Protein AF-A0AA97B4P8-F1 (afdb_monomer_lite)

Structure (mmCIF, N/CA/C/O backbone):
data_AF-A0AA97B4P8-F1
#
_entry.id   AF-A0AA97B4P8-F1
#
loop_
_atom_site.group_PDB
_atom_site.id
_atom_site.type_symbol
_atom_site.label_atom_id
_atom_site.label_alt_id
_atom_site.label_comp_id
_atom_site.label_asym_id
_atom_site.label_entity_id
_atom_site.label_seq_id
_atom_site.pdbx_PDB_ins_code
_atom_site.Cartn_x
_atom_site.Cartn_y
_atom_site.Cartn_z
_atom_site.occupancy
_atom_site.B_iso_or_equiv
_atom_site.auth_seq_id
_atom_site.auth_comp_id
_atom_site.auth_asym_id
_atom_site.auth_atom_id
_atom_site.pdbx_PDB_model_num
ATOM 1 N N . MET A 1 1 ? 46.042 -18.298 -6.376 1.00 39.16 1 MET A N 1
ATOM 2 C CA . MET A 1 1 ? 45.294 -17.047 -6.140 1.00 39.16 1 MET A CA 1
ATOM 3 C C . MET A 1 1 ? 44.177 -17.360 -5.166 1.00 39.16 1 MET A C 1
ATOM 5 O O . MET A 1 1 ? 43.245 -18.058 -5.536 1.00 39.16 1 MET A O 1
ATOM 9 N N . ALA A 1 2 ? 44.339 -16.968 -3.904 1.00 33.34 2 ALA A N 1
ATOM 10 C CA . ALA A 1 2 ? 43.323 -17.183 -2.885 1.00 33.34 2 ALA A CA 1
ATOM 11 C C . ALA A 1 2 ? 42.171 -16.202 -3.136 1.00 33.34 2 ALA A C 1
ATOM 13 O O . ALA A 1 2 ? 42.350 -14.994 -3.005 1.00 33.34 2 ALA A O 1
ATOM 14 N N . THR A 1 3 ? 41.011 -16.716 -3.537 1.00 36.72 3 THR A N 1
ATOM 15 C CA . THR A 1 3 ? 39.744 -15.984 -3.486 1.00 36.72 3 THR A CA 1
ATOM 16 C C . THR A 1 3 ? 39.510 -15.566 -2.040 1.00 36.72 3 THR A C 1
ATOM 18 O O . THR A 1 3 ? 39.205 -16.408 -1.192 1.00 36.72 3 THR A O 1
ATOM 21 N N . LEU A 1 4 ? 39.702 -14.279 -1.750 1.00 36.81 4 LEU A N 1
ATOM 22 C CA . LEU A 1 4 ? 39.233 -13.652 -0.522 1.00 36.81 4 LEU A CA 1
ATOM 23 C C . LEU A 1 4 ? 37.715 -13.848 -0.480 1.00 36.81 4 LEU A C 1
ATOM 25 O O . LEU A 1 4 ? 36.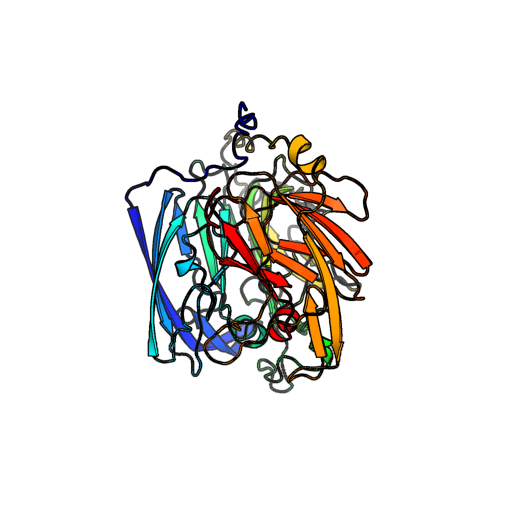976 -13.136 -1.155 1.00 36.81 4 LEU A O 1
ATOM 29 N N . ARG A 1 5 ? 37.251 -14.859 0.264 1.00 41.81 5 ARG A N 1
ATOM 30 C CA . ARG A 1 5 ? 35.840 -14.961 0.638 1.00 41.81 5 ARG A CA 1
ATOM 31 C C . ARG A 1 5 ? 35.513 -13.678 1.389 1.00 41.81 5 ARG A C 1
ATOM 33 O O . ARG A 1 5 ? 36.128 -13.421 2.425 1.00 41.81 5 ARG A O 1
ATOM 40 N N . GLN A 1 6 ? 34.598 -12.873 0.854 1.00 46.84 6 GLN A N 1
ATOM 41 C CA . GLN A 1 6 ? 34.061 -11.750 1.609 1.00 46.84 6 GLN A CA 1
ATOM 42 C C . GLN A 1 6 ? 33.528 -12.277 2.953 1.00 46.84 6 GLN A C 1
ATOM 44 O O . GLN A 1 6 ? 33.005 -13.399 3.002 1.00 46.84 6 GLN A O 1
ATOM 49 N N . PRO A 1 7 ? 33.711 -11.540 4.063 1.00 48.16 7 PRO A N 1
ATOM 50 C CA . PRO A 1 7 ? 33.160 -11.951 5.345 1.00 48.16 7 PRO A CA 1
ATOM 51 C C . PRO A 1 7 ? 31.655 -12.172 5.187 1.00 48.16 7 PRO A C 1
ATOM 53 O O . PRO A 1 7 ? 30.959 -11.348 4.601 1.00 48.16 7 PRO A O 1
ATOM 56 N N . ARG A 1 8 ? 31.164 -13.313 5.679 1.00 55.31 8 ARG A N 1
ATOM 57 C CA . ARG A 1 8 ? 29.745 -13.675 5.634 1.00 55.31 8 ARG A CA 1
ATOM 58 C C . ARG A 1 8 ? 28.976 -12.648 6.472 1.00 55.31 8 ARG A C 1
ATOM 60 O O . ARG A 1 8 ? 29.005 -12.718 7.699 1.00 55.31 8 ARG A O 1
ATOM 67 N N . VAL A 1 9 ? 28.360 -11.664 5.824 1.00 63.22 9 VAL A N 1
ATOM 68 C CA . VAL A 1 9 ? 27.501 -10.683 6.493 1.00 63.22 9 VAL A CA 1
ATOM 69 C C . VAL A 1 9 ? 26.217 -11.408 6.891 1.00 63.22 9 VAL A C 1
ATOM 71 O O . VAL A 1 9 ? 25.599 -12.066 6.057 1.00 63.22 9 VAL A O 1
ATOM 74 N N . ALA A 1 10 ? 25.846 -11.357 8.172 1.00 66.19 10 ALA A N 1
ATOM 75 C CA . ALA A 1 10 ? 24.574 -11.920 8.613 1.00 66.19 10 ALA A CA 1
ATOM 76 C C . ALA A 1 10 ? 23.423 -11.142 7.949 1.00 66.19 10 ALA A C 1
ATOM 78 O O . ALA A 1 10 ? 23.479 -9.908 7.928 1.00 66.19 10 ALA A O 1
ATOM 79 N N . PRO A 1 11 ? 22.402 -11.823 7.397 1.00 74.00 11 PRO A N 1
ATOM 80 C CA . PRO A 1 11 ? 21.297 -11.138 6.748 1.00 74.00 11 PRO A CA 1
ATOM 81 C C . PRO A 1 11 ? 20.514 -10.306 7.776 1.00 74.00 11 PRO A C 1
ATOM 83 O O . PRO A 1 11 ? 20.391 -10.715 8.935 1.00 74.00 11 PRO A O 1
ATOM 86 N N . PRO A 1 12 ? 19.970 -9.148 7.372 1.00 76.31 12 PRO A N 1
ATOM 87 C CA . PRO A 1 12 ? 19.247 -8.267 8.282 1.00 76.31 12 PRO A CA 1
ATOM 88 C C . PRO A 1 12 ? 17.859 -8.787 8.685 1.00 76.31 12 PRO A C 1
ATOM 90 O O . PRO A 1 12 ? 17.295 -8.309 9.667 1.00 76.31 12 PRO A O 1
ATOM 93 N N . TYR A 1 13 ? 17.306 -9.740 7.935 1.00 81.56 13 TYR A N 1
ATOM 94 C CA . TYR A 1 13 ? 16.052 -10.436 8.220 1.00 81.56 13 TYR A CA 1
ATOM 95 C C . TYR A 1 13 ? 16.170 -11.916 7.806 1.00 81.56 13 TYR A C 1
ATOM 97 O O . TYR A 1 13 ? 17.048 -12.265 7.008 1.00 81.56 13 TYR A O 1
ATOM 105 N N . PRO A 1 14 ? 15.370 -12.825 8.399 1.00 83.56 14 PRO A N 1
ATOM 106 C CA . PRO A 1 14 ? 15.475 -14.251 8.112 1.00 83.56 14 PRO A CA 1
ATOM 107 C C . PRO A 1 14 ? 15.122 -14.551 6.651 1.00 83.56 14 PRO A C 1
ATOM 109 O O . PRO A 1 14 ? 14.079 -14.137 6.147 1.00 83.56 14 PRO A O 1
ATOM 112 N N . GLU A 1 15 ? 15.972 -15.330 5.980 1.00 85.44 15 GLU A N 1
ATOM 113 C CA . GLU A 1 15 ? 15.714 -15.805 4.611 1.00 85.44 15 GLU A CA 1
ATOM 114 C C . GLU A 1 15 ? 14.453 -16.677 4.544 1.00 85.44 15 GLU A C 1
ATOM 116 O O . GLU A 1 15 ? 13.658 -16.599 3.601 1.00 85.44 15 GLU A O 1
ATOM 121 N N . ASP A 1 16 ? 14.270 -17.489 5.585 1.00 89.06 16 ASP A N 1
ATOM 122 C CA . ASP A 1 16 ? 13.134 -18.370 5.762 1.00 89.06 16 ASP A CA 1
ATOM 123 C C . ASP A 1 16 ? 12.801 -18.557 7.248 1.00 89.06 16 ASP A C 1
ATOM 125 O O . ASP A 1 16 ? 13.608 -18.255 8.132 1.00 89.06 16 ASP A O 1
ATOM 129 N N . VAL A 1 17 ? 11.611 -19.089 7.522 1.00 91.19 17 VAL A N 1
ATOM 130 C CA . VAL A 1 17 ? 11.106 -19.332 8.877 1.00 91.19 17 VAL A CA 1
ATOM 131 C C . VAL A 1 17 ? 10.593 -20.765 9.040 1.00 91.19 17 VAL A C 1
ATOM 133 O O . VAL A 1 17 ? 10.141 -21.376 8.059 1.00 91.19 17 VAL A O 1
ATOM 136 N N . PRO A 1 18 ? 10.627 -21.332 10.263 1.00 93.75 18 PRO A N 1
ATOM 137 C CA . PRO A 1 18 ? 10.023 -22.630 10.531 1.00 93.75 18 PRO A CA 1
ATOM 138 C C . PRO A 1 18 ? 8.550 -22.650 10.117 1.00 93.75 18 PRO A C 1
ATOM 140 O O . PRO A 1 18 ? 7.785 -21.750 10.460 1.00 93.75 18 PRO A O 1
ATOM 143 N N . SER A 1 19 ? 8.159 -23.689 9.380 1.00 94.19 19 SER A N 1
ATOM 144 C CA . SER A 1 19 ? 6.755 -23.898 9.035 1.00 94.19 19 SER A CA 1
ATOM 145 C C . SER A 1 19 ? 5.963 -24.285 10.281 1.00 94.19 19 SER A C 1
ATOM 147 O O . SER A 1 19 ? 6.415 -25.109 11.078 1.00 94.19 19 SER A O 1
ATOM 149 N N . THR A 1 20 ? 4.753 -23.749 10.416 1.00 95.94 20 THR A N 1
ATOM 150 C CA . THR A 1 20 ? 3.786 -24.225 11.418 1.00 95.94 20 THR A CA 1
ATOM 151 C C . THR A 1 20 ? 3.126 -25.545 11.003 1.00 95.94 20 THR A C 1
ATOM 153 O O . THR A 1 20 ? 2.414 -26.155 11.798 1.00 95.94 20 THR A O 1
ATOM 156 N N . GLY A 1 21 ? 3.308 -25.969 9.745 1.00 96.31 21 GLY A N 1
ATOM 157 C CA . GLY A 1 21 ? 2.604 -27.093 9.125 1.00 96.31 21 GLY A CA 1
ATOM 158 C C . GLY A 1 21 ? 1.138 -26.804 8.780 1.00 96.31 21 GLY A C 1
ATOM 159 O O . GLY A 1 21 ? 0.471 -27.666 8.213 1.00 96.31 21 GLY A O 1
ATOM 160 N N . ARG A 1 22 ? 0.618 -25.612 9.103 1.00 97.69 22 ARG A N 1
ATOM 161 C CA . ARG A 1 22 ? -0.775 -25.236 8.834 1.00 97.69 22 ARG A CA 1
ATOM 162 C C . ARG A 1 22 ? -0.901 -24.560 7.474 1.00 97.69 22 ARG A C 1
ATOM 164 O O . ARG A 1 22 ? -0.133 -23.654 7.151 1.00 97.69 22 ARG A O 1
ATOM 171 N N . VAL A 1 23 ? -1.923 -24.961 6.721 1.00 98.50 23 VAL A N 1
ATOM 172 C CA . VAL A 1 23 ? -2.348 -24.284 5.492 1.00 98.50 23 VAL A CA 1
ATOM 173 C C . VAL A 1 23 ? -3.608 -23.474 5.788 1.00 98.50 23 VAL A C 1
ATOM 175 O O . VAL A 1 23 ? -4.588 -24.003 6.310 1.00 98.50 23 VAL A O 1
ATOM 178 N N . ARG A 1 24 ? -3.572 -22.179 5.481 1.00 98.31 24 ARG A N 1
ATOM 179 C CA . ARG A 1 24 ? -4.696 -21.246 5.569 1.00 98.31 24 ARG A CA 1
ATOM 180 C C . ARG A 1 24 ? -5.290 -21.101 4.176 1.00 98.31 24 ARG A C 1
ATOM 182 O O . ARG A 1 24 ? -4.704 -20.437 3.324 1.00 98.31 24 ARG A O 1
ATOM 189 N N . GLU A 1 25 ? -6.416 -21.765 3.952 1.00 98.50 25 GLU A N 1
ATOM 190 C CA . GLU A 1 25 ? -7.104 -21.752 2.664 1.00 98.50 25 GLU A CA 1
ATOM 191 C C . GLU A 1 25 ? -8.133 -20.623 2.597 1.00 98.50 25 GLU A C 1
ATOM 193 O O . GLU A 1 25 ? -8.917 -20.420 3.526 1.00 98.50 25 GLU A O 1
ATOM 198 N N . PHE A 1 26 ? -8.136 -19.904 1.478 1.00 98.56 26 PHE A N 1
ATOM 199 C CA . PHE A 1 26 ? -9.080 -18.835 1.183 1.00 98.56 26 PHE A CA 1
ATOM 200 C C . PHE A 1 26 ? -9.624 -18.979 -0.236 1.00 98.56 26 PHE A C 1
ATOM 202 O O . PHE A 1 26 ? -8.928 -19.430 -1.150 1.00 98.56 26 PHE A O 1
ATOM 209 N N . GLU A 1 27 ? -10.859 -18.530 -0.430 1.00 98.62 27 GLU A N 1
ATOM 210 C CA . GLU A 1 27 ? -11.461 -18.357 -1.747 1.00 98.62 27 GLU A CA 1
ATOM 211 C C . GLU A 1 27 ? -11.715 -16.867 -1.981 1.00 98.62 27 GLU A C 1
ATOM 213 O O . GLU A 1 27 ? -12.353 -16.199 -1.162 1.00 98.62 27 GLU A O 1
ATOM 218 N N . LEU A 1 28 ? -11.194 -16.349 -3.092 1.00 98.62 28 LEU A N 1
ATOM 219 C CA . LEU A 1 28 ? -11.418 -14.977 -3.532 1.00 98.62 28 LEU A CA 1
ATOM 220 C C . LEU A 1 28 ? -12.049 -14.982 -4.920 1.00 98.62 28 LEU A C 1
ATOM 222 O O . LEU A 1 28 ? -11.541 -15.602 -5.852 1.00 98.62 28 LEU A O 1
ATOM 226 N N . VAL A 1 29 ? -13.137 -14.242 -5.078 1.00 98.88 29 VAL A N 1
ATOM 227 C CA . VAL A 1 29 ? -13.818 -14.053 -6.356 1.00 98.88 29 VAL A CA 1
ATOM 228 C C . VAL A 1 29 ? -13.881 -12.563 -6.649 1.00 98.88 29 VAL A C 1
ATOM 230 O O . VAL A 1 29 ? -14.525 -11.832 -5.901 1.00 98.88 29 VAL A O 1
ATOM 233 N N . ALA A 1 30 ? -13.241 -12.114 -7.728 1.00 98.88 30 ALA A N 1
ATOM 234 C CA . ALA A 1 30 ? -13.418 -10.750 -8.227 1.00 98.88 30 ALA A CA 1
ATOM 235 C C . ALA A 1 30 ? -14.633 -10.703 -9.157 1.00 98.88 30 ALA A C 1
ATOM 237 O O . ALA A 1 30 ? -14.683 -11.454 -10.131 1.00 98.88 30 ALA A O 1
ATOM 238 N N . ALA A 1 31 ? -15.605 -9.837 -8.878 1.00 98.81 31 ALA A N 1
ATOM 239 C CA . ALA A 1 31 ? -16.794 -9.674 -9.714 1.00 98.81 31 ALA A CA 1
ATOM 240 C C . ALA A 1 31 ? -17.305 -8.222 -9.696 1.00 98.81 31 ALA A C 1
ATOM 242 O O . ALA A 1 31 ? -17.167 -7.548 -8.670 1.00 98.81 31 ALA A O 1
ATOM 243 N N . PRO A 1 32 ? -17.938 -7.742 -10.785 1.00 98.69 32 PRO A N 1
ATOM 244 C CA . PRO A 1 32 ? -18.734 -6.522 -10.740 1.00 98.69 32 PRO A CA 1
ATOM 245 C C . PRO A 1 32 ? -19.925 -6.686 -9.791 1.00 98.69 32 PRO A C 1
ATOM 247 O O . PRO A 1 32 ? -20.557 -7.745 -9.764 1.00 98.69 32 PRO A O 1
ATOM 250 N N . THR A 1 33 ? -20.233 -5.647 -9.020 1.00 98.00 33 THR A N 1
ATOM 251 C CA . THR A 1 33 ? -21.379 -5.602 -8.105 1.00 98.00 33 THR A CA 1
ATOM 252 C C . THR A 1 33 ? -21.774 -4.151 -7.818 1.00 98.00 33 THR A C 1
ATOM 254 O O . THR A 1 33 ? -20.983 -3.238 -8.033 1.00 98.00 33 THR A O 1
ATOM 257 N N . ALA A 1 34 ? -22.967 -3.944 -7.265 1.00 97.69 34 ALA A N 1
ATOM 258 C CA . ALA A 1 34 ? -23.398 -2.658 -6.727 1.00 97.69 34 ALA A CA 1
ATOM 259 C C . ALA A 1 34 ? -23.397 -2.719 -5.193 1.00 97.69 34 ALA A C 1
ATOM 261 O O . ALA A 1 34 ? -24.014 -3.623 -4.624 1.00 97.69 34 ALA A O 1
ATOM 262 N N . LEU A 1 35 ? -22.721 -1.786 -4.515 1.00 96.31 35 LEU A N 1
ATOM 263 C CA . LEU A 1 35 ? -22.638 -1.750 -3.044 1.00 96.31 35 LEU A CA 1
ATOM 264 C C . LEU A 1 35 ? -23.093 -0.403 -2.470 1.00 96.31 35 LEU A C 1
ATOM 266 O O . LEU A 1 35 ? -22.870 0.625 -3.107 1.00 96.31 35 LEU A O 1
ATOM 270 N N . PRO A 1 36 ? -23.707 -0.382 -1.269 1.00 94.19 36 PRO A N 1
ATOM 271 C CA . PRO A 1 36 ? -24.011 0.851 -0.550 1.00 94.19 36 PRO A CA 1
ATOM 272 C C . PRO A 1 36 ? -22.736 1.400 0.116 1.00 94.19 36 PRO A C 1
ATOM 274 O O . PRO A 1 36 ? -22.457 1.109 1.277 1.00 94.19 36 PRO A O 1
ATOM 277 N N . LEU A 1 37 ? -21.954 2.182 -0.623 1.00 91.00 37 LEU A N 1
ATOM 278 C CA . LEU A 1 37 ? -20.729 2.844 -0.157 1.00 91.00 37 LEU A CA 1
ATOM 279 C C . LEU A 1 37 ? -20.958 4.353 -0.027 1.00 91.00 37 LEU A C 1
ATOM 281 O O . LEU A 1 37 ? -22.010 4.853 -0.417 1.00 91.00 37 LEU A O 1
ATOM 285 N N . LEU A 1 38 ? -19.982 5.094 0.504 1.00 88.19 38 LEU A N 1
ATOM 286 C CA . LEU A 1 38 ? -20.017 6.565 0.515 1.00 88.19 38 LEU A CA 1
ATOM 287 C C . LEU A 1 38 ? -21.319 7.117 1.136 1.00 88.19 38 LEU A C 1
ATOM 289 O O . LEU A 1 38 ? -22.063 7.861 0.495 1.00 88.19 38 LEU A O 1
ATOM 293 N N . ASP A 1 39 ? -21.616 6.675 2.360 1.00 80.38 39 ASP A N 1
ATOM 294 C CA . ASP A 1 39 ? -22.828 7.006 3.129 1.00 80.38 39 ASP A CA 1
ATOM 295 C C . ASP A 1 39 ? -24.136 6.463 2.525 1.00 80.38 39 ASP A C 1
ATOM 297 O O . ASP A 1 39 ? -25.183 7.112 2.522 1.00 80.38 39 ASP A O 1
ATOM 301 N N . GLY A 1 40 ? -24.083 5.222 2.028 1.00 83.81 40 GLY A N 1
ATOM 302 C CA . GLY A 1 40 ? -25.256 4.464 1.578 1.00 83.81 40 GLY A CA 1
ATOM 303 C C . GLY A 1 40 ? -25.617 4.652 0.102 1.00 83.81 40 GLY A C 1
ATOM 304 O O . GLY A 1 40 ? -26.647 4.147 -0.350 1.00 83.81 40 GLY A O 1
ATOM 305 N N . ARG A 1 41 ? -24.775 5.339 -0.674 1.00 86.25 41 ARG A N 1
ATOM 306 C CA . ARG A 1 41 ? -24.912 5.449 -2.127 1.00 86.25 41 ARG A CA 1
ATOM 307 C C . ARG A 1 41 ? -24.648 4.098 -2.789 1.00 86.25 41 ARG A C 1
ATOM 309 O O . ARG A 1 41 ? -23.611 3.486 -2.573 1.00 86.25 41 ARG A O 1
ATOM 316 N N . SER A 1 42 ? -25.557 3.671 -3.663 1.00 93.88 42 SER A N 1
ATOM 317 C CA . SER A 1 42 ? -25.311 2.514 -4.527 1.00 93.88 42 SER A CA 1
ATOM 318 C C . SER A 1 42 ? -24.257 2.871 -5.583 1.00 93.88 42 SER A C 1
ATOM 320 O O . SER A 1 42 ? -24.506 3.704 -6.460 1.00 93.88 42 SER A O 1
ATOM 322 N N . LEU A 1 43 ? -23.071 2.281 -5.452 1.00 96.31 43 LEU A N 1
ATOM 323 C CA . LEU A 1 43 ? -21.921 2.487 -6.326 1.00 96.31 43 LEU A CA 1
ATOM 324 C C . LEU A 1 43 ? -21.617 1.195 -7.089 1.00 96.31 43 LEU A C 1
ATOM 326 O O . LEU A 1 43 ? -21.503 0.131 -6.476 1.00 96.31 43 LEU A O 1
ATOM 330 N N . GLU A 1 44 ? -21.476 1.297 -8.409 1.00 97.81 44 GLU A N 1
ATOM 331 C CA . GLU A 1 44 ? -21.008 0.199 -9.253 1.00 97.81 44 GLU A CA 1
ATOM 332 C C . GLU A 1 44 ? -19.497 0.023 -9.067 1.00 97.81 44 GLU A C 1
ATOM 334 O O . GLU A 1 44 ? -18.697 0.889 -9.430 1.00 97.81 44 GLU A O 1
ATOM 339 N N . VAL A 1 45 ? -19.111 -1.115 -8.498 1.00 98.19 45 VAL A N 1
ATOM 340 C CA . VAL A 1 45 ? -17.744 -1.442 -8.084 1.00 98.19 45 VAL A CA 1
ATOM 341 C C . VAL A 1 45 ? -17.344 -2.818 -8.593 1.00 98.19 45 VAL A C 1
ATOM 343 O O . VAL A 1 45 ? -18.174 -3.631 -9.007 1.00 98.19 45 VAL A O 1
ATOM 346 N N . TRP A 1 46 ? -16.051 -3.106 -8.540 1.00 98.56 46 TRP A N 1
ATOM 347 C CA . TRP A 1 46 ? -15.518 -4.455 -8.643 1.00 98.56 46 TRP A CA 1
ATOM 348 C C . TRP A 1 46 ? -15.010 -4.865 -7.271 1.00 98.56 46 TRP A C 1
ATOM 350 O O . TRP A 1 46 ? -14.215 -4.158 -6.662 1.00 98.56 46 TRP A O 1
ATOM 360 N N . ALA A 1 47 ? -15.489 -6.001 -6.781 1.00 98.38 47 ALA A N 1
ATOM 361 C CA . ALA A 1 47 ? -15.290 -6.397 -5.398 1.00 98.38 47 ALA A CA 1
ATOM 362 C C . ALA A 1 47 ? -14.720 -7.808 -5.299 1.00 98.38 47 ALA A C 1
ATOM 364 O O . ALA A 1 47 ? -15.125 -8.707 -6.044 1.00 98.38 47 ALA A O 1
ATOM 365 N N . TYR A 1 48 ? -13.844 -8.019 -4.317 1.00 98.75 48 TYR A N 1
ATOM 366 C CA . TYR A 1 48 ? -13.501 -9.359 -3.860 1.00 98.75 48 TYR A CA 1
ATOM 367 C C . TYR A 1 48 ? -14.597 -9.859 -2.916 1.00 98.75 48 TYR A C 1
ATOM 369 O O . TYR A 1 48 ? -14.871 -9.242 -1.890 1.00 98.75 48 TYR A O 1
ATOM 377 N N . ASN A 1 49 ? -15.235 -10.979 -3.260 1.00 98.56 49 ASN A N 1
ATOM 378 C CA . ASN A 1 49 ? -16.312 -11.604 -2.481 1.00 98.56 49 ASN A CA 1
ATOM 379 C C . ASN A 1 49 ? -17.497 -10.664 -2.179 1.00 98.56 49 ASN A C 1
ATOM 381 O O . ASN A 1 49 ? -18.148 -10.794 -1.147 1.00 98.56 49 ASN A O 1
ATOM 385 N N . GLY A 1 50 ? -17.794 -9.727 -3.087 1.00 98.00 50 GLY A N 1
ATOM 386 C CA . GLY A 1 50 ? -18.946 -8.830 -2.954 1.00 98.00 50 GLY A CA 1
ATOM 387 C C . GLY A 1 50 ? -18.804 -7.765 -1.863 1.00 98.00 50 GLY A C 1
ATOM 388 O O . GLY A 1 50 ? -19.815 -7.240 -1.410 1.00 98.00 50 GLY A O 1
ATOM 389 N N . GLN A 1 51 ? -17.579 -7.440 -1.438 1.00 96.75 51 GLN A N 1
ATOM 390 C CA . GLN A 1 51 ? -17.305 -6.365 -0.483 1.00 96.75 51 GLN A CA 1
ATOM 391 C C . GLN A 1 51 ? -16.126 -5.480 -0.911 1.00 96.75 51 GLN A C 1
ATOM 393 O O . GLN A 1 51 ? -15.193 -5.941 -1.571 1.00 96.75 51 GLN A O 1
ATOM 398 N N . VAL A 1 52 ? -16.179 -4.210 -0.503 1.00 97.31 52 VAL A N 1
ATOM 399 C CA . VAL A 1 52 ? -15.100 -3.224 -0.644 1.00 97.31 52 VAL A CA 1
ATOM 400 C C . VAL A 1 52 ? -14.915 -2.527 0.715 1.00 97.31 52 VAL A C 1
ATOM 402 O O . VAL A 1 52 ? -15.889 -1.966 1.219 1.00 97.31 52 VAL A O 1
ATOM 405 N N . PRO A 1 53 ? -13.714 -2.548 1.324 1.00 98.06 53 PRO A N 1
ATOM 406 C CA . PRO A 1 53 ? -12.548 -3.337 0.923 1.00 98.06 53 PRO A CA 1
ATOM 407 C C . PRO A 1 53 ? -12.852 -4.843 0.843 1.00 98.06 53 PRO A C 1
ATOM 409 O O . PRO A 1 53 ? -13.770 -5.349 1.498 1.00 98.06 53 PRO A O 1
ATOM 412 N N . GLY A 1 54 ? -12.058 -5.568 0.057 1.00 98.31 54 GLY A N 1
ATOM 413 C CA . GLY A 1 54 ? -12.049 -7.028 0.041 1.00 98.31 54 GLY A CA 1
ATOM 414 C C . GLY A 1 54 ? -11.799 -7.621 1.437 1.00 98.31 54 GLY A C 1
ATOM 415 O O . GLY A 1 54 ? -11.340 -6.916 2.342 1.00 98.31 54 GLY A O 1
ATOM 416 N N . PRO A 1 55 ? -12.103 -8.912 1.651 1.00 97.88 55 PRO A N 1
ATOM 417 C CA . PRO A 1 55 ? -11.997 -9.525 2.971 1.00 97.88 55 PRO A CA 1
ATOM 418 C C . PRO A 1 55 ? -10.569 -9.450 3.515 1.00 97.88 55 PRO A C 1
ATOM 420 O O . PRO A 1 55 ? -9.607 -9.745 2.806 1.00 97.88 55 PRO A O 1
ATOM 423 N N . THR A 1 56 ? -10.439 -9.106 4.799 1.00 98.50 56 THR A N 1
ATOM 424 C CA . THR A 1 56 ? -9.155 -9.182 5.500 1.00 98.50 56 THR A CA 1
ATOM 425 C C . THR A 1 56 ? -8.779 -10.643 5.708 1.00 98.50 56 THR A C 1
ATOM 427 O O . THR A 1 56 ? -9.418 -11.363 6.479 1.00 98.50 56 THR A O 1
ATOM 430 N N . LEU A 1 57 ? -7.718 -11.078 5.041 1.00 98.69 57 LEU A N 1
ATOM 431 C CA . LEU A 1 57 ? -7.147 -12.406 5.206 1.00 98.69 57 LEU A CA 1
ATOM 432 C C . LEU A 1 57 ? -6.204 -12.398 6.411 1.00 98.69 57 LEU A C 1
ATOM 434 O O . LEU A 1 57 ? -5.434 -11.458 6.599 1.00 98.69 57 LEU A O 1
ATOM 438 N N . ARG A 1 58 ? -6.261 -13.446 7.237 1.00 98.25 58 ARG A N 1
ATOM 439 C CA . ARG A 1 58 ? -5.394 -13.594 8.417 1.00 98.25 58 ARG A CA 1
ATOM 440 C C . ARG A 1 58 ? -4.689 -14.942 8.428 1.00 98.25 58 ARG A C 1
ATOM 442 O O . ARG A 1 58 ? -5.349 -15.987 8.377 1.00 98.25 58 ARG A O 1
ATOM 449 N N . ALA A 1 59 ? -3.370 -14.910 8.561 1.00 97.94 59 ALA A N 1
ATOM 450 C CA . ALA A 1 59 ? -2.506 -16.077 8.721 1.00 97.94 59 ALA A CA 1
ATOM 451 C C . ALA A 1 59 ? -1.520 -15.842 9.868 1.00 97.94 59 ALA A C 1
ATOM 453 O O . ALA A 1 59 ? -1.243 -14.702 10.217 1.00 97.94 59 ALA A O 1
ATOM 454 N N . THR A 1 60 ? -0.983 -16.893 10.476 1.00 96.25 60 THR A N 1
ATOM 455 C CA . THR A 1 60 ? 0.100 -16.742 11.458 1.00 96.25 60 THR A CA 1
ATOM 456 C C . THR A 1 60 ? 1.451 -16.820 10.760 1.00 96.25 60 THR A C 1
ATOM 458 O O . THR A 1 60 ? 1.612 -17.601 9.827 1.00 96.25 60 THR A O 1
ATOM 461 N N . HIS A 1 61 ? 2.437 -16.059 11.236 1.00 95.06 61 HIS A N 1
ATOM 462 C CA . HIS A 1 61 ? 3.833 -16.191 10.818 1.00 95.06 61 HIS A CA 1
ATOM 463 C C . HIS A 1 61 ? 4.291 -17.668 10.762 1.00 95.06 61 HIS A C 1
ATOM 465 O O . HIS A 1 61 ? 4.199 -18.394 11.756 1.00 95.06 61 HIS A O 1
ATOM 471 N N . GLY A 1 62 ? 4.778 -18.109 9.597 1.00 96.50 62 GLY A N 1
ATOM 472 C CA . GLY A 1 62 ? 5.166 -19.495 9.304 1.00 96.50 62 GLY A CA 1
ATOM 473 C C . GLY A 1 62 ? 4.053 -20.404 8.757 1.00 96.50 62 GLY A C 1
ATOM 474 O O . GLY A 1 62 ? 4.352 -21.533 8.360 1.00 96.50 62 GLY A O 1
ATOM 475 N N . ASP A 1 63 ? 2.793 -19.957 8.707 1.00 98.06 63 ASP A N 1
ATOM 476 C CA . ASP A 1 63 ? 1.722 -20.666 7.994 1.00 98.06 63 ASP A CA 1
ATOM 477 C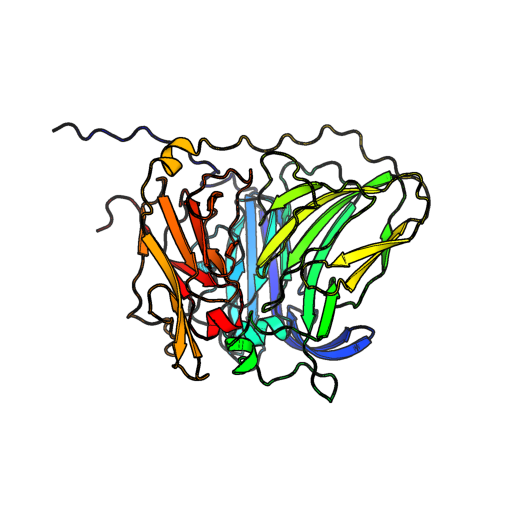 C . ASP A 1 63 ? 1.969 -20.635 6.470 1.00 98.06 63 ASP A C 1
ATOM 479 O O . ASP A 1 63 ? 2.646 -19.756 5.932 1.00 98.06 63 ASP A O 1
ATOM 483 N N . THR A 1 64 ? 1.379 -21.586 5.746 1.00 98.62 64 THR A N 1
ATOM 484 C CA . THR A 1 64 ? 1.228 -21.497 4.284 1.00 98.62 64 THR A CA 1
ATOM 485 C C . THR A 1 64 ? -0.123 -20.876 3.961 1.00 98.62 64 THR A C 1
ATOM 487 O O . THR A 1 64 ? -1.152 -21.387 4.395 1.00 98.62 64 THR A O 1
ATOM 490 N N . VAL A 1 65 ? -0.143 -19.786 3.203 1.00 98.69 65 VAL A N 1
ATOM 491 C CA . VAL A 1 65 ? -1.364 -19.187 2.658 1.00 98.69 65 VAL A CA 1
ATOM 492 C C . VAL A 1 65 ? -1.637 -19.814 1.299 1.00 98.69 65 VAL A C 1
ATOM 494 O O . VAL A 1 65 ? -0.749 -19.845 0.451 1.00 98.69 65 VAL A O 1
ATOM 497 N N . ARG A 1 66 ? -2.863 -20.301 1.092 1.00 98.81 66 ARG A N 1
ATOM 498 C CA . ARG A 1 66 ? -3.352 -20.814 -0.190 1.00 98.81 66 ARG A CA 1
ATOM 499 C C . ARG A 1 66 ? -4.630 -20.081 -0.565 1.00 98.81 66 ARG A C 1
ATOM 501 O O . ARG A 1 66 ? -5.632 -20.192 0.137 1.00 98.81 66 ARG A O 1
ATOM 508 N N . VAL A 1 67 ? -4.620 -19.363 -1.680 1.00 98.88 67 VAL A N 1
ATOM 509 C CA . VAL A 1 67 ? -5.781 -18.609 -2.161 1.00 98.88 67 VAL A CA 1
ATOM 510 C C . VAL A 1 67 ? -6.193 -19.112 -3.529 1.00 98.88 67 VAL A C 1
ATOM 512 O O . VAL A 1 67 ? -5.472 -18.936 -4.511 1.00 98.88 67 VAL A O 1
ATOM 515 N N . ARG A 1 68 ? -7.387 -19.702 -3.606 1.00 98.81 68 ARG A N 1
ATOM 516 C CA . ARG A 1 68 ? -8.043 -19.984 -4.881 1.00 98.81 68 ARG A CA 1
ATOM 517 C C . ARG A 1 68 ? -8.746 -18.715 -5.347 1.00 98.81 68 ARG A C 1
ATOM 519 O O . ARG A 1 68 ? -9.783 -18.340 -4.804 1.00 98.81 68 ARG A O 1
ATOM 526 N N . PHE A 1 69 ? -8.180 -18.066 -6.354 1.00 98.88 69 PHE A N 1
ATOM 527 C CA . PHE A 1 69 ? -8.737 -16.859 -6.941 1.00 98.88 69 PHE A CA 1
ATOM 528 C C . PHE A 1 69 ? -9.512 -17.173 -8.223 1.00 98.88 69 PHE A C 1
ATOM 530 O O . PHE A 1 69 ? -8.993 -17.862 -9.098 1.00 98.88 69 PHE A O 1
ATOM 537 N N . THR A 1 70 ? -10.729 -16.645 -8.354 1.00 98.88 70 THR A N 1
ATOM 538 C CA . THR A 1 70 ? -11.562 -16.754 -9.560 1.00 98.88 70 THR A CA 1
ATOM 539 C C . THR A 1 70 ? -11.895 -15.370 -10.108 1.00 98.88 70 THR A C 1
ATOM 541 O O . THR A 1 70 ? -12.454 -14.528 -9.403 1.00 98.88 70 THR A O 1
ATOM 544 N N . ASN A 1 71 ? -11.610 -15.152 -11.390 1.00 98.88 71 ASN A N 1
ATOM 545 C CA . ASN A 1 71 ? -11.924 -13.911 -12.083 1.00 98.88 71 ASN A CA 1
ATOM 546 C C . ASN A 1 71 ? -13.317 -13.993 -12.733 1.00 98.88 71 ASN A C 1
ATOM 548 O O . ASN A 1 71 ? -13.515 -14.753 -13.676 1.00 98.88 71 ASN A O 1
ATOM 552 N N . LYS A 1 72 ? -14.285 -13.197 -12.268 1.00 98.81 72 LYS A N 1
ATOM 553 C CA . LYS A 1 72 ? -15.600 -12.996 -12.912 1.00 98.81 72 LYS A CA 1
ATOM 554 C C . LYS A 1 72 ? -15.773 -11.575 -13.468 1.00 98.81 72 LYS A C 1
ATOM 556 O O . LYS A 1 72 ? -16.894 -11.150 -13.740 1.00 98.81 72 LYS A O 1
ATOM 561 N N . LEU A 1 73 ? -14.682 -10.828 -13.617 1.00 98.69 73 LEU A N 1
ATOM 562 C CA . LEU A 1 73 ? -14.657 -9.517 -14.260 1.00 98.69 73 LEU A CA 1
ATOM 563 C C . LEU A 1 73 ? -14.796 -9.664 -15.784 1.00 98.69 73 LEU A C 1
ATOM 565 O O . LEU A 1 73 ? -14.494 -10.726 -16.332 1.00 98.69 73 LEU A O 1
ATOM 569 N N . PRO A 1 74 ? -15.184 -8.594 -16.501 1.00 97.88 74 PRO A N 1
ATOM 570 C CA . PRO A 1 74 ? -15.212 -8.602 -17.964 1.00 97.88 74 PRO A CA 1
ATOM 571 C C . PRO A 1 74 ? -13.815 -8.554 -18.609 1.00 97.88 74 PRO A C 1
ATOM 573 O O . PRO A 1 74 ? -13.717 -8.596 -19.833 1.00 97.88 74 PRO A O 1
ATOM 576 N N . GLN A 1 75 ? -12.739 -8.453 -17.820 1.00 96.81 75 GLN A N 1
ATOM 577 C CA . GLN A 1 75 ? -11.366 -8.339 -18.313 1.00 96.81 75 GLN A CA 1
ATOM 578 C C . GLN A 1 75 ? -10.375 -9.192 -17.508 1.00 96.81 75 GLN A C 1
ATOM 580 O O . GLN A 1 75 ? -10.691 -9.600 -16.385 1.00 96.81 75 GLN A O 1
ATOM 585 N N . PRO A 1 76 ? -9.178 -9.479 -18.057 1.00 97.44 76 PRO A N 1
ATOM 586 C CA . PRO A 1 76 ? -8.141 -10.182 -17.319 1.00 97.44 76 PRO A CA 1
ATOM 587 C C . PRO A 1 76 ? -7.682 -9.408 -16.080 1.00 97.44 76 PRO A C 1
ATOM 589 O O . PRO A 1 76 ? -7.761 -8.179 -16.019 1.00 97.44 76 PRO A O 1
ATOM 592 N N . THR A 1 77 ? -7.179 -10.136 -15.090 1.00 97.94 77 THR A N 1
ATOM 593 C CA . THR A 1 77 ? -6.651 -9.566 -13.846 1.00 97.94 77 THR A CA 1
ATOM 594 C C . THR A 1 77 ? -5.617 -10.504 -13.220 1.00 97.94 77 THR A C 1
ATOM 596 O O . THR A 1 77 ? -5.403 -11.616 -13.706 1.00 97.94 77 THR A O 1
ATOM 599 N N . THR A 1 78 ? -4.978 -10.070 -12.145 1.00 97.44 78 THR A N 1
ATOM 600 C CA . THR A 1 78 ? -4.082 -10.863 -11.294 1.00 97.44 78 THR A CA 1
ATOM 601 C C . THR A 1 78 ? -4.274 -10.447 -9.838 1.00 97.44 78 THR A C 1
ATOM 603 O O . THR A 1 78 ? -5.074 -9.563 -9.543 1.00 97.44 78 THR A O 1
ATOM 606 N N . ILE A 1 79 ? -3.561 -11.092 -8.916 1.00 98.44 79 ILE A N 1
ATOM 607 C CA . ILE A 1 79 ? -3.394 -10.605 -7.550 1.00 98.44 79 ILE A CA 1
ATOM 608 C C . ILE A 1 79 ? -1.900 -10.475 -7.301 1.00 98.44 79 ILE A C 1
ATOM 610 O O . ILE A 1 79 ? -1.198 -11.482 -7.273 1.00 98.44 79 ILE A O 1
ATOM 614 N N . HIS A 1 80 ? -1.444 -9.247 -7.093 1.00 98.69 80 HIS A N 1
ATOM 615 C CA . HIS A 1 80 ? -0.162 -8.963 -6.478 1.00 98.69 80 HIS A CA 1
ATOM 616 C C . HIS A 1 80 ? -0.321 -8.865 -4.960 1.00 98.69 80 HIS A C 1
ATOM 618 O O . HIS A 1 80 ? -1.281 -8.275 -4.459 1.00 98.69 80 HIS A O 1
ATOM 624 N N . TRP A 1 81 ? 0.621 -9.464 -4.234 1.00 98.44 81 TRP A N 1
ATOM 625 C CA . TRP A 1 81 ? 0.660 -9.510 -2.773 1.00 98.44 81 TRP A CA 1
ATOM 626 C C . TRP A 1 81 ? 1.666 -8.480 -2.265 1.00 98.44 81 TRP A C 1
ATOM 628 O O . TRP A 1 81 ? 2.815 -8.797 -1.956 1.00 98.44 81 TRP A O 1
ATOM 638 N N . HIS A 1 82 ? 1.224 -7.229 -2.214 1.00 98.62 82 HIS A N 1
ATOM 639 C CA . HIS A 1 82 ? 2.078 -6.079 -1.955 1.00 98.62 82 HIS A CA 1
ATOM 640 C C . HIS A 1 82 ? 2.797 -6.186 -0.611 1.00 98.62 82 HIS A C 1
ATOM 642 O O . HIS A 1 82 ? 2.184 -6.246 0.462 1.00 98.62 82 HIS A O 1
ATOM 648 N N . GLY A 1 83 ? 4.128 -6.141 -0.694 1.00 96.00 83 GLY A N 1
ATOM 649 C CA . GLY A 1 83 ? 5.039 -6.165 0.447 1.00 96.00 83 GLY A CA 1
ATOM 650 C C . GLY A 1 83 ? 5.308 -7.553 1.021 1.00 96.00 83 GLY A C 1
ATOM 651 O O . GLY A 1 83 ? 5.990 -7.663 2.033 1.00 96.00 83 GLY A O 1
ATOM 652 N N . ILE A 1 84 ? 4.799 -8.623 0.406 1.00 95.19 84 ILE A N 1
ATOM 653 C CA . ILE A 1 84 ? 5.086 -9.993 0.838 1.00 95.19 84 ILE A CA 1
ATOM 654 C C . ILE A 1 84 ? 6.335 -10.519 0.125 1.00 95.19 84 ILE A C 1
ATOM 656 O O . ILE A 1 84 ? 6.451 -10.444 -1.097 1.00 95.19 84 ILE A O 1
ATOM 660 N N . ARG A 1 85 ? 7.238 -11.154 0.881 1.00 95.31 85 ARG A N 1
ATOM 661 C CA . ARG A 1 85 ? 8.291 -12.006 0.313 1.00 95.31 85 ARG A CA 1
ATOM 662 C C . ARG A 1 85 ? 7.741 -13.404 0.050 1.00 95.31 85 ARG A C 1
ATOM 664 O O . ARG A 1 85 ? 7.420 -14.146 0.979 1.00 95.31 85 ARG A O 1
ATOM 671 N N . LEU A 1 86 ? 7.615 -13.754 -1.225 1.00 95.44 86 LEU A N 1
ATOM 672 C CA . LEU A 1 86 ? 6.980 -14.983 -1.707 1.00 95.44 86 LEU A CA 1
ATOM 673 C C . LEU A 1 86 ? 7.799 -15.623 -2.840 1.00 95.44 86 LEU A C 1
ATOM 675 O O . LEU A 1 86 ? 8.726 -15.002 -3.353 1.00 95.44 86 LEU A O 1
ATOM 679 N N . PRO A 1 87 ? 7.501 -16.867 -3.256 1.00 96.06 87 PRO A N 1
ATOM 680 C CA . PRO A 1 87 ? 8.076 -17.424 -4.475 1.00 96.06 87 PRO A CA 1
ATOM 681 C C . PRO A 1 87 ? 7.711 -16.560 -5.685 1.00 96.06 87 PRO A C 1
ATOM 683 O O . PRO A 1 87 ? 6.535 -16.274 -5.886 1.00 96.06 87 PRO A O 1
ATOM 686 N N . ASN A 1 88 ? 8.694 -16.199 -6.513 1.00 95.50 88 ASN A N 1
ATOM 687 C CA . ASN A 1 88 ? 8.527 -15.237 -7.608 1.00 95.50 88 ASN A CA 1
ATOM 688 C C . ASN A 1 88 ? 7.289 -15.495 -8.493 1.00 95.50 88 ASN A C 1
ATOM 690 O O . ASN A 1 88 ? 6.528 -14.572 -8.747 1.00 95.50 88 ASN A O 1
ATOM 694 N N . GLY A 1 89 ? 7.001 -16.752 -8.857 1.00 96.50 89 GLY A N 1
ATOM 695 C CA . GLY A 1 89 ? 5.823 -17.126 -9.661 1.00 96.50 89 GLY A CA 1
ATOM 696 C C . GLY A 1 89 ? 4.444 -16.904 -9.012 1.00 96.50 89 GLY A C 1
ATOM 697 O O . GLY A 1 89 ? 3.431 -17.199 -9.638 1.00 96.50 89 GLY A O 1
ATOM 698 N N . MET A 1 90 ? 4.389 -16.419 -7.768 1.00 97.94 90 MET A N 1
ATOM 699 C CA . MET A 1 90 ? 3.158 -16.078 -7.039 1.00 97.94 90 MET A CA 1
ATOM 700 C C . MET A 1 90 ? 2.964 -14.562 -6.888 1.00 97.94 90 MET A C 1
ATOM 702 O O . MET A 1 90 ? 2.043 -14.135 -6.198 1.00 97.94 90 MET A O 1
ATOM 706 N N . ASP A 1 91 ? 3.828 -13.751 -7.506 1.00 97.69 91 ASP A N 1
ATOM 707 C CA . ASP A 1 91 ? 3.872 -12.298 -7.317 1.00 97.69 91 ASP A CA 1
ATOM 708 C C . ASP A 1 91 ? 2.775 -11.527 -8.063 1.00 97.69 91 ASP A C 1
ATOM 710 O O . ASP A 1 91 ? 2.559 -10.352 -7.781 1.00 97.69 91 ASP A O 1
ATOM 714 N N . GLY A 1 92 ? 2.060 -12.153 -9.002 1.00 96.25 92 GLY A N 1
ATOM 715 C CA . GLY A 1 92 ? 0.912 -11.497 -9.627 1.00 96.25 92 GLY A CA 1
ATOM 716 C C . GLY A 1 92 ? 1.222 -10.573 -10.795 1.00 96.25 92 GLY A C 1
ATOM 717 O O . GLY A 1 92 ? 0.356 -9.768 -11.126 1.00 96.25 92 GLY A O 1
ATOM 718 N N . VAL A 1 93 ? 2.399 -10.661 -11.424 1.00 94.12 93 VAL A N 1
ATOM 719 C CA . VAL A 1 93 ? 2.835 -9.725 -12.476 1.00 94.12 93 VAL A CA 1
ATOM 720 C C . VAL A 1 93 ? 2.689 -10.369 -13.864 1.00 94.12 93 VAL A C 1
ATOM 722 O O . VAL A 1 93 ? 3.485 -11.252 -14.217 1.00 94.12 93 VAL A O 1
ATOM 725 N N . PRO A 1 94 ? 1.702 -9.938 -14.678 1.00 90.38 94 PRO A N 1
ATOM 726 C CA . PRO A 1 94 ? 1.477 -10.458 -16.023 1.00 90.38 94 PRO A CA 1
ATOM 727 C C . PRO A 1 94 ? 2.716 -10.387 -16.918 1.00 90.38 94 PRO A C 1
ATOM 729 O O . PRO A 1 94 ? 3.325 -9.332 -17.076 1.00 90.38 94 PRO A O 1
ATOM 732 N N . GLY A 1 95 ? 3.065 -11.514 -17.536 1.00 86.62 95 GLY A N 1
ATOM 733 C CA . GLY A 1 95 ? 4.164 -11.620 -18.496 1.00 86.62 95 GLY A CA 1
ATOM 734 C C . GLY A 1 95 ? 5.568 -11.612 -17.881 1.00 86.62 95 GLY A C 1
ATOM 735 O O . GLY A 1 95 ? 6.534 -11.771 -18.621 1.00 86.62 95 GLY A O 1
ATOM 736 N N . VAL A 1 96 ? 5.683 -11.468 -16.556 1.00 89.50 96 VAL A N 1
ATOM 737 C CA . VAL A 1 96 ? 6.952 -11.557 -15.816 1.00 89.50 96 VAL A CA 1
ATOM 738 C C . VAL A 1 96 ? 6.943 -12.798 -14.934 1.00 89.50 96 VAL A C 1
ATOM 740 O O . VAL A 1 96 ? 7.751 -13.701 -15.127 1.00 89.50 96 VAL A O 1
ATOM 743 N N . THR A 1 97 ? 5.999 -12.868 -13.993 1.00 93.25 97 THR A N 1
ATOM 744 C CA . THR A 1 97 ? 5.942 -13.945 -12.997 1.00 93.25 97 THR A CA 1
ATOM 745 C C . THR A 1 97 ? 4.810 -14.930 -13.249 1.00 93.25 97 THR A C 1
ATOM 747 O O . THR A 1 97 ? 4.914 -16.098 -12.878 1.00 93.25 97 THR A O 1
ATOM 750 N N . GLN A 1 98 ? 3.752 -14.495 -13.937 1.00 93.56 98 GLN A N 1
ATOM 751 C CA . GLN A 1 98 ? 2.645 -15.355 -14.348 1.00 93.56 98 GLN A CA 1
ATOM 752 C C . GLN A 1 98 ? 1.906 -14.803 -15.578 1.00 93.56 98 GLN A C 1
ATOM 754 O O . GLN A 1 98 ? 2.004 -13.614 -15.876 1.00 93.56 98 GLN A O 1
ATOM 759 N N . PRO A 1 99 ? 1.107 -15.621 -16.283 1.00 93.56 99 PRO A N 1
ATOM 760 C CA . PRO A 1 99 ? 0.112 -15.122 -17.228 1.00 93.56 99 PRO A CA 1
ATOM 761 C C . PRO A 1 99 ? -1.033 -14.366 -16.521 1.00 93.56 99 PRO A C 1
ATOM 763 O O . PRO A 1 99 ? -1.356 -14.676 -15.365 1.00 93.56 99 PRO A O 1
ATOM 766 N N . PRO A 1 100 ? -1.693 -13.410 -17.203 1.00 95.25 100 PRO A N 1
ATOM 767 C CA . PRO A 1 100 ? -2.915 -12.800 -16.692 1.00 95.25 100 PRO A CA 1
ATOM 768 C C . PRO A 1 100 ? -4.041 -13.840 -16.581 1.00 95.25 100 PRO A C 1
ATOM 770 O O . PRO A 1 100 ? -4.137 -14.769 -17.382 1.00 95.25 100 PRO A O 1
ATOM 773 N N . ILE A 1 101 ? -4.924 -13.681 -15.596 1.00 97.88 101 ILE A N 1
ATOM 774 C CA . ILE A 1 101 ? -6.036 -14.606 -15.351 1.00 97.88 101 ILE A CA 1
ATOM 775 C C . ILE A 1 101 ? -7.243 -14.119 -16.161 1.00 97.88 101 ILE A C 1
ATOM 777 O O . ILE A 1 101 ? -7.788 -13.057 -15.838 1.00 97.88 101 ILE A O 1
ATOM 781 N N . PRO A 1 102 ? -7.682 -14.846 -17.205 1.00 97.88 102 PRO A N 1
ATOM 782 C CA . PRO A 1 102 ? -8.755 -14.388 -18.086 1.00 97.88 102 PRO A CA 1
ATOM 783 C C . PRO A 1 102 ? -10.120 -14.383 -17.373 1.00 97.88 102 PRO A C 1
ATOM 785 O O . PRO A 1 102 ? -10.271 -15.044 -16.341 1.00 97.88 102 PRO A O 1
ATOM 788 N N . PRO A 1 103 ? -11.138 -13.688 -17.917 1.00 98.62 103 PRO A N 1
ATOM 789 C CA . PRO A 1 103 ? -12.523 -13.822 -17.463 1.00 98.62 103 PRO A CA 1
ATOM 790 C C . PRO A 1 103 ? -12.968 -15.290 -17.381 1.00 98.62 103 PRO A C 1
ATOM 792 O O . PRO A 1 103 ? -12.758 -16.068 -18.309 1.00 98.62 103 PRO A O 1
ATOM 795 N N . GLY A 1 104 ? -13.571 -15.677 -16.258 1.00 98.62 104 GLY A N 1
ATOM 796 C CA . GLY A 1 104 ? -13.948 -17.058 -15.936 1.00 98.62 104 GLY A CA 1
ATOM 797 C C . GLY A 1 104 ? -12.791 -17.951 -15.467 1.00 98.62 104 GLY A C 1
ATOM 798 O O . GLY A 1 104 ? -13.034 -19.085 -15.056 1.00 98.62 104 GLY A O 1
ATOM 799 N N . GLY A 1 105 ? -11.549 -17.464 -15.517 1.00 98.69 105 GLY A N 1
ATOM 800 C CA . GLY A 1 105 ? -10.353 -18.200 -15.124 1.00 98.69 105 GLY A CA 1
ATOM 801 C C . GLY A 1 105 ? -10.165 -18.307 -13.611 1.00 98.69 105 GLY A C 1
ATOM 802 O O . GLY A 1 105 ? -10.695 -17.517 -12.826 1.00 98.69 105 GLY A O 1
ATOM 803 N N . THR A 1 106 ? -9.348 -19.280 -13.207 1.00 98.69 106 THR A N 1
ATOM 804 C CA . THR A 1 106 ? -8.945 -19.507 -11.815 1.00 98.69 106 THR A CA 1
ATOM 805 C C . THR A 1 106 ? -7.429 -19.652 -11.730 1.00 98.69 106 THR A C 1
ATOM 807 O O . THR A 1 106 ? -6.816 -20.253 -12.610 1.00 98.69 106 THR A O 1
ATOM 810 N N . PHE A 1 107 ? -6.837 -19.161 -10.644 1.00 98.69 107 PHE A N 1
ATOM 811 C CA . PHE A 1 107 ? -5.439 -19.398 -10.279 1.00 98.69 107 PHE A CA 1
ATOM 812 C C . PHE A 1 107 ? -5.341 -19.706 -8.783 1.00 98.69 107 PHE A C 1
ATOM 814 O O . PHE A 1 107 ? -6.163 -19.230 -7.995 1.00 98.69 107 PHE A O 1
ATOM 821 N N . VAL A 1 108 ? -4.353 -20.506 -8.384 1.00 98.69 108 VAL A N 1
ATOM 822 C CA . VAL A 1 108 ? -4.076 -20.790 -6.972 1.00 98.69 108 VAL A CA 1
ATOM 823 C C . VAL A 1 108 ? -2.755 -20.137 -6.600 1.00 98.69 108 VAL A C 1
ATOM 825 O O . VAL A 1 108 ? -1.705 -20.564 -7.069 1.00 98.69 108 VAL A O 1
ATOM 828 N N . TYR A 1 109 ? -2.824 -19.119 -5.745 1.00 98.75 109 TYR A N 1
ATOM 829 C CA . TYR A 1 109 ? -1.648 -18.539 -5.107 1.00 98.75 109 TYR A CA 1
ATOM 830 C C . TYR A 1 109 ? -1.303 -19.367 -3.875 1.00 98.75 109 TYR A C 1
ATOM 832 O O . TYR A 1 109 ? -2.184 -19.631 -3.056 1.00 98.75 109 TYR A O 1
ATOM 840 N N . GLU A 1 110 ? -0.044 -19.767 -3.728 1.00 98.56 110 GLU A N 1
ATOM 841 C CA . GLU A 1 110 ? 0.411 -20.520 -2.561 1.00 98.56 110 GLU A CA 1
ATOM 842 C C . GLU A 1 110 ? 1.814 -20.092 -2.136 1.00 98.56 110 GLU A C 1
ATOM 844 O O . GLU A 1 110 ? 2.770 -20.202 -2.902 1.00 98.56 110 GLU A O 1
ATOM 849 N N . PHE A 1 111 ? 1.948 -19.611 -0.902 1.00 98.00 111 PHE A N 1
ATOM 850 C CA . PHE A 1 111 ? 3.232 -19.183 -0.354 1.00 98.00 111 PHE A CA 1
ATOM 851 C C . PHE A 1 111 ? 3.253 -19.275 1.171 1.00 98.00 111 PHE A C 1
ATOM 853 O O . PHE A 1 111 ? 2.233 -19.137 1.847 1.00 98.00 111 PHE A O 1
ATOM 860 N N . LYS A 1 112 ? 4.442 -19.501 1.733 1.00 97.50 112 LYS A N 1
ATOM 861 C CA . LYS A 1 112 ? 4.667 -19.436 3.180 1.00 97.50 112 LYS A CA 1
ATOM 862 C C . LYS A 1 112 ? 4.875 -17.986 3.597 1.00 97.50 112 LYS A C 1
ATOM 864 O O . LYS A 1 112 ? 5.698 -17.299 2.999 1.00 97.50 112 LYS A O 1
ATOM 869 N N . VAL A 1 113 ? 4.171 -17.540 4.634 1.00 96.81 113 VAL A N 1
ATOM 870 C CA . VAL A 1 113 ? 4.335 -16.182 5.166 1.00 96.81 113 VAL A CA 1
ATOM 871 C C . VAL A 1 113 ? 5.536 -16.129 6.109 1.00 96.81 113 VAL A C 1
ATOM 873 O O . VAL A 1 113 ? 5.514 -16.695 7.204 1.00 96.81 113 VAL A O 1
ATOM 876 N N . LYS A 1 114 ? 6.613 -15.489 5.642 1.00 94.00 114 LYS A N 1
ATOM 877 C CA . LYS A 1 114 ? 7.909 -15.419 6.337 1.00 94.00 114 LYS A CA 1
ATOM 878 C C . LYS A 1 114 ? 8.038 -14.229 7.283 1.00 94.00 114 LYS A C 1
ATOM 880 O O . LYS A 1 114 ? 8.887 -14.253 8.162 1.00 94.00 114 LYS A O 1
ATOM 885 N N . ASP A 1 115 ? 7.209 -13.211 7.097 1.00 92.88 115 ASP A N 1
ATOM 886 C CA . ASP A 1 115 ? 7.295 -11.945 7.812 1.00 92.88 115 ASP A CA 1
ATOM 887 C C . ASP A 1 115 ? 5.925 -11.634 8.426 1.00 92.88 115 ASP A C 1
ATOM 889 O O . ASP A 1 115 ? 4.897 -11.733 7.753 1.00 92.88 115 ASP A O 1
ATOM 893 N N . ALA A 1 116 ? 5.901 -11.327 9.725 1.00 93.88 116 ALA A N 1
ATOM 894 C CA . ALA A 1 116 ? 4.699 -10.845 10.397 1.00 93.88 116 ALA A CA 1
ATOM 895 C C . ALA A 1 116 ? 4.494 -9.369 10.052 1.00 93.88 116 ALA A C 1
ATOM 897 O O . ALA A 1 116 ? 5.472 -8.629 9.975 1.00 93.88 116 ALA A O 1
ATOM 898 N N . GLY A 1 117 ? 3.247 -8.939 9.861 1.00 95.69 117 GLY A N 1
ATOM 899 C CA . GLY A 1 117 ? 2.985 -7.575 9.423 1.00 95.69 117 GLY A CA 1
ATOM 900 C C . GLY A 1 117 ? 1.620 -7.328 8.795 1.00 95.69 117 GLY A C 1
ATOM 901 O O . GLY A 1 117 ? 0.774 -8.219 8.679 1.00 95.69 117 GLY A O 1
ATOM 902 N N . THR A 1 118 ? 1.433 -6.072 8.393 1.00 98.25 118 THR A N 1
ATOM 903 C CA . THR A 1 118 ? 0.288 -5.584 7.620 1.00 98.25 118 THR A CA 1
ATOM 904 C C . THR A 1 118 ? 0.661 -5.494 6.140 1.00 98.25 118 THR A C 1
ATOM 906 O O . THR A 1 118 ? 1.466 -4.653 5.728 1.00 98.25 118 THR A O 1
ATOM 909 N N . TYR A 1 119 ? 0.027 -6.336 5.337 1.00 98.69 119 TYR A N 1
ATOM 910 C CA . TYR A 1 119 ? 0.178 -6.404 3.888 1.00 98.69 119 TYR A CA 1
ATOM 911 C C . TYR A 1 119 ? -1.175 -6.230 3.221 1.00 98.69 119 TYR A C 1
ATOM 913 O O . TYR A 1 119 ? -2.219 -6.180 3.876 1.00 98.69 119 TYR A O 1
ATOM 921 N N . TRP A 1 120 ? -1.176 -6.136 1.905 1.00 98.81 120 TRP A N 1
ATOM 922 C CA . TRP A 1 120 ? -2.403 -5.984 1.146 1.00 98.81 120 TRP A CA 1
ATOM 923 C C . TRP A 1 120 ? -2.247 -6.619 -0.225 1.00 98.81 120 TRP A C 1
ATOM 925 O O . TRP A 1 120 ? -1.155 -7.029 -0.614 1.00 98.81 120 TRP A O 1
ATOM 935 N N . PHE A 1 121 ? -3.359 -6.789 -0.919 1.00 98.88 121 PHE A N 1
ATOM 936 C CA . PHE A 1 121 ? -3.380 -7.441 -2.212 1.00 98.88 121 PHE A CA 1
ATOM 937 C C . PHE A 1 121 ? -4.292 -6.689 -3.172 1.00 98.88 121 PHE A C 1
ATOM 939 O O . PHE A 1 121 ? -5.365 -6.221 -2.784 1.00 98.88 121 PHE A O 1
ATOM 946 N N . HIS A 1 122 ? -3.851 -6.566 -4.420 1.00 98.81 122 HIS A N 1
ATOM 947 C CA . HIS A 1 122 ? -4.536 -5.814 -5.469 1.00 98.81 122 HIS A CA 1
ATOM 948 C C . HIS A 1 122 ? -4.104 -6.307 -6.863 1.00 98.81 122 HIS A C 1
ATOM 950 O O . HIS A 1 122 ? -3.083 -6.987 -6.980 1.00 98.81 122 HIS A O 1
ATOM 956 N N . PRO A 1 123 ? -4.844 -5.999 -7.941 1.00 98.06 123 PRO A N 1
ATOM 957 C CA . PRO A 1 123 ? -4.416 -6.321 -9.297 1.00 98.06 123 PRO A CA 1
ATOM 958 C C . PRO A 1 123 ? -3.142 -5.592 -9.715 1.00 98.06 123 PRO A C 1
ATOM 960 O O . PRO A 1 123 ? -2.970 -4.414 -9.410 1.00 98.06 123 PRO A O 1
ATOM 963 N N . HIS A 1 124 ? -2.300 -6.272 -10.496 1.00 95.44 124 HIS A N 1
ATOM 964 C CA . HIS A 1 124 ? -1.127 -5.685 -11.167 1.00 95.44 124 HIS A CA 1
ATOM 965 C C . HIS A 1 124 ? -1.345 -5.585 -12.681 1.00 95.44 124 HIS A C 1
ATOM 967 O O . HIS A 1 124 ? -0.471 -5.850 -13.501 1.00 95.44 124 HIS A O 1
ATOM 973 N N . LEU A 1 125 ? -2.587 -5.284 -13.062 1.00 92.25 125 LEU A N 1
ATOM 974 C CA . LEU A 1 125 ? -2.997 -5.105 -14.447 1.00 92.25 125 LEU A CA 1
ATOM 975 C C . LEU A 1 125 ? -4.105 -4.063 -14.500 1.00 92.25 125 LEU A C 1
ATOM 977 O O . LEU A 1 125 ? -5.138 -4.251 -13.853 1.00 92.25 125 LEU A O 1
ATOM 981 N N . ARG A 1 126 ? -3.925 -3.003 -15.299 1.00 92.75 126 ARG A N 1
ATOM 982 C CA . ARG A 1 126 ? -4.873 -1.879 -15.376 1.00 92.75 126 ARG A CA 1
ATOM 983 C C . ARG A 1 126 ? -5.144 -1.287 -13.995 1.00 92.75 126 ARG A C 1
ATOM 985 O O . ARG A 1 126 ? -6.301 -1.058 -13.638 1.00 92.75 126 ARG A O 1
ATOM 992 N N . GLY A 1 127 ? -4.084 -1.107 -13.205 1.00 93.56 127 GLY A N 1
ATOM 993 C CA . GLY A 1 127 ? -4.175 -0.757 -11.785 1.00 93.56 127 GLY A CA 1
ATOM 994 C C . GLY A 1 127 ? -5.043 0.477 -11.557 1.00 93.56 127 GLY A C 1
ATOM 995 O O . GLY A 1 127 ? -5.924 0.454 -10.703 1.00 93.56 127 GLY A O 1
ATOM 996 N N . SER A 1 128 ? -4.907 1.485 -12.425 1.00 95.75 128 SER A N 1
ATOM 997 C CA . SER A 1 128 ? -5.664 2.732 -12.309 1.00 95.75 128 SER A CA 1
ATOM 998 C C . SER A 1 128 ? -7.182 2.572 -12.438 1.00 95.75 128 SER A C 1
ATOM 1000 O O . SER A 1 128 ? -7.929 3.371 -11.883 1.00 95.75 128 SER A O 1
ATOM 1002 N N . GLU A 1 129 ? -7.663 1.536 -13.128 1.00 97.62 129 GLU A N 1
ATOM 1003 C CA . GLU A 1 129 ? -9.089 1.203 -13.175 1.00 97.62 129 GLU A CA 1
ATOM 1004 C C . GLU A 1 129 ? -9.463 0.158 -12.122 1.00 97.62 129 GLU A C 1
ATOM 1006 O O . GLU A 1 129 ? -10.449 0.325 -11.408 1.00 97.62 129 GLU A O 1
ATOM 1011 N N . GLN A 1 130 ? -8.729 -0.954 -12.059 1.00 98.19 130 GLN A N 1
ATOM 1012 C CA . GLN A 1 130 ? -9.149 -2.106 -11.262 1.00 98.19 130 GLN A CA 1
ATOM 1013 C C . GLN A 1 130 ? -9.116 -1.807 -9.761 1.00 98.19 130 GLN A C 1
ATOM 1015 O O . GLN A 1 130 ? -10.034 -2.212 -9.046 1.00 98.19 130 GLN A O 1
ATOM 1020 N N . VAL A 1 131 ? -8.085 -1.088 -9.304 1.00 98.31 131 VAL A N 1
ATOM 1021 C CA . VAL A 1 131 ? -7.933 -0.690 -7.900 1.00 98.31 131 VAL A CA 1
ATOM 1022 C C . VAL A 1 131 ? -8.986 0.354 -7.540 1.00 98.31 131 VAL A C 1
ATOM 1024 O O . VAL A 1 131 ? -9.749 0.103 -6.614 1.00 98.31 131 VAL A O 1
ATOM 1027 N N . GLU A 1 132 ? -9.135 1.430 -8.325 1.00 97.62 132 GLU A N 1
ATOM 1028 C CA . GLU A 1 132 ? -10.169 2.459 -8.086 1.00 97.62 132 GLU A CA 1
ATOM 1029 C C . GLU A 1 132 ? -11.589 1.867 -8.088 1.00 97.62 132 GLU A C 1
ATOM 1031 O O . GLU A 1 132 ? -12.470 2.324 -7.367 1.00 97.62 132 GLU A O 1
ATOM 1036 N N . ARG A 1 133 ? -11.854 0.821 -8.877 1.00 97.94 133 ARG A N 1
ATOM 1037 C CA . ARG A 1 133 ? -13.158 0.144 -8.835 1.00 97.94 133 ARG A CA 1
ATOM 1038 C C . ARG A 1 133 ? -13.399 -0.648 -7.549 1.00 97.94 133 ARG A C 1
ATOM 1040 O O . ARG A 1 133 ? -14.538 -1.057 -7.356 1.00 97.94 133 ARG A O 1
ATOM 1047 N N . GLY A 1 134 ? -12.400 -0.862 -6.692 1.00 97.81 134 GLY A N 1
ATOM 1048 C CA . GLY A 1 134 ? -12.544 -1.509 -5.383 1.00 97.81 134 GLY A CA 1
ATOM 1049 C C . GLY A 1 134 ? -11.798 -2.837 -5.212 1.00 97.81 134 GLY A C 1
ATOM 1050 O O . GLY A 1 134 ? -12.004 -3.520 -4.204 1.00 97.81 134 GLY A O 1
ATOM 1051 N N . LEU A 1 135 ? -10.942 -3.244 -6.161 1.00 98.69 135 LEU A N 1
ATOM 1052 C CA . LEU A 1 135 ? -10.194 -4.504 -6.062 1.00 98.69 135 LEU A CA 1
ATOM 1053 C C . LEU A 1 135 ? -8.934 -4.360 -5.208 1.00 98.69 135 LEU A C 1
ATOM 1055 O O . LEU A 1 135 ? -7.809 -4.434 -5.694 1.00 98.69 135 LEU A O 1
ATOM 1059 N N . PHE A 1 136 ? -9.128 -4.242 -3.903 1.00 98.75 136 PHE A N 1
ATOM 1060 C CA . PHE A 1 136 ? -8.061 -4.290 -2.908 1.00 98.75 136 PHE A CA 1
ATOM 1061 C C . PHE A 1 136 ? -8.544 -4.992 -1.637 1.00 98.75 136 PHE A C 1
ATOM 1063 O O . PHE A 1 136 ? -9.730 -4.969 -1.310 1.00 98.75 136 PHE A O 1
ATOM 1070 N N . GLY A 1 137 ? -7.636 -5.620 -0.899 1.00 98.62 137 GLY A N 1
ATOM 1071 C CA . GLY A 1 137 ? -7.919 -6.215 0.407 1.00 98.62 137 GLY A CA 1
ATOM 1072 C C . GLY A 1 137 ? -6.658 -6.329 1.253 1.00 98.62 137 GLY A C 1
ATOM 1073 O O . GLY A 1 137 ? -5.554 -6.117 0.762 1.00 98.62 137 GLY A O 1
ATOM 1074 N N . VAL A 1 138 ? -6.811 -6.641 2.538 1.00 98.81 138 VAL A N 1
ATOM 1075 C CA . VAL A 1 138 ? -5.697 -6.664 3.501 1.00 98.81 138 VAL A CA 1
ATOM 1076 C C . VAL A 1 138 ? -5.308 -8.105 3.825 1.00 98.81 138 VAL A C 1
ATOM 1078 O O . VAL A 1 138 ? -6.171 -8.956 4.028 1.00 98.81 138 VAL A O 1
ATOM 1081 N N . LEU A 1 139 ? -4.009 -8.376 3.917 1.00 98.81 139 LEU A N 1
ATOM 1082 C CA . LEU A 1 139 ? -3.451 -9.606 4.473 1.00 98.81 139 LEU A CA 1
ATOM 1083 C C . LEU A 1 139 ? -2.694 -9.261 5.758 1.00 98.81 139 LEU A C 1
ATOM 1085 O O . LEU A 1 139 ? -1.682 -8.568 5.725 1.00 98.81 139 LEU A O 1
ATOM 1089 N N . ILE A 1 140 ? -3.167 -9.765 6.894 1.00 98.62 140 ILE A N 1
ATOM 1090 C CA . ILE A 1 140 ? -2.460 -9.656 8.171 1.00 98.62 140 ILE A CA 1
ATOM 1091 C C . ILE A 1 140 ? -1.755 -10.977 8.442 1.00 98.62 140 ILE A C 1
ATOM 1093 O O . ILE A 1 140 ? -2.388 -12.037 8.515 1.00 98.62 140 ILE A O 1
ATOM 1097 N N . VAL A 1 141 ? -0.441 -10.894 8.622 1.00 98.00 141 VAL A N 1
ATOM 1098 C CA . VAL A 1 141 ? 0.358 -11.994 9.150 1.00 98.00 141 VAL A CA 1
ATOM 1099 C C . VAL A 1 141 ? 0.590 -11.722 10.629 1.00 98.00 141 VAL A C 1
ATOM 1101 O O . VAL A 1 141 ? 1.296 -10.783 10.993 1.00 98.00 141 VAL A O 1
ATOM 1104 N N . GLU A 1 142 ? -0.043 -12.524 11.478 1.00 95.12 142 GLU A N 1
ATOM 1105 C CA . GLU A 1 142 ? -0.002 -12.355 12.927 1.00 95.12 142 GLU A CA 1
ATOM 1106 C C . GLU A 1 142 ? 1.416 -12.527 13.463 1.00 95.12 142 GLU A C 1
ATOM 1108 O O . GLU A 1 142 ? 2.125 -13.479 13.105 1.00 95.12 142 GLU A O 1
ATOM 1113 N N . ASP A 1 143 ? 1.784 -11.638 14.385 1.00 86.94 143 ASP A N 1
ATOM 1114 C CA . ASP A 1 143 ? 3.025 -11.745 15.135 1.00 86.94 143 ASP A CA 1
ATOM 1115 C C . ASP A 1 143 ? 3.064 -13.072 15.910 1.00 86.94 143 ASP A C 1
ATOM 1117 O O . ASP A 1 143 ? 2.080 -13.447 16.556 1.00 86.94 143 ASP A O 1
ATOM 1121 N N . PRO A 1 144 ? 4.210 -13.775 15.943 1.00 81.81 144 PRO A N 1
ATOM 1122 C CA . PRO A 1 144 ? 4.348 -14.997 16.737 1.00 81.81 144 PRO A CA 1
ATOM 1123 C C . PRO A 1 144 ? 4.191 -14.730 18.243 1.00 81.81 144 PRO A C 1
ATOM 1125 O O . PRO A 1 144 ? 3.903 -15.642 19.018 1.00 81.81 144 PRO A O 1
ATOM 1128 N N . LYS A 1 145 ? 4.400 -13.478 18.662 1.00 82.31 145 LYS A N 1
ATOM 1129 C CA . LYS A 1 145 ? 4.165 -12.976 20.015 1.00 82.31 145 LYS A CA 1
ATOM 1130 C C . LYS A 1 145 ? 3.381 -11.667 19.902 1.00 82.31 145 LYS A C 1
ATOM 1132 O O . LYS A 1 145 ? 4.011 -10.619 19.758 1.00 82.31 145 LYS A O 1
ATOM 1137 N N . PRO A 1 146 ? 2.039 -11.711 19.917 1.00 76.88 146 PRO A N 1
ATOM 1138 C CA . PRO A 1 146 ? 1.239 -10.501 19.802 1.00 76.88 146 PRO A CA 1
ATOM 1139 C C . PRO A 1 146 ? 1.529 -9.557 20.974 1.00 76.88 146 PRO A C 1
ATOM 1141 O O . PRO A 1 146 ? 1.710 -9.993 22.114 1.00 76.88 146 PRO A O 1
ATOM 1144 N N . GLY A 1 147 ? 1.591 -8.258 20.680 1.00 77.75 147 GLY A N 1
ATOM 1145 C CA . GLY A 1 147 ? 1.693 -7.222 21.706 1.00 77.75 147 GLY A CA 1
ATOM 1146 C C . GLY A 1 147 ? 0.418 -7.129 22.560 1.00 77.75 147 GLY A C 1
ATOM 1147 O O . GLY A 1 147 ? -0.627 -7.652 22.167 1.00 77.75 147 GLY A O 1
ATOM 1148 N N . PRO A 1 148 ? 0.468 -6.455 23.722 1.00 83.81 148 PRO A N 1
ATOM 1149 C CA . PRO A 1 148 ? -0.662 -6.351 24.649 1.00 83.81 148 PRO A CA 1
ATOM 1150 C C . PRO A 1 148 ? -1.690 -5.300 24.217 1.00 83.81 148 PRO A C 1
ATOM 1152 O O . PRO A 1 148 ? -1.958 -4.332 24.928 1.00 83.81 148 PRO A O 1
ATOM 1155 N N . PHE A 1 149 ? -2.256 -5.474 23.030 1.00 89.69 149 PHE A N 1
ATOM 1156 C CA . PHE A 1 149 ? -3.312 -4.610 22.524 1.00 89.69 149 PHE A CA 1
ATOM 1157 C C . PHE A 1 149 ? -4.666 -5.097 23.040 1.00 89.69 149 PHE A C 1
ATOM 1159 O O . PHE A 1 149 ? -5.003 -6.272 22.909 1.00 89.69 149 PHE A O 1
ATOM 1166 N N . SER A 1 150 ? -5.453 -4.186 23.612 1.00 90.19 150 SER A N 1
ATOM 1167 C CA . SER A 1 150 ? -6.860 -4.435 23.946 1.00 90.19 150 SER A CA 1
ATOM 1168 C C . SER A 1 150 ? -7.701 -4.575 22.682 1.00 90.19 150 SER A C 1
ATOM 1170 O O . SER A 1 150 ? -8.694 -5.301 22.671 1.00 90.19 150 SER A O 1
ATOM 1172 N N . ARG A 1 151 ? -7.290 -3.885 21.612 1.00 92.81 151 ARG A N 1
ATOM 1173 C CA . ARG A 1 151 ? -7.978 -3.894 20.329 1.00 92.81 151 ARG A CA 1
ATOM 1174 C C . ARG A 1 151 ? -7.028 -3.681 19.173 1.00 92.81 151 ARG A C 1
ATOM 1176 O O . ARG A 1 151 ? -6.057 -2.933 19.259 1.00 92.81 151 ARG A O 1
ATOM 1183 N N . GLU A 1 152 ? -7.379 -4.310 18.065 1.00 95.38 152 GLU A N 1
ATOM 1184 C CA . GLU A 1 152 ? -6.751 -4.086 16.779 1.00 95.38 152 GLU A CA 1
ATOM 1185 C C . GLU A 1 152 ? -7.787 -3.542 15.793 1.00 95.38 152 GLU A C 1
ATOM 1187 O O . GLU A 1 152 ? -8.902 -4.058 15.690 1.00 95.38 152 GLU A O 1
ATOM 1192 N N . LEU A 1 153 ? -7.416 -2.484 15.081 1.00 97.94 153 LEU A N 1
ATOM 1193 C CA . LEU A 1 153 ? -8.207 -1.851 14.035 1.00 97.94 153 LEU A CA 1
ATOM 1194 C C . LEU A 1 153 ? -7.448 -1.909 12.712 1.00 97.94 153 LEU A C 1
ATOM 1196 O O . LEU A 1 153 ? -6.222 -1.821 12.686 1.00 97.94 153 LEU A O 1
ATOM 1200 N N . VAL A 1 154 ? -8.195 -2.009 11.616 1.00 98.56 154 VAL A N 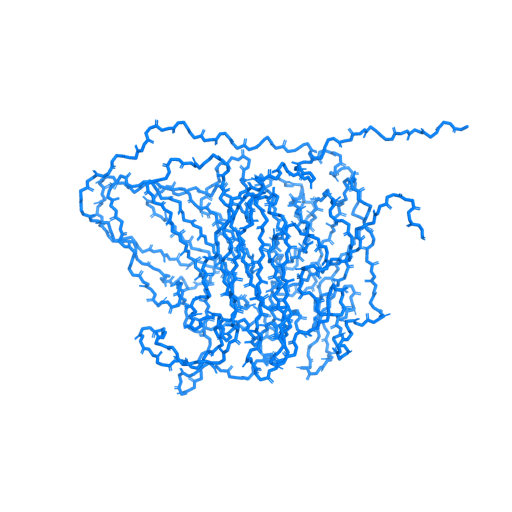1
ATOM 1201 C CA . VAL A 1 154 ? -7.667 -1.916 10.252 1.00 98.56 154 VAL A CA 1
ATOM 1202 C C . VAL A 1 154 ? -8.371 -0.765 9.555 1.00 98.56 154 VAL A C 1
ATOM 1204 O O . VAL A 1 154 ? -9.602 -0.753 9.501 1.00 98.56 154 VAL A O 1
ATOM 1207 N N . TRP A 1 155 ? -7.607 0.197 9.051 1.00 98.75 155 TRP A N 1
ATOM 1208 C CA . TRP A 1 155 ? -8.088 1.305 8.235 1.00 98.75 155 TRP A CA 1
ATOM 1209 C C . TRP A 1 155 ? -7.488 1.201 6.838 1.00 98.75 155 TRP A C 1
ATOM 1211 O O . TRP A 1 155 ? -6.279 1.295 6.646 1.00 98.75 155 TRP A O 1
ATOM 1221 N N . VAL A 1 156 ? -8.357 1.029 5.857 1.00 98.81 156 VAL A N 1
ATOM 1222 C CA . VAL A 1 156 ? -8.033 1.114 4.438 1.00 98.81 156 VAL A CA 1
ATOM 1223 C C . VAL A 1 156 ? -8.402 2.521 3.983 1.00 98.81 156 VAL A C 1
ATOM 1225 O O . VAL A 1 156 ? -9.581 2.877 3.996 1.00 98.81 156 VAL A O 1
ATOM 1228 N N . LEU A 1 157 ? -7.390 3.330 3.672 1.00 98.81 157 LEU A N 1
ATOM 1229 C CA . LEU A 1 157 ? -7.532 4.714 3.231 1.00 98.81 157 LEU A CA 1
ATOM 1230 C C . LEU A 1 157 ? -7.600 4.758 1.709 1.00 98.81 157 LEU A C 1
ATOM 1232 O O . LEU A 1 157 ? -6.718 4.218 1.042 1.00 98.81 157 LEU A O 1
ATOM 1236 N N . ASP A 1 158 ? -8.622 5.424 1.188 1.00 98.19 158 ASP A N 1
ATOM 1237 C CA . ASP A 1 158 ? -8.861 5.555 -0.248 1.00 98.19 158 ASP A CA 1
ATOM 1238 C C . ASP A 1 158 ? -9.549 6.890 -0.567 1.00 98.19 158 ASP A C 1
ATOM 1240 O O . ASP A 1 158 ? -10.118 7.530 0.328 1.00 98.19 158 ASP A O 1
ATOM 1244 N N . ASP A 1 159 ? -9.539 7.306 -1.829 1.00 97.62 159 ASP A N 1
ATOM 1245 C CA . ASP A 1 159 ? -10.338 8.421 -2.320 1.00 97.62 159 ASP A CA 1
ATOM 1246 C C . ASP A 1 159 ? -11.015 8.144 -3.666 1.00 97.62 159 ASP A C 1
ATOM 1248 O O . ASP A 1 159 ? -10.419 7.676 -4.622 1.00 97.62 159 ASP A O 1
ATOM 1252 N N . TRP A 1 160 ? -12.291 8.511 -3.757 1.00 97.44 160 TRP A N 1
ATOM 1253 C CA . TRP A 1 160 ? -13.153 8.160 -4.880 1.00 97.44 160 TRP A CA 1
ATOM 1254 C C . TRP A 1 160 ? -13.433 9.386 -5.732 1.00 97.44 160 TRP A C 1
ATOM 1256 O O . TRP A 1 160 ? -13.969 10.395 -5.242 1.00 97.44 160 TRP A O 1
ATOM 1266 N N . ARG A 1 161 ? -13.103 9.317 -7.027 1.00 97.44 161 ARG A N 1
ATOM 1267 C CA . ARG A 1 161 ? -13.549 10.338 -7.977 1.00 97.44 161 ARG A CA 1
ATOM 1268 C C . ARG A 1 161 ? -14.873 9.945 -8.612 1.00 97.44 161 ARG A C 1
ATOM 1270 O O . ARG A 1 161 ? -14.939 8.999 -9.396 1.00 97.44 161 ARG A O 1
ATOM 1277 N N . LEU A 1 162 ? -15.907 10.730 -8.322 1.00 96.81 162 LEU A N 1
ATOM 1278 C CA . LEU A 1 162 ? -17.250 10.512 -8.857 1.00 96.81 162 LEU A CA 1
ATOM 1279 C C . LEU A 1 162 ? -17.582 11.466 -10.009 1.00 96.81 162 LEU A C 1
ATOM 1281 O O . LEU A 1 162 ? -17.173 12.631 -9.989 1.00 96.81 162 LEU A O 1
ATOM 1285 N N . ASP A 1 163 ? -18.358 10.983 -10.975 1.00 96.06 163 ASP A N 1
ATOM 1286 C CA . ASP A 1 163 ? -18.935 11.767 -12.063 1.00 96.06 163 ASP A CA 1
ATOM 1287 C C . ASP A 1 163 ? -20.199 12.542 -11.633 1.00 96.06 163 ASP A C 1
ATOM 1289 O O . ASP A 1 163 ? -20.603 12.548 -10.468 1.00 96.06 163 ASP A O 1
ATOM 1293 N N . ALA A 1 164 ? -20.848 13.216 -12.589 1.00 95.25 164 ALA A N 1
ATOM 1294 C CA . ALA A 1 164 ? -22.072 13.979 -12.333 1.00 95.25 164 ALA A CA 1
ATOM 1295 C C . ALA A 1 164 ? -23.278 13.107 -11.921 1.00 95.25 164 ALA A C 1
ATOM 1297 O O . ALA A 1 164 ? -24.217 13.620 -11.314 1.00 95.25 164 ALA A O 1
ATOM 1298 N N . GLY A 1 165 ? -23.262 11.809 -12.242 1.00 94.50 165 GLY A N 1
ATOM 1299 C CA . GLY A 1 165 ? -24.251 10.825 -11.798 1.00 94.50 165 GLY A CA 1
ATOM 1300 C C . GLY A 1 165 ? -23.945 10.241 -10.415 1.00 94.50 165 GLY A C 1
ATOM 1301 O O . GLY A 1 165 ? -24.754 9.490 -9.870 1.00 94.50 165 GLY A O 1
ATOM 1302 N N . GLY A 1 166 ? -22.799 10.592 -9.824 1.00 93.75 166 GLY A N 1
ATOM 1303 C CA . GLY A 1 166 ? -22.338 10.042 -8.556 1.00 93.75 166 GLY A CA 1
ATOM 1304 C C . GLY A 1 166 ? -21.809 8.611 -8.669 1.00 93.75 166 GLY A C 1
ATOM 1305 O O . GLY A 1 166 ? -21.761 7.928 -7.651 1.00 93.75 166 GLY A O 1
ATOM 1306 N N . GLN A 1 167 ? -21.445 8.152 -9.869 1.00 96.81 167 GLN A N 1
ATOM 1307 C CA . GLN A 1 167 ? -20.733 6.888 -10.079 1.00 96.81 167 GLN A CA 1
ATOM 1308 C C . GLN A 1 167 ? -19.231 7.137 -10.200 1.00 96.81 167 GLN A C 1
ATOM 1310 O O . GLN A 1 167 ? -18.814 8.275 -10.400 1.00 96.81 167 GLN A O 1
ATOM 1315 N N . ILE A 1 168 ? -18.410 6.089 -10.090 1.00 97.38 168 ILE A N 1
ATOM 1316 C CA . ILE A 1 168 ? -16.962 6.197 -10.329 1.00 97.38 168 ILE A CA 1
ATOM 1317 C C . ILE A 1 168 ? -16.733 6.752 -11.739 1.00 97.38 168 ILE A C 1
ATOM 1319 O O . ILE A 1 168 ? -17.229 6.201 -12.723 1.00 97.38 168 ILE A O 1
ATOM 1323 N N . ASP A 1 169 ? -15.970 7.839 -11.850 1.00 97.56 169 ASP A N 1
ATOM 1324 C CA . ASP A 1 169 ? -15.699 8.484 -13.134 1.00 97.56 169 ASP A CA 1
ATOM 1325 C C . ASP A 1 169 ? -14.837 7.578 -14.030 1.00 97.56 169 ASP A C 1
ATOM 1327 O O . ASP A 1 169 ? -13.628 7.451 -13.836 1.00 97.56 169 ASP A O 1
ATOM 1331 N N . GLY A 1 170 ? -15.461 6.979 -15.046 1.00 96.44 170 GLY A N 1
ATOM 1332 C CA . GLY A 1 170 ? -14.859 5.952 -15.900 1.00 96.44 170 GLY A CA 1
ATOM 1333 C C . GLY A 1 170 ? -13.793 6.422 -16.898 1.00 96.44 170 GLY A C 1
ATOM 1334 O O . GLY A 1 170 ? -13.369 5.632 -17.737 1.00 96.44 170 GLY A O 1
ATOM 1335 N N . ARG A 1 171 ? -13.365 7.690 -16.868 1.00 95.31 171 ARG A N 1
ATOM 1336 C CA . ARG A 1 171 ? -12.416 8.253 -17.851 1.00 95.31 171 ARG A CA 1
ATOM 1337 C C . ARG A 1 171 ? -10.939 7.902 -17.624 1.00 95.31 171 ARG A C 1
ATOM 1339 O O . ARG A 1 171 ? -10.140 8.457 -18.364 1.00 95.31 171 ARG A O 1
ATOM 1346 N N . PHE A 1 172 ? -10.602 7.095 -16.609 1.00 95.38 172 PHE A N 1
ATOM 1347 C CA . PHE A 1 172 ? -9.256 6.683 -16.142 1.00 95.38 172 PHE A CA 1
ATOM 1348 C C . PHE A 1 172 ? -8.052 7.009 -17.051 1.00 95.38 172 PHE A C 1
ATOM 1350 O O . PHE A 1 172 ? -8.095 6.804 -18.262 1.00 95.38 172 PHE A O 1
ATOM 1357 N N . ASN A 1 173 ? -6.922 7.407 -16.452 1.00 94.62 173 ASN A N 1
ATOM 1358 C CA . ASN A 1 173 ? -5.704 7.821 -17.171 1.00 94.62 173 ASN A CA 1
ATOM 1359 C C . ASN A 1 173 ? -5.925 9.060 -18.059 1.00 94.62 173 ASN A C 1
ATOM 1361 O O . ASN A 1 173 ? -5.450 9.137 -19.196 1.00 94.62 173 ASN A O 1
ATOM 1365 N N . THR A 1 174 ? -6.656 10.064 -17.560 1.00 95.81 174 THR A N 1
ATOM 1366 C CA . THR A 1 174 ? -6.812 11.316 -18.307 1.00 95.81 174 THR A CA 1
ATOM 1367 C C . THR A 1 174 ? -5.480 12.062 -18.384 1.00 95.81 174 THR A C 1
ATOM 1369 O O . THR A 1 174 ? -4.614 11.931 -17.518 1.00 95.81 174 THR A O 1
ATOM 1372 N N . ARG A 1 175 ? -5.335 12.959 -19.368 1.0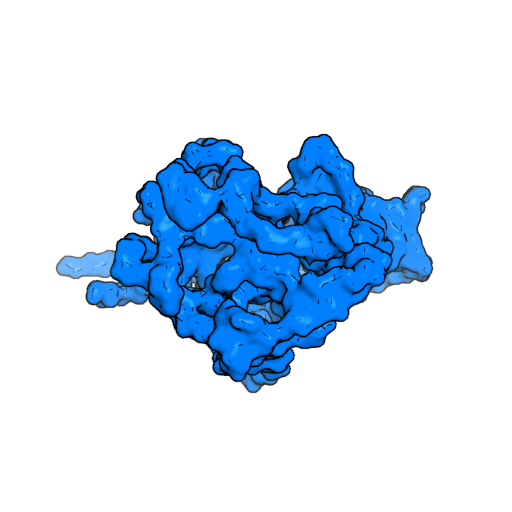0 93.88 175 ARG A N 1
ATOM 1373 C CA . ARG A 1 175 ? -4.166 13.854 -19.431 1.00 93.88 175 ARG A CA 1
ATOM 1374 C C . ARG A 1 175 ? -3.981 14.665 -18.143 1.00 93.88 175 ARG A C 1
ATOM 1376 O O . ARG A 1 175 ? -2.857 15.035 -17.827 1.00 93.88 175 ARG A O 1
ATOM 1383 N N . HIS A 1 176 ? -5.063 14.979 -17.426 1.00 95.50 176 HIS A N 1
ATOM 1384 C CA . HIS A 1 176 ? -4.961 15.683 -16.152 1.00 95.50 176 HIS A CA 1
ATOM 1385 C C . HIS A 1 176 ? -4.319 14.798 -15.083 1.00 95.50 176 HIS A C 1
ATOM 1387 O O . HIS A 1 176 ? -3.376 15.259 -14.449 1.00 95.50 176 HIS A O 1
ATOM 1393 N N . ASP A 1 177 ? -4.772 13.550 -14.951 1.00 96.56 177 ASP A N 1
ATOM 1394 C CA . ASP A 1 177 ? -4.230 12.588 -13.982 1.00 96.56 177 ASP A CA 1
ATOM 1395 C C . ASP A 1 177 ? -2.736 12.360 -14.232 1.00 96.56 177 ASP A C 1
ATOM 1397 O O . ASP A 1 177 ? -1.910 12.543 -13.344 1.00 96.56 177 ASP A O 1
ATOM 1401 N N . LEU A 1 178 ? -2.3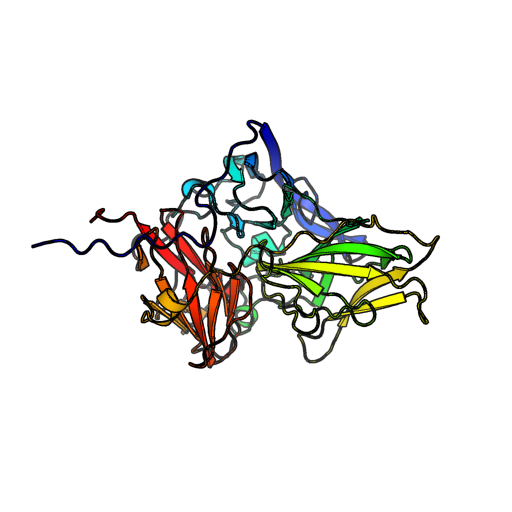79 12.096 -15.491 1.00 96.00 178 LEU A N 1
ATOM 1402 C CA . LEU A 1 178 ? -1.000 11.832 -15.905 1.00 96.00 178 LEU A CA 1
ATOM 1403 C C . LEU A 1 178 ? -0.083 13.047 -15.828 1.00 96.00 178 LEU A C 1
ATOM 1405 O O . LEU A 1 178 ? 1.128 12.897 -15.719 1.00 96.00 178 LEU A O 1
ATOM 1409 N N . ALA A 1 179 ? -0.630 14.256 -15.932 1.00 95.62 179 ALA A N 1
ATOM 1410 C CA . ALA A 1 179 ? 0.160 15.469 -15.791 1.00 95.62 179 ALA A CA 1
ATOM 1411 C C . ALA A 1 179 ? 0.390 15.854 -14.323 1.00 95.62 179 ALA A C 1
ATOM 1413 O O . ALA A 1 179 ? 1.134 16.812 -14.104 1.00 95.62 179 ALA A O 1
ATOM 1414 N N . HIS A 1 180 ? -0.246 15.183 -13.352 1.00 96.62 180 HIS A N 1
ATOM 1415 C CA . HIS A 1 180 ? -0.242 15.495 -11.915 1.00 96.62 180 HIS A CA 1
ATOM 1416 C C . HIS A 1 180 ? 0.255 14.314 -11.077 1.00 96.62 180 HIS A C 1
ATOM 1418 O O . HIS A 1 180 ? 0.960 13.471 -11.602 1.00 96.62 180 HIS A O 1
ATOM 1424 N N . ASP A 1 181 ? -0.017 14.310 -9.772 1.00 97.31 181 ASP A N 1
ATOM 1425 C CA . ASP A 1 181 ? 0.372 13.244 -8.841 1.00 97.31 181 ASP A CA 1
ATOM 1426 C C . ASP A 1 181 ? -0.675 12.106 -8.858 1.00 97.31 181 ASP A C 1
ATOM 1428 O O . ASP A 1 181 ? -1.143 11.652 -7.815 1.00 97.31 181 ASP A O 1
ATOM 1432 N N . GLY A 1 182 ? -1.091 11.707 -10.066 1.00 96.69 182 GLY A N 1
ATOM 1433 C CA . GLY A 1 182 ? -2.139 10.717 -10.308 1.00 96.69 182 GLY A CA 1
ATOM 1434 C C . GLY A 1 182 ? -3.571 11.242 -10.211 1.00 96.69 182 GLY A C 1
ATOM 1435 O O . GLY A 1 182 ? -3.854 12.448 -10.199 1.00 96.69 182 GLY A O 1
ATOM 1436 N N . ARG A 1 183 ? -4.509 10.296 -10.162 1.00 96.25 183 ARG A N 1
ATOM 1437 C CA . ARG A 1 183 ? -5.939 10.559 -10.019 1.00 96.25 183 ARG A CA 1
ATOM 1438 C C . ARG A 1 183 ? -6.301 10.741 -8.548 1.00 96.25 183 ARG A C 1
ATOM 1440 O O . ARG A 1 183 ? -6.225 9.811 -7.763 1.00 96.25 183 ARG A O 1
ATOM 1447 N N . TRP A 1 184 ? -6.715 11.952 -8.181 1.00 96.00 184 TRP A N 1
ATOM 1448 C CA . TRP A 1 184 ? -7.300 12.232 -6.865 1.00 96.00 184 TRP A CA 1
ATOM 1449 C C . TRP A 1 184 ? -8.817 12.413 -6.973 1.00 96.00 184 TRP A C 1
ATOM 1451 O O . TRP A 1 184 ? -9.304 13.169 -7.824 1.00 96.00 184 TRP A O 1
ATOM 1461 N N . GLY A 1 185 ? -9.557 11.720 -6.123 1.00 96.19 185 GLY A N 1
ATOM 1462 C CA . GLY A 1 185 ? -10.987 11.836 -5.897 1.00 96.19 185 GLY A CA 1
ATOM 1463 C C . GLY A 1 185 ? -11.378 12.936 -4.917 1.00 96.19 185 GLY A C 1
ATOM 1464 O O . GLY A 1 185 ? -10.565 13.472 -4.162 1.00 96.19 185 GLY A O 1
ATOM 1465 N N . GLN A 1 186 ? -12.657 13.308 -4.961 1.00 95.00 186 GLN A N 1
ATOM 1466 C CA . GLN A 1 186 ? -13.243 14.308 -4.068 1.00 95.00 186 GLN A CA 1
ATOM 1467 C C . GLN A 1 186 ? -13.825 13.710 -2.782 1.00 95.00 186 GLN A C 1
ATOM 1469 O O . GLN A 1 186 ? -14.162 14.470 -1.877 1.00 95.00 186 GLN A O 1
ATOM 1474 N N . VAL A 1 187 ? -13.968 12.383 -2.699 1.00 96.50 187 VAL A N 1
ATOM 1475 C CA . VAL A 1 187 ? -14.537 11.694 -1.533 1.00 96.50 187 VAL A CA 1
ATOM 1476 C C . VAL A 1 187 ? -13.485 10.788 -0.905 1.00 96.50 187 VAL A C 1
ATOM 1478 O O . VAL A 1 187 ? -13.252 9.692 -1.397 1.00 96.50 187 VAL A O 1
ATOM 1481 N N . SER A 1 188 ? -12.860 11.229 0.183 1.00 97.19 188 SER A N 1
ATOM 1482 C CA . SER A 1 188 ? -11.937 10.393 0.960 1.00 97.19 188 SER A CA 1
ATOM 1483 C C . SER A 1 188 ? -12.705 9.452 1.887 1.00 97.19 188 SER A C 1
ATOM 1485 O O . SER A 1 188 ? -13.718 9.845 2.471 1.00 97.19 188 SER A O 1
ATOM 1487 N N . THR A 1 189 ? -12.210 8.229 2.058 1.00 97.50 189 THR A N 1
ATOM 1488 C CA . THR A 1 189 ? -12.861 7.201 2.877 1.00 97.50 189 THR A CA 1
ATOM 1489 C C . THR A 1 189 ? -11.891 6.450 3.772 1.00 97.50 189 THR A C 1
ATOM 1491 O O . THR A 1 189 ? -10.711 6.298 3.457 1.00 97.50 189 THR A O 1
ATOM 1494 N N . VAL A 1 190 ? -12.433 5.933 4.872 1.00 98.19 190 VAL A N 1
ATOM 1495 C CA . VAL A 1 190 ? -11.808 4.907 5.706 1.00 98.19 190 VAL A CA 1
ATOM 1496 C C . VAL A 1 190 ? -12.707 3.678 5.643 1.00 98.19 190 VAL A C 1
ATOM 1498 O O . VAL A 1 190 ? -13.876 3.746 6.023 1.00 98.19 190 VAL A O 1
ATOM 1501 N N . ASN A 1 191 ? -12.186 2.556 5.142 1.00 96.75 191 ASN A N 1
ATOM 1502 C CA . ASN A 1 191 ? -12.945 1.316 4.930 1.00 96.75 191 ASN A CA 1
ATOM 1503 C C . ASN A 1 191 ? -14.234 1.521 4.099 1.00 96.75 191 ASN A C 1
ATOM 1505 O O . ASN A 1 191 ? -15.259 0.907 4.387 1.00 96.75 191 ASN A O 1
ATOM 1509 N N . GLY A 1 192 ? -14.203 2.410 3.098 1.00 94.06 192 GLY A N 1
ATOM 1510 C CA . GLY A 1 192 ? -15.349 2.708 2.224 1.00 94.06 192 GLY A CA 1
ATOM 1511 C C . GLY A 1 192 ? -16.420 3.642 2.816 1.00 94.06 192 GLY A C 1
ATOM 1512 O O . GLY A 1 192 ? -17.383 3.979 2.122 1.00 94.06 192 GLY A O 1
ATOM 1513 N N . ALA A 1 193 ? -16.258 4.093 4.065 1.00 95.44 193 ALA A N 1
ATOM 1514 C CA . ALA A 1 193 ? -17.142 5.056 4.725 1.00 95.44 193 ALA A CA 1
ATOM 1515 C C . ALA A 1 193 ? -16.540 6.470 4.725 1.00 95.44 193 ALA A C 1
ATOM 1517 O O . ALA A 1 193 ? -15.322 6.628 4.851 1.00 95.44 193 ALA A O 1
ATOM 1518 N N . VAL A 1 194 ? -17.384 7.500 4.613 1.00 96.50 194 VAL A N 1
ATOM 1519 C CA . VAL A 1 194 ? -16.954 8.903 4.701 1.00 96.50 194 VAL A CA 1
ATOM 1520 C C . VAL A 1 194 ? -16.957 9.315 6.166 1.00 96.50 194 VAL A C 1
ATOM 1522 O O . VAL A 1 194 ? -17.975 9.207 6.839 1.00 96.50 194 VAL A O 1
ATOM 1525 N N . GLN A 1 195 ? -15.809 9.785 6.662 1.00 96.31 195 GLN A N 1
ATOM 1526 C CA . GLN A 1 195 ? -15.660 10.307 8.028 1.00 96.31 195 GLN A CA 1
ATOM 1527 C C . GLN A 1 195 ? -16.307 9.419 9.111 1.00 96.31 195 GLN A C 1
ATOM 1529 O O . GLN A 1 195 ? -17.080 9.923 9.930 1.00 96.31 195 GLN A O 1
ATOM 1534 N N . PRO A 1 196 ? -16.031 8.099 9.138 1.00 96.94 196 PRO A N 1
ATOM 1535 C CA . PRO A 1 196 ? -16.710 7.211 10.066 1.00 96.94 196 PRO A CA 1
ATOM 1536 C C . PRO A 1 196 ? -16.412 7.579 11.520 1.00 96.94 196 PRO A C 1
ATOM 1538 O O . PRO A 1 196 ? -15.305 8.002 11.874 1.00 96.94 196 PRO A O 1
ATOM 1541 N N . GLU A 1 197 ? -17.398 7.336 12.379 1.00 97.56 197 GLU A N 1
ATOM 1542 C CA . GLU A 1 197 ? -17.194 7.336 13.820 1.00 97.56 197 GLU A CA 1
ATOM 1543 C C . GLU A 1 197 ? -16.630 5.986 14.270 1.00 97.56 197 GLU A C 1
ATOM 1545 O O . GLU A 1 197 ? -17.194 4.925 13.993 1.00 97.56 197 GLU A O 1
ATOM 1550 N N . VAL A 1 198 ? -15.513 6.019 14.991 1.00 97.62 198 VAL A N 1
ATOM 1551 C CA . VAL A 1 198 ? -14.841 4.838 15.528 1.00 97.62 198 VAL A CA 1
ATOM 1552 C C . VAL A 1 198 ? -14.990 4.851 17.048 1.00 97.62 198 VAL A C 1
ATOM 1554 O O . VAL A 1 198 ? -14.307 5.627 17.720 1.00 97.62 198 VAL A O 1
ATOM 1557 N N . PRO A 1 199 ? -15.879 4.017 17.616 1.00 97.00 199 PRO A N 1
ATOM 1558 C CA . PRO A 1 199 ? -16.078 3.973 19.056 1.00 97.00 199 PRO A CA 1
ATOM 1559 C C . PRO A 1 199 ? -14.869 3.328 19.735 1.00 97.00 199 PRO A C 1
ATOM 1561 O O . PRO A 1 199 ? -14.434 2.254 19.310 1.00 97.00 199 PRO A O 1
ATOM 1564 N N . LEU A 1 200 ? -14.369 3.952 20.798 1.00 96.12 200 LEU A N 1
ATOM 1565 C CA . LEU A 1 200 ? -13.264 3.494 21.647 1.00 96.12 200 LEU A CA 1
ATOM 1566 C C . LEU A 1 200 ? -13.645 3.624 23.129 1.00 96.12 200 LEU A C 1
ATOM 1568 O O . LEU A 1 200 ? -14.544 4.394 23.478 1.00 96.12 200 LEU A O 1
ATOM 1572 N N . GLN A 1 201 ? -12.940 2.904 24.000 1.00 95.12 201 GLN A N 1
ATOM 1573 C CA . GLN A 1 201 ? -13.106 2.999 25.453 1.00 95.12 201 GLN A CA 1
ATOM 1574 C C . GLN A 1 201 ? -11.910 3.709 26.111 1.00 95.12 201 GLN A C 1
ATOM 1576 O O . GLN A 1 201 ? -10.778 3.557 25.649 1.00 95.12 201 GLN A O 1
ATOM 1581 N N . PRO A 1 202 ? -12.116 4.486 27.192 1.00 94.75 202 PRO A N 1
ATOM 1582 C CA . PRO A 1 202 ? -11.006 5.049 27.959 1.00 94.75 202 PRO A CA 1
ATOM 1583 C C . PRO A 1 202 ? -10.055 3.948 28.461 1.00 94.75 202 PRO A C 1
ATOM 1585 O O . PRO A 1 202 ? -10.510 2.899 28.909 1.00 94.75 202 PRO A O 1
ATOM 1588 N N . GLY A 1 203 ? -8.741 4.173 28.397 1.00 92.62 203 GLY A N 1
ATOM 1589 C CA . GLY A 1 203 ? -7.708 3.212 28.811 1.00 92.62 203 GLY A CA 1
ATOM 1590 C C . GLY A 1 203 ? -7.407 2.095 27.800 1.00 92.62 203 GLY A C 1
ATOM 1591 O O . GLY A 1 203 ? -6.426 1.368 27.952 1.00 92.62 203 GLY A O 1
ATOM 1592 N N . GLU A 1 204 ? -8.189 1.965 26.728 1.00 93.25 204 GLU A N 1
ATOM 1593 C CA . GLU A 1 204 ? -7.968 0.966 25.683 1.00 93.25 204 GLU A CA 1
ATOM 1594 C C . GLU A 1 204 ? -6.615 1.183 24.982 1.00 93.25 204 GLU A C 1
ATOM 1596 O O . GLU A 1 204 ? -6.342 2.270 24.469 1.00 93.25 204 GLU A O 1
ATOM 1601 N N . ARG A 1 205 ? -5.763 0.150 24.928 1.00 93.44 205 ARG A N 1
ATOM 1602 C CA . ARG A 1 205 ? -4.547 0.177 24.101 1.00 93.44 205 ARG A CA 1
ATOM 1603 C C . ARG A 1 205 ? -4.853 -0.381 22.718 1.00 93.44 205 ARG A C 1
ATOM 1605 O O . ARG A 1 205 ? -5.217 -1.552 22.589 1.00 93.44 205 ARG A O 1
ATOM 1612 N N . VAL A 1 206 ? -4.697 0.446 21.695 1.00 95.19 206 VAL A N 1
ATOM 1613 C CA . VAL A 1 206 ? -5.127 0.169 20.325 1.00 95.19 206 VAL A CA 1
ATOM 1614 C C . VAL A 1 206 ? -3.912 0.005 19.418 1.00 95.19 206 VAL A C 1
ATOM 1616 O O . VAL A 1 206 ? -3.048 0.881 19.367 1.00 95.19 206 VAL A O 1
ATOM 1619 N N . ARG A 1 207 ? -3.887 -1.090 18.647 1.00 96.06 207 ARG A N 1
ATOM 1620 C CA . ARG A 1 207 ? -3.079 -1.186 17.426 1.00 96.06 207 ARG A CA 1
ATOM 1621 C C . ARG A 1 207 ? -3.931 -0.766 16.240 1.00 96.06 207 ARG A C 1
ATOM 1623 O O . ARG A 1 207 ? -4.908 -1.442 15.922 1.00 96.06 207 ARG A O 1
ATOM 1630 N N . LEU A 1 208 ? -3.563 0.317 15.572 1.00 98.12 208 LEU A N 1
ATOM 1631 C CA . LEU A 1 208 ? -4.228 0.760 14.350 1.00 98.12 208 LEU A CA 1
ATOM 1632 C C . LEU A 1 208 ? -3.338 0.471 13.140 1.00 98.12 208 LEU A C 1
ATOM 1634 O O . LEU A 1 208 ? -2.320 1.129 12.954 1.00 98.12 208 LEU A O 1
ATOM 1638 N N . ARG A 1 209 ? -3.739 -0.499 12.319 1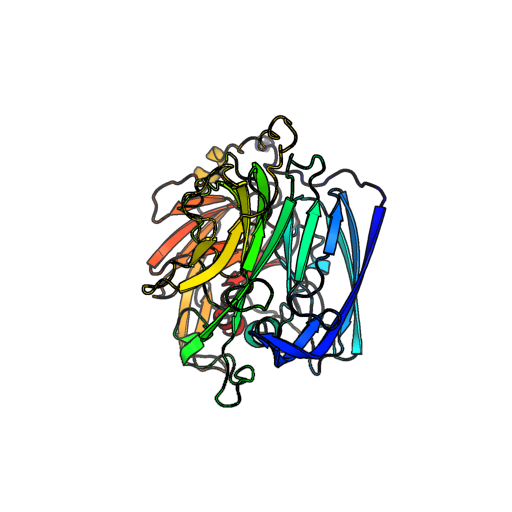.00 98.56 209 ARG A N 1
ATOM 1639 C CA . ARG A 1 209 ? -3.094 -0.852 11.050 1.00 98.56 209 ARG A CA 1
ATOM 1640 C C . ARG A 1 209 ? -3.716 -0.024 9.935 1.00 98.56 209 ARG A C 1
ATOM 1642 O O . ARG A 1 209 ? -4.907 -0.172 9.671 1.00 98.56 209 ARG A O 1
ATOM 1649 N N . MET A 1 210 ? -2.947 0.835 9.284 1.00 98.69 210 MET A N 1
ATOM 1650 C CA . MET A 1 210 ? -3.420 1.649 8.165 1.00 98.69 210 MET A CA 1
ATOM 1651 C C . MET A 1 210 ? -2.734 1.242 6.868 1.00 98.69 210 MET A C 1
ATOM 1653 O O . MET A 1 210 ? -1.529 0.995 6.847 1.00 98.69 210 MET A O 1
ATOM 1657 N N . VAL A 1 211 ? -3.507 1.210 5.787 1.00 98.81 211 VAL A N 1
ATOM 1658 C CA . VAL A 1 211 ? -3.046 0.934 4.423 1.00 98.81 211 VAL A CA 1
ATOM 1659 C C . VAL A 1 211 ? -3.565 2.045 3.522 1.00 98.81 211 VAL A C 1
ATOM 1661 O O . VAL A 1 211 ? -4.760 2.332 3.560 1.00 98.81 211 VAL A O 1
ATOM 1664 N N . ASN A 1 212 ? -2.698 2.660 2.718 1.00 98.88 212 ASN A N 1
ATOM 1665 C CA . ASN A 1 212 ? -3.133 3.564 1.656 1.00 98.88 212 ASN A CA 1
ATOM 1666 C C . ASN A 1 212 ? -3.280 2.791 0.339 1.00 98.88 212 ASN A C 1
ATOM 1668 O O . ASN A 1 212 ? -2.281 2.335 -0.221 1.00 98.88 212 ASN A O 1
ATOM 1672 N N . VAL A 1 213 ? -4.520 2.661 -0.136 1.00 98.69 213 VAL A N 1
ATOM 1673 C CA . VAL A 1 213 ? -4.865 1.963 -1.386 1.00 98.69 213 VAL A CA 1
ATOM 1674 C C . VAL A 1 213 ? -5.285 2.917 -2.507 1.00 98.69 213 VAL A C 1
ATOM 1676 O O . VAL A 1 213 ? -5.610 2.448 -3.594 1.00 98.69 213 VAL A O 1
ATOM 1679 N N . ALA A 1 214 ? -5.259 4.231 -2.258 1.00 98.56 214 ALA A N 1
ATOM 1680 C CA . ALA A 1 214 ? -5.612 5.234 -3.252 1.00 98.56 214 ALA A CA 1
ATOM 1681 C C . ALA A 1 214 ? -4.694 5.166 -4.473 1.00 98.56 214 ALA A C 1
ATOM 1683 O O . ALA A 1 214 ? -3.487 4.944 -4.348 1.00 98.56 214 ALA A O 1
ATOM 1684 N N . ASN A 1 215 ? -5.247 5.455 -5.653 1.00 98.38 215 ASN A N 1
ATOM 1685 C CA . ASN A 1 215 ? -4.482 5.442 -6.897 1.00 98.38 215 ASN A CA 1
ATOM 1686 C C . ASN A 1 215 ? -3.300 6.416 -6.886 1.00 98.38 215 ASN A C 1
ATOM 1688 O O . ASN A 1 215 ? -2.235 6.083 -7.397 1.00 98.38 215 ASN A O 1
ATOM 1692 N N . GLY A 1 216 ? -3.490 7.627 -6.351 1.00 97.88 216 GLY A N 1
ATOM 1693 C CA . GLY A 1 216 ? -2.456 8.667 -6.375 1.00 97.88 216 GLY A CA 1
ATOM 1694 C C . GLY A 1 216 ? -2.350 9.527 -5.119 1.00 97.88 216 GLY A C 1
ATOM 1695 O O . GLY A 1 216 ? -1.338 10.204 -4.920 1.00 97.88 216 GLY A O 1
ATOM 1696 N N . ARG A 1 217 ? -3.369 9.534 -4.253 1.00 98.31 217 ARG A N 1
ATOM 1697 C CA . ARG A 1 217 ? -3.383 10.395 -3.070 1.00 98.31 217 ARG A CA 1
ATOM 1698 C C . ARG A 1 217 ? -2.396 9.911 -2.017 1.00 98.31 217 ARG A C 1
ATOM 1700 O O . ARG A 1 217 ? -2.380 8.745 -1.645 1.00 98.31 217 ARG A O 1
ATOM 1707 N N . VAL A 1 218 ? -1.624 10.844 -1.470 1.00 98.62 218 VAL A N 1
ATOM 1708 C CA . VAL A 1 218 ? -0.867 10.644 -0.229 1.00 98.62 218 VAL A CA 1
ATOM 1709 C C . VAL A 1 218 ? -1.711 11.163 0.935 1.00 98.62 218 VAL A C 1
ATOM 1711 O O . VAL A 1 218 ? -2.322 12.229 0.825 1.00 98.62 218 VAL A O 1
ATOM 1714 N N . PHE A 1 219 ? -1.725 10.425 2.042 1.00 98.62 219 PHE A N 1
ATOM 1715 C CA . PHE A 1 219 ? -2.377 10.824 3.289 1.00 98.62 219 PHE A CA 1
ATOM 1716 C C . PHE A 1 219 ? -1.334 11.166 4.358 1.00 98.62 219 PHE A C 1
ATOM 1718 O O . PHE A 1 219 ? -0.259 10.571 4.406 1.00 98.62 219 PHE A O 1
ATOM 1725 N N . ALA A 1 220 ? -1.660 12.098 5.245 1.00 98.06 220 ALA A N 1
ATOM 1726 C CA . ALA A 1 220 ? -0.899 12.429 6.446 1.00 98.06 220 ALA A CA 1
ATOM 1727 C C . ALA A 1 220 ? -1.871 12.616 7.630 1.00 98.06 220 ALA A C 1
ATOM 1729 O O . ALA A 1 220 ? -2.116 13.754 8.051 1.00 98.06 220 ALA A O 1
ATOM 1730 N N . PRO A 1 221 ? -2.486 11.522 8.129 1.00 97.75 221 PRO A N 1
ATOM 1731 C CA . PRO A 1 221 ? -3.453 11.589 9.217 1.00 97.75 221 PRO A CA 1
ATOM 1732 C C . PRO A 1 221 ? -2.777 11.952 10.545 1.00 97.75 221 PRO A C 1
ATOM 1734 O O . PRO A 1 221 ? -1.765 11.363 10.926 1.00 97.75 221 PRO A O 1
ATOM 1737 N N . SER A 1 222 ? -3.369 12.896 11.273 1.00 95.56 222 SER A N 1
ATOM 1738 C CA . SER A 1 222 ? -2.928 13.343 12.594 1.00 95.56 222 SER A CA 1
ATOM 1739 C C . SER A 1 222 ? -3.766 12.707 13.704 1.00 95.56 222 SER A C 1
ATOM 1741 O O . SER A 1 222 ? -4.993 12.759 13.683 1.00 95.56 222 SER A O 1
ATOM 1743 N N . PHE A 1 223 ? -3.085 12.137 14.699 1.00 94.25 223 PHE A N 1
ATOM 1744 C CA . PHE A 1 223 ? -3.673 11.514 15.894 1.00 94.25 223 PHE A CA 1
ATOM 1745 C C . PHE A 1 223 ? -3.360 12.344 17.145 1.00 94.25 223 PHE A C 1
ATOM 1747 O O . PHE A 1 223 ? -2.893 11.836 18.171 1.00 94.25 223 PHE A O 1
ATOM 1754 N N . GLU A 1 224 ? -3.540 13.658 17.028 1.00 87.38 224 GLU A N 1
ATOM 1755 C CA . GLU A 1 224 ? -3.324 14.604 18.119 1.00 87.38 224 GLU A CA 1
ATOM 1756 C C . GLU A 1 224 ? -4.112 14.218 19.379 1.00 87.38 224 GLU A C 1
ATOM 1758 O O . GLU A 1 224 ? -5.231 13.714 19.328 1.00 87.38 224 GLU A O 1
ATOM 1763 N N . GLY A 1 225 ? -3.492 14.422 20.543 1.00 84.88 225 GLY A N 1
ATOM 1764 C CA . GLY A 1 225 ? -4.087 14.091 21.841 1.00 84.88 225 GLY A CA 1
ATOM 1765 C C . GLY A 1 225 ? -3.986 12.620 22.267 1.00 84.88 225 GLY A C 1
ATOM 1766 O O . GLY A 1 225 ? -4.184 12.341 23.445 1.00 84.88 225 GLY A O 1
ATOM 1767 N N . LEU A 1 226 ? -3.616 11.692 21.374 1.00 89.56 226 LEU A N 1
ATOM 1768 C CA . LEU A 1 226 ? -3.484 10.262 21.709 1.00 89.56 226 LEU A CA 1
ATOM 1769 C C . LEU A 1 226 ? -2.063 9.812 22.067 1.00 89.56 226 LEU A C 1
ATOM 1771 O O . LEU A 1 226 ? -1.874 8.694 22.537 1.00 89.56 226 LEU A O 1
ATOM 1775 N N . GLY A 1 227 ? -1.048 10.646 21.816 1.00 87.56 227 GLY A N 1
ATOM 1776 C CA . GLY A 1 227 ? 0.352 10.250 22.018 1.00 87.56 227 GLY A CA 1
ATOM 1777 C C . GLY A 1 227 ? 0.777 9.067 21.138 1.00 87.56 227 GLY A C 1
ATOM 1778 O O . GLY A 1 227 ? 1.643 8.287 21.531 1.00 87.56 227 GLY A O 1
ATOM 1779 N N . ALA A 1 228 ? 0.151 8.918 19.966 1.00 94.31 228 ALA A N 1
ATOM 1780 C CA . ALA A 1 228 ? 0.355 7.774 19.092 1.00 94.31 228 ALA A CA 1
ATOM 1781 C C . ALA A 1 228 ? 1.801 7.661 18.593 1.00 94.31 228 ALA A C 1
ATOM 1783 O O . ALA A 1 228 ? 2.448 8.650 18.228 1.00 94.31 228 ALA A O 1
ATOM 1784 N N . SER A 1 229 ? 2.284 6.423 18.538 1.00 95.06 229 SER A N 1
ATOM 1785 C CA . SER A 1 229 ? 3.598 6.081 18.002 1.00 95.06 229 SER A CA 1
ATOM 1786 C C . SER A 1 229 ? 3.472 5.082 16.862 1.00 95.06 229 SER A C 1
ATOM 1788 O O . SER A 1 229 ? 2.712 4.126 16.945 1.00 95.06 229 SER A O 1
ATOM 1790 N N . VAL A 1 230 ? 4.251 5.282 15.808 1.00 96.06 230 VAL A N 1
ATOM 1791 C CA . VAL A 1 230 ? 4.440 4.312 14.731 1.00 96.06 230 VAL A CA 1
ATOM 1792 C C . VAL A 1 230 ? 5.340 3.187 15.235 1.00 96.06 230 VAL A C 1
ATOM 1794 O O . VAL A 1 230 ? 6.455 3.450 15.691 1.00 96.06 230 VAL A O 1
ATOM 1797 N N . ILE A 1 231 ? 4.859 1.949 15.133 1.00 94.31 231 ILE A N 1
ATOM 1798 C CA . ILE A 1 231 ? 5.566 0.737 15.577 1.00 94.31 231 ILE A CA 1
ATOM 1799 C C . ILE A 1 231 ? 5.938 -0.207 14.429 1.00 94.31 231 ILE A C 1
ATOM 1801 O O . ILE A 1 231 ? 6.802 -1.061 14.608 1.00 94.31 231 ILE A O 1
ATOM 1805 N N . ALA A 1 232 ? 5.324 -0.054 13.253 1.00 95.12 232 ALA A N 1
ATOM 1806 C CA . ALA A 1 232 ? 5.709 -0.763 12.035 1.00 95.12 232 ALA A CA 1
ATOM 1807 C C . ALA A 1 232 ? 5.445 0.101 10.798 1.00 95.12 232 ALA A C 1
ATOM 1809 O O . ALA A 1 232 ? 4.487 0.873 10.789 1.00 95.12 232 ALA A O 1
ATOM 1810 N N . ILE A 1 233 ? 6.275 -0.044 9.765 1.00 97.12 233 ILE A N 1
ATOM 1811 C CA . ILE A 1 233 ? 6.122 0.590 8.448 1.00 97.12 233 ILE A CA 1
ATOM 1812 C C . ILE A 1 233 ? 6.250 -0.498 7.381 1.00 97.12 233 ILE A C 1
ATOM 1814 O O . ILE A 1 233 ? 7.120 -1.361 7.473 1.00 97.12 233 ILE A O 1
ATOM 1818 N N . ASP A 1 234 ? 5.346 -0.478 6.400 1.00 97.62 234 ASP A N 1
ATOM 1819 C CA . ASP A 1 234 ? 5.258 -1.451 5.303 1.00 97.62 234 ASP A CA 1
ATOM 1820 C C . ASP A 1 234 ? 5.308 -2.913 5.789 1.00 97.62 234 ASP A C 1
ATOM 1822 O O . ASP A 1 234 ? 5.901 -3.800 5.182 1.00 97.62 234 ASP A O 1
ATOM 1826 N N . GLY A 1 235 ? 4.658 -3.167 6.923 1.00 94.62 235 GLY A N 1
ATOM 1827 C CA . GLY A 1 235 ? 4.554 -4.488 7.535 1.00 94.62 235 GLY A CA 1
ATOM 1828 C C . GLY A 1 235 ? 5.692 -4.852 8.488 1.00 94.62 235 GLY A C 1
ATOM 1829 O O . GLY A 1 235 ? 5.481 -5.718 9.325 1.00 94.62 235 GLY A O 1
ATOM 1830 N N . LEU A 1 236 ? 6.840 -4.170 8.461 1.00 93.19 236 LEU A N 1
ATOM 1831 C CA . LEU A 1 236 ? 7.972 -4.494 9.335 1.00 93.19 236 LEU A CA 1
ATOM 1832 C C . LEU A 1 236 ? 8.071 -3.554 10.536 1.00 93.19 236 LEU A C 1
ATOM 1834 O O . LEU A 1 236 ? 7.898 -2.340 10.419 1.00 93.19 236 LEU A O 1
ATOM 1838 N N . ALA A 1 237 ? 8.386 -4.121 11.703 1.00 92.50 237 ALA A N 1
ATOM 1839 C CA . ALA A 1 237 ? 8.567 -3.361 12.935 1.00 92.50 237 ALA A CA 1
ATOM 1840 C C . ALA A 1 237 ? 9.666 -2.294 12.790 1.00 92.50 237 ALA A C 1
ATOM 1842 O O . ALA A 1 237 ? 10.709 -2.521 12.167 1.00 92.50 237 ALA A O 1
ATOM 1843 N N . THR A 1 238 ? 9.442 -1.130 13.395 1.00 93.00 238 THR A N 1
ATOM 1844 C CA . THR A 1 238 ? 10.461 -0.088 13.506 1.00 93.00 238 THR A CA 1
ATOM 1845 C C . THR A 1 238 ? 11.482 -0.456 14.585 1.00 93.00 238 THR A C 1
ATOM 1847 O O . THR A 1 238 ? 11.177 -1.158 15.547 1.00 93.00 238 THR A O 1
ATOM 1850 N N . ASP A 1 239 ? 12.702 0.065 14.471 1.00 91.62 239 ASP A N 1
ATOM 1851 C CA . ASP A 1 239 ? 13.791 -0.192 15.429 1.00 91.62 239 ASP A CA 1
ATOM 1852 C C . ASP A 1 239 ? 13.490 0.373 16.827 1.00 91.62 239 ASP A C 1
ATOM 1854 O O . ASP A 1 239 ? 14.091 -0.001 17.831 1.00 91.62 239 ASP A O 1
ATOM 1858 N N . ARG A 1 240 ? 12.581 1.347 16.870 1.00 90.00 240 ARG A N 1
ATOM 1859 C CA . ARG A 1 240 ? 12.012 1.984 18.055 1.00 90.00 240 ARG A CA 1
ATOM 1860 C C . ARG A 1 240 ? 10.686 2.641 17.668 1.00 90.00 240 ARG A C 1
ATOM 1862 O O . ARG A 1 240 ? 10.543 3.020 16.501 1.00 90.00 240 ARG A O 1
ATOM 1869 N N . PRO A 1 241 ? 9.756 2.863 18.610 1.00 91.88 241 PRO A N 1
ATOM 1870 C CA . PRO A 1 241 ? 8.568 3.661 18.335 1.00 91.88 241 PRO A CA 1
ATOM 1871 C C . PRO A 1 241 ? 8.947 5.039 17.766 1.00 91.88 241 PRO A C 1
ATOM 1873 O O . PRO A 1 241 ? 9.810 5.732 18.315 1.00 91.88 241 PRO A O 1
ATOM 1876 N N . LEU A 1 242 ? 8.337 5.421 16.644 1.00 93.50 242 LEU A N 1
ATOM 1877 C CA . LEU A 1 242 ? 8.547 6.717 15.993 1.00 93.50 242 LEU A CA 1
ATOM 1878 C C . LEU A 1 242 ? 7.337 7.626 16.252 1.00 93.50 242 LEU A C 1
ATOM 1880 O O . LEU A 1 242 ? 6.216 7.134 16.342 1.00 93.50 242 LEU A O 1
ATOM 1884 N N . PRO A 1 243 ? 7.508 8.952 16.358 1.00 93.12 243 PRO A N 1
ATOM 1885 C CA . PRO A 1 243 ? 6.376 9.848 16.580 1.00 93.12 243 PRO A CA 1
ATOM 1886 C C . PRO A 1 243 ? 5.423 9.848 15.375 1.00 93.12 243 PRO A C 1
ATOM 1888 O O . PRO A 1 243 ? 5.861 10.067 14.243 1.00 93.12 243 PRO A O 1
ATOM 1891 N N . ALA A 1 244 ? 4.117 9.687 15.618 1.00 93.75 244 ALA A N 1
ATOM 1892 C CA . ALA A 1 244 ? 3.099 9.721 14.560 1.00 93.75 244 ALA A CA 1
ATOM 1893 C C . ALA A 1 244 ? 2.974 11.091 13.863 1.00 93.75 244 ALA A C 1
ATOM 1895 O O . ALA A 1 244 ? 2.432 11.174 12.770 1.00 93.75 244 ALA A O 1
ATOM 1896 N N . SER A 1 245 ? 3.540 12.166 14.423 1.00 88.31 245 SER A N 1
ATOM 1897 C CA . SER A 1 245 ? 3.573 13.492 13.781 1.00 88.31 245 SER A CA 1
ATOM 1898 C C . SER A 1 245 ? 4.410 13.561 12.496 1.00 88.31 245 SER A C 1
ATOM 1900 O O . SER A 1 245 ? 4.386 14.575 11.805 1.00 88.31 245 SER A O 1
ATOM 1902 N N . ARG A 1 246 ? 5.176 12.511 12.177 1.00 79.62 246 ARG A N 1
ATOM 1903 C CA . ARG A 1 246 ? 5.970 12.394 10.940 1.00 79.62 246 ARG A CA 1
ATOM 1904 C C . ARG A 1 246 ? 5.297 11.524 9.882 1.00 79.62 246 ARG A C 1
ATOM 1906 O O . ARG A 1 246 ? 5.956 11.104 8.934 1.00 79.62 246 ARG A O 1
ATOM 1913 N N . LEU A 1 247 ? 4.034 11.179 10.096 1.00 92.88 247 LEU A N 1
ATOM 1914 C CA . LEU A 1 247 ? 3.357 10.186 9.296 1.00 92.88 247 LEU A CA 1
ATOM 1915 C C . LEU A 1 247 ? 2.939 10.750 7.936 1.00 92.88 247 LEU A C 1
ATOM 1917 O O . LEU A 1 247 ? 2.164 11.696 7.849 1.00 92.88 247 LEU A O 1
ATOM 1921 N N . GLU A 1 248 ? 3.412 10.094 6.884 1.00 96.19 248 GLU A N 1
ATOM 1922 C CA . GLU A 1 248 ? 2.918 10.230 5.521 1.00 96.19 248 GLU A CA 1
ATOM 1923 C C . GLU A 1 248 ? 2.775 8.822 4.941 1.00 96.19 248 GLU A C 1
ATOM 1925 O O . GLU A 1 248 ? 3.702 8.016 5.028 1.00 96.19 248 GLU A O 1
ATOM 1930 N N . LEU A 1 249 ? 1.615 8.522 4.366 1.00 97.94 249 LEU A N 1
ATOM 1931 C CA . LEU A 1 249 ? 1.338 7.273 3.670 1.00 97.94 249 LEU A CA 1
ATOM 1932 C C . LEU A 1 249 ? 1.122 7.602 2.204 1.00 97.94 249 LEU A C 1
ATOM 1934 O O . LEU A 1 249 ? 0.059 8.103 1.829 1.00 97.94 249 LEU A O 1
ATOM 1938 N N . ALA A 1 250 ? 2.110 7.317 1.366 1.00 98.44 250 ALA A N 1
ATOM 1939 C CA . ALA A 1 250 ? 1.909 7.350 -0.074 1.00 98.44 250 ALA A CA 1
ATOM 1940 C C . ALA A 1 250 ? 1.169 6.083 -0.547 1.00 98.44 250 ALA A C 1
ATOM 1942 O O . ALA A 1 250 ? 1.069 5.134 0.236 1.00 98.44 250 ALA A O 1
ATOM 1943 N N . PRO A 1 251 ? 0.632 6.055 -1.781 1.00 98.75 251 PRO A N 1
ATOM 1944 C CA . PRO A 1 251 ? 0.042 4.845 -2.351 1.00 98.75 251 PRO A CA 1
ATOM 1945 C C . PRO A 1 251 ? 0.924 3.611 -2.121 1.00 98.75 251 PRO A C 1
ATOM 1947 O O . PRO A 1 251 ? 2.135 3.654 -2.350 1.00 98.75 251 PRO A O 1
ATOM 1950 N N . GLY A 1 252 ? 0.327 2.551 -1.575 1.00 98.31 252 GLY A N 1
ATOM 1951 C CA . GLY A 1 252 ? 0.994 1.297 -1.227 1.00 98.31 252 GLY A CA 1
ATOM 1952 C C . GLY A 1 252 ? 1.713 1.255 0.122 1.00 98.31 252 GLY A C 1
ATOM 1953 O O . GLY A 1 252 ? 2.084 0.163 0.566 1.00 98.31 252 GLY A O 1
ATOM 1954 N N . ASN A 1 253 ? 1.868 2.380 0.829 1.00 98.69 253 ASN A N 1
ATOM 1955 C CA . ASN A 1 253 ? 2.434 2.362 2.177 1.00 98.69 253 ASN A CA 1
ATOM 1956 C C . ASN A 1 253 ? 1.467 1.790 3.216 1.00 98.69 253 ASN A C 1
ATOM 1958 O O . ASN A 1 253 ? 0.244 1.961 3.147 1.00 98.69 253 ASN A O 1
ATOM 1962 N N . ARG A 1 254 ? 2.055 1.155 4.234 1.00 98.69 254 ARG A N 1
ATOM 1963 C CA . ARG A 1 254 ? 1.351 0.710 5.438 1.00 98.69 254 ARG A CA 1
ATOM 1964 C C . ARG A 1 254 ? 2.039 1.233 6.679 1.00 98.69 254 ARG A C 1
ATOM 1966 O O . ARG A 1 254 ? 3.257 1.395 6.710 1.00 98.69 254 ARG A O 1
ATOM 1973 N N . VAL A 1 255 ? 1.259 1.440 7.727 1.00 98.31 255 VAL A N 1
ATOM 1974 C CA . VAL A 1 255 ? 1.789 1.775 9.043 1.00 98.31 255 VAL A CA 1
ATOM 1975 C C . VAL A 1 255 ? 0.942 1.132 10.126 1.00 98.31 255 VAL A C 1
ATOM 1977 O O . VAL A 1 255 ? -0.281 1.090 10.015 1.00 98.31 255 VAL A O 1
ATOM 1980 N N . ASP A 1 256 ? 1.585 0.700 11.201 1.00 97.75 256 ASP A N 1
ATOM 1981 C CA . ASP A 1 256 ? 0.890 0.314 12.420 1.00 97.75 256 ASP A CA 1
ATOM 1982 C C . ASP A 1 256 ? 1.186 1.350 13.507 1.00 97.75 256 ASP A C 1
ATOM 1984 O O . ASP A 1 256 ? 2.350 1.648 13.793 1.00 97.75 256 ASP A O 1
ATOM 1988 N N . LEU A 1 257 ? 0.132 1.889 14.116 1.00 96.94 257 LEU A N 1
ATOM 1989 C CA . LEU A 1 257 ? 0.211 2.791 15.260 1.00 96.94 257 LEU A CA 1
ATOM 1990 C C . LEU A 1 257 ? -0.115 2.055 16.558 1.00 96.94 257 LEU A C 1
ATOM 1992 O O . LEU A 1 257 ? -1.004 1.208 16.586 1.00 96.94 257 LEU A O 1
ATOM 1996 N N . ASP A 1 258 ? 0.563 2.445 17.629 1.00 94.62 258 ASP A N 1
ATOM 1997 C CA . ASP A 1 258 ? 0.273 2.090 19.015 1.00 94.62 258 ASP A CA 1
ATOM 1998 C C . ASP A 1 258 ? -0.104 3.360 19.776 1.00 94.62 258 ASP A C 1
ATOM 2000 O O . ASP A 1 258 ? 0.638 4.351 19.766 1.00 94.62 258 ASP A O 1
ATOM 2004 N N . PHE A 1 259 ? -1.266 3.340 20.419 1.00 94.06 259 PHE A N 1
ATOM 2005 C CA . PHE A 1 259 ? -1.684 4.381 21.346 1.00 94.06 259 PHE A CA 1
ATOM 2006 C C . PHE A 1 259 ? -2.587 3.812 22.435 1.00 94.06 259 PHE A C 1
ATOM 2008 O O . PHE A 1 259 ? -3.302 2.831 22.230 1.00 94.06 259 PHE A O 1
ATOM 2015 N N . THR A 1 260 ? -2.591 4.477 23.585 1.00 93.25 260 THR A N 1
ATOM 2016 C CA . THR A 1 260 ? -3.542 4.204 24.663 1.00 93.25 260 THR A CA 1
ATOM 2017 C C . THR A 1 260 ? -4.516 5.363 24.747 1.00 93.25 260 THR A C 1
ATOM 2019 O O . THR A 1 260 ? -4.103 6.517 24.864 1.00 93.25 260 THR A O 1
ATOM 2022 N N . VAL A 1 261 ? -5.810 5.063 24.691 1.00 94.00 261 VAL A N 1
ATOM 2023 C CA . VAL A 1 261 ? -6.866 6.065 24.834 1.00 94.00 261 VAL A CA 1
ATOM 2024 C C . VAL A 1 261 ? -6.780 6.668 26.241 1.00 94.00 261 VAL A C 1
ATOM 2026 O O . VAL A 1 261 ? -6.844 5.918 27.217 1.00 94.00 261 VAL A O 1
ATOM 2029 N N . PRO A 1 262 ? -6.640 7.997 26.394 1.00 91.69 262 PRO A N 1
ATOM 2030 C CA . PRO A 1 262 ? -6.563 8.607 27.718 1.00 91.69 262 PRO A CA 1
ATOM 2031 C C . PRO A 1 262 ? -7.818 8.325 28.556 1.00 91.69 262 PRO A C 1
ATOM 2033 O O . PRO A 1 262 ? -8.936 8.409 28.052 1.00 91.69 262 PRO A O 1
ATOM 2036 N N . GLU A 1 263 ? -7.644 8.022 29.848 1.00 91.00 263 GLU A N 1
ATOM 2037 C CA . GLU A 1 263 ? -8.771 7.771 30.766 1.00 91.00 263 GLU A CA 1
ATOM 2038 C C . GLU A 1 263 ? -9.659 9.008 30.959 1.00 91.00 263 GLU A C 1
ATOM 2040 O O . GLU A 1 263 ? -10.867 8.898 31.166 1.00 91.00 263 GLU A O 1
ATOM 2045 N N . ALA A 1 264 ? -9.054 10.194 30.871 1.00 86.25 264 ALA A N 1
ATOM 2046 C CA . ALA A 1 264 ? -9.737 11.473 30.934 1.00 86.25 264 ALA A CA 1
ATOM 2047 C C . ALA A 1 264 ? -9.405 12.292 29.686 1.00 86.25 264 ALA A C 1
ATOM 2049 O O . ALA A 1 264 ? -8.243 12.596 29.412 1.00 86.25 264 ALA A O 1
ATOM 2050 N N . LEU A 1 265 ? -10.445 12.686 28.956 1.00 84.56 265 LEU A N 1
ATOM 2051 C CA . LEU A 1 265 ? -10.362 13.602 27.826 1.00 84.56 265 LEU A CA 1
ATOM 2052 C C . LEU A 1 265 ? -11.245 14.816 28.103 1.00 84.56 265 LEU A C 1
ATOM 2054 O O . LEU A 1 265 ? -12.367 14.679 28.586 1.00 84.56 265 LEU A O 1
ATOM 2058 N N . SER A 1 266 ? -10.755 16.010 27.767 1.00 83.31 266 SER A N 1
ATOM 2059 C CA . SER A 1 266 ? -11.567 17.234 27.807 1.00 83.31 266 SER A CA 1
ATOM 2060 C C . SER A 1 266 ? -12.673 17.223 26.748 1.00 83.31 266 SER A C 1
ATOM 2062 O O . SER A 1 266 ? -13.739 17.793 26.968 1.00 83.31 266 SER A O 1
ATOM 2064 N N . ASN A 1 267 ? -12.429 16.553 25.619 1.00 87.31 267 ASN A N 1
ATOM 2065 C CA . ASN A 1 267 ? -13.396 16.300 24.561 1.00 87.31 267 ASN A CA 1
ATOM 2066 C C . ASN A 1 267 ? -13.402 14.793 24.230 1.00 87.31 267 ASN A C 1
ATOM 2068 O O . ASN A 1 267 ? -12.369 14.278 23.801 1.00 87.31 267 ASN A O 1
ATOM 2072 N N . PRO A 1 268 ? -14.533 14.080 24.392 1.00 91.62 268 PRO A N 1
ATOM 2073 C CA . PRO A 1 268 ? -14.626 12.651 24.082 1.00 91.62 268 PRO A CA 1
ATOM 2074 C C . PRO A 1 268 ? -14.656 12.349 22.575 1.00 91.62 268 PRO A C 1
ATOM 2076 O O . PRO A 1 268 ? -14.691 11.185 22.189 1.00 91.62 268 PRO A O 1
ATOM 2079 N N . ARG A 1 269 ? -14.680 13.370 21.712 1.00 95.81 269 ARG A N 1
ATOM 2080 C CA . ARG A 1 269 ? -14.670 13.227 20.253 1.00 95.81 269 ARG A CA 1
ATOM 2081 C C . ARG A 1 269 ? -13.373 13.799 19.697 1.00 95.81 269 ARG A C 1
ATOM 2083 O O . ARG A 1 269 ? -13.165 15.009 19.746 1.00 95.81 269 ARG A O 1
ATOM 2090 N N . LEU A 1 270 ? -12.513 12.933 19.174 1.00 95.19 270 LEU A N 1
ATOM 2091 C CA . LEU A 1 270 ? -11.221 13.308 18.603 1.00 95.19 270 LEU A CA 1
ATOM 2092 C C . LEU A 1 270 ? -11.289 13.167 17.082 1.00 95.19 270 LEU A C 1
ATOM 2094 O O . LEU A 1 270 ? -11.476 12.065 16.567 1.00 95.19 270 LEU A O 1
ATOM 2098 N N . GLU A 1 271 ? -11.166 14.277 16.362 1.00 96.25 271 GLU A N 1
ATOM 2099 C CA . GLU A 1 271 ? -11.122 14.258 14.899 1.00 96.25 271 GLU A CA 1
ATOM 2100 C C . GLU A 1 271 ? -9.732 13.831 14.420 1.00 96.25 271 GLU A C 1
ATOM 2102 O O . GLU A 1 271 ? -8.720 14.385 14.848 1.00 96.25 271 GLU A O 1
ATOM 2107 N N . VAL A 1 272 ? -9.686 12.858 13.509 1.00 97.56 272 VAL A N 1
ATOM 2108 C CA . VAL A 1 272 ? -8.462 12.501 12.788 1.00 97.56 272 VAL A CA 1
ATOM 2109 C C . VAL A 1 272 ? -8.449 13.296 11.495 1.00 97.56 272 VAL A C 1
ATOM 2111 O O . VAL A 1 272 ? -9.232 13.031 10.580 1.00 97.56 272 VAL A O 1
ATOM 2114 N N . MET A 1 273 ? -7.574 14.292 11.442 1.00 97.44 273 MET A N 1
ATOM 2115 C CA . MET A 1 273 ? -7.442 15.210 10.315 1.00 97.44 273 MET A CA 1
ATOM 2116 C C . MET A 1 273 ? -6.312 14.757 9.396 1.00 97.44 273 MET A C 1
ATOM 2118 O O . MET A 1 273 ? -5.234 14.408 9.866 1.00 97.44 273 MET A O 1
ATOM 2122 N N . ASP A 1 274 ? -6.530 14.787 8.087 1.00 97.94 274 ASP A N 1
ATOM 2123 C CA . ASP A 1 274 ? -5.461 14.663 7.101 1.00 97.94 274 ASP A CA 1
ATOM 2124 C C . ASP A 1 274 ? -4.814 16.022 6.838 1.00 97.94 274 ASP A C 1
ATOM 2126 O O . ASP A 1 274 ? -5.520 17.001 6.587 1.00 97.94 274 ASP A O 1
ATOM 2130 N N . HIS A 1 275 ? -3.482 16.081 6.850 1.00 97.12 275 HIS A N 1
ATOM 2131 C CA . HIS A 1 275 ? -2.717 17.314 6.648 1.00 97.12 275 HIS A CA 1
ATOM 2132 C C . HIS A 1 275 ? -1.834 17.305 5.396 1.00 97.12 275 HIS A C 1
ATOM 2134 O O . HIS A 1 275 ? -1.031 18.224 5.221 1.00 97.12 275 HIS A O 1
ATOM 2140 N N . PHE A 1 276 ? -1.953 16.305 4.515 1.00 96.25 276 PHE A N 1
ATOM 2141 C CA . PHE A 1 276 ? -1.046 16.208 3.370 1.00 96.25 276 PHE A CA 1
ATOM 2142 C C . PHE A 1 276 ? -1.260 17.365 2.389 1.00 96.25 276 PHE A C 1
ATOM 2144 O O . PHE A 1 276 ? -0.320 17.918 1.813 1.00 96.25 276 PHE A O 1
ATOM 2151 N N . THR A 1 277 ? -2.518 17.768 2.206 1.00 92.69 277 THR A N 1
ATOM 2152 C CA . THR A 1 277 ? -2.864 18.883 1.323 1.00 92.69 277 THR A CA 1
ATOM 2153 C C . THR A 1 277 ? -2.879 20.217 2.070 1.00 92.69 277 THR A C 1
ATOM 2155 O O . THR A 1 277 ? -3.029 20.283 3.286 1.00 92.69 277 THR A O 1
ATOM 2158 N N . ARG A 1 278 ? -2.804 21.331 1.326 1.00 91.69 278 ARG A N 1
ATOM 2159 C CA . ARG A 1 278 ? -2.864 22.691 1.905 1.00 91.69 278 ARG A CA 1
ATOM 2160 C C . ARG A 1 278 ? -4.127 22.965 2.725 1.00 91.69 278 ARG A C 1
ATOM 2162 O O . ARG A 1 278 ? -4.125 23.895 3.526 1.00 91.69 278 ARG A O 1
ATOM 2169 N N . ARG A 1 279 ? -5.218 22.246 2.456 1.00 94.88 279 ARG A N 1
ATOM 2170 C CA . ARG A 1 279 ? -6.473 22.355 3.198 1.00 94.88 279 ARG A CA 1
ATOM 2171 C C . ARG A 1 279 ? -6.687 21.035 3.930 1.00 94.88 279 ARG A C 1
ATOM 2173 O O . ARG A 1 279 ? -7.094 20.075 3.277 1.00 94.88 279 ARG A O 1
ATOM 2180 N N . PRO A 1 280 ? -6.406 20.982 5.241 1.00 96.12 280 PRO A N 1
ATOM 2181 C CA . PRO A 1 280 ? -6.691 19.793 6.018 1.00 96.12 280 PRO A CA 1
ATOM 2182 C C . PRO A 1 280 ? -8.165 19.406 5.918 1.00 96.12 280 PRO A C 1
ATOM 2184 O O . PRO A 1 280 ? -9.030 20.281 5.804 1.00 96.12 280 PRO A O 1
ATOM 2187 N N . PHE A 1 281 ? -8.449 18.110 5.959 1.00 96.50 281 PHE A N 1
ATOM 2188 C CA . PHE A 1 281 ? -9.813 17.587 5.918 1.00 96.50 281 PHE A CA 1
ATOM 2189 C C . PHE A 1 281 ? -9.978 16.425 6.907 1.00 96.50 281 PHE A C 1
ATOM 2191 O O . PHE A 1 281 ? -9.016 15.699 7.152 1.00 96.50 281 PHE A O 1
ATOM 2198 N N . PRO A 1 282 ? -11.169 16.241 7.496 1.00 97.00 282 PRO A N 1
ATOM 2199 C CA . PRO A 1 282 ? -11.424 15.132 8.410 1.00 97.00 282 PRO A CA 1
ATOM 2200 C C . PRO A 1 282 ? -11.453 13.789 7.668 1.00 97.00 282 PRO A C 1
ATOM 2202 O O . PRO A 1 282 ? -12.072 13.667 6.609 1.00 97.00 282 PRO A O 1
ATOM 2205 N N . LEU A 1 283 ? -10.808 12.775 8.247 1.00 97.44 283 LEU A N 1
ATOM 2206 C CA . LEU A 1 283 ? -10.828 11.386 7.774 1.00 97.44 283 LEU A CA 1
ATOM 2207 C C . LEU A 1 283 ? -11.770 10.501 8.585 1.00 97.44 283 LEU A C 1
ATOM 2209 O O . LEU A 1 283 ? -12.414 9.630 8.012 1.00 97.44 283 LEU A O 1
ATOM 2213 N N . ALA A 1 284 ? -11.830 10.703 9.901 1.00 98.00 284 ALA A N 1
ATOM 2214 C CA . ALA A 1 284 ? -12.645 9.930 10.836 1.00 98.00 284 ALA A CA 1
ATOM 2215 C C . ALA A 1 284 ? -12.810 10.692 12.159 1.00 98.00 284 ALA A C 1
ATOM 2217 O O . ALA A 1 284 ? -12.088 11.653 12.435 1.00 98.00 284 ALA A O 1
ATOM 2218 N N . THR A 1 285 ? -13.725 10.239 13.013 1.00 97.94 285 THR A N 1
ATOM 2219 C CA . THR A 1 285 ? -13.843 10.715 14.400 1.00 97.94 285 THR A CA 1
ATOM 2220 C C . THR A 1 285 ? -13.728 9.543 15.363 1.00 97.94 285 THR A C 1
ATOM 2222 O O . THR A 1 285 ? -14.509 8.601 15.295 1.00 97.94 285 THR A O 1
ATOM 2225 N N . LEU A 1 286 ? -12.785 9.601 16.298 1.00 97.44 286 LEU A N 1
ATOM 2226 C CA . LEU A 1 286 ? -12.702 8.646 17.399 1.00 97.44 286 LEU A CA 1
ATOM 2227 C C . LEU A 1 286 ? -13.650 9.102 18.512 1.00 97.44 286 LEU A C 1
ATOM 2229 O O . LEU A 1 286 ? -13.533 10.225 19.006 1.00 97.44 286 LEU A O 1
ATOM 2233 N N . VAL A 1 287 ? -14.593 8.245 18.897 1.00 97.19 287 VAL A N 1
ATOM 2234 C CA . VAL A 1 287 ? -15.614 8.549 19.908 1.00 97.19 287 VAL A CA 1
ATOM 2235 C C . VAL A 1 287 ? -15.333 7.728 21.158 1.00 97.19 287 VAL A C 1
ATOM 2237 O O . VAL A 1 287 ? -15.560 6.520 21.187 1.00 97.19 287 VAL A O 1
ATOM 2240 N N . VAL A 1 288 ? -14.829 8.386 22.197 1.00 96.06 288 VAL A N 1
ATOM 2241 C CA . VAL A 1 288 ? -14.427 7.754 23.454 1.00 96.06 288 VAL A CA 1
ATOM 2242 C C . VAL A 1 288 ? -15.595 7.763 24.436 1.00 96.06 288 VAL A C 1
ATOM 2244 O O . VAL A 1 288 ? -16.078 8.822 24.837 1.00 96.06 288 VAL A O 1
ATOM 2247 N N . SER A 1 289 ? -16.068 6.581 24.828 1.00 94.25 289 SER A N 1
ATOM 2248 C CA . SER A 1 289 ? -17.181 6.428 25.774 1.00 94.25 289 SER A CA 1
ATOM 2249 C C . SER A 1 289 ? -17.164 5.061 26.466 1.00 94.25 289 SER A C 1
ATOM 2251 O O . SER A 1 289 ? -16.479 4.144 26.023 1.00 94.25 289 SER A O 1
ATOM 2253 N N . GLY A 1 290 ? -17.940 4.911 27.542 1.00 92.38 290 GLY A N 1
ATOM 2254 C CA . GLY A 1 290 ? -18.057 3.652 28.286 1.00 92.38 290 GLY A CA 1
ATOM 2255 C C . GLY A 1 290 ? -17.146 3.568 29.511 1.00 92.38 290 GLY A C 1
ATOM 2256 O O . GLY A 1 290 ? -16.701 4.587 30.038 1.00 92.38 290 GLY A O 1
ATOM 2257 N N . GLU A 1 291 ? -16.931 2.346 29.998 1.00 90.94 291 GLU A N 1
ATOM 2258 C CA . GLU A 1 291 ? -16.113 2.070 31.184 1.00 90.94 291 GLU A CA 1
ATOM 2259 C C . GLU A 1 291 ? -14.612 2.092 30.867 1.00 90.94 291 GLU A C 1
ATOM 2261 O O . GLU A 1 291 ? -14.197 1.809 29.744 1.00 90.94 291 GLU A O 1
ATOM 2266 N N . VAL A 1 292 ? -13.795 2.414 31.876 1.00 92.75 292 VAL A N 1
ATOM 2267 C CA . VAL A 1 292 ? -12.332 2.404 31.754 1.00 92.75 292 VAL A CA 1
ATOM 2268 C C . VAL A 1 292 ? -11.832 0.966 31.626 1.00 92.75 292 VAL A C 1
ATOM 2270 O O . VAL A 1 292 ? -12.047 0.138 32.515 1.00 92.75 292 VAL A O 1
ATOM 2273 N N . VAL A 1 293 ? -11.100 0.688 30.553 1.00 91.12 293 VAL A N 1
ATOM 2274 C CA . VAL A 1 293 ? -10.408 -0.580 30.322 1.00 91.12 293 VAL A CA 1
ATOM 2275 C C . VAL A 1 293 ? -8.994 -0.485 30.870 1.00 91.12 293 VAL A C 1
ATOM 2277 O O . VAL A 1 293 ? -8.269 0.462 30.586 1.00 91.12 293 VAL A O 1
ATOM 2280 N N . ARG A 1 294 ? -8.563 -1.503 31.620 1.00 84.12 294 ARG A N 1
ATOM 2281 C CA . ARG A 1 294 ? -7.151 -1.659 31.987 1.00 84.12 294 ARG A CA 1
ATOM 2282 C C . ARG A 1 294 ? -6.495 -2.636 31.015 1.00 84.12 294 ARG A C 1
ATOM 2284 O O . ARG A 1 294 ? -6.839 -3.820 31.054 1.00 84.12 294 ARG A O 1
ATOM 2291 N N . PRO A 1 295 ? -5.596 -2.179 30.129 1.00 71.12 295 PRO A N 1
ATOM 2292 C CA . PRO A 1 295 ? -4.925 -3.068 29.200 1.00 71.12 295 PRO A CA 1
ATOM 2293 C C . PRO A 1 295 ? -4.015 -4.029 29.980 1.00 71.12 295 PRO A C 1
ATOM 2295 O O . PRO A 1 295 ? -3.566 -3.696 31.081 1.00 71.12 295 PRO A O 1
ATOM 2298 N N . PRO A 1 296 ? -3.732 -5.225 29.440 1.00 68.06 296 PRO A N 1
ATOM 2299 C CA . PRO A 1 296 ? -2.811 -6.155 30.075 1.00 68.06 296 PRO A CA 1
ATOM 2300 C C . PRO A 1 296 ? -1.455 -5.483 30.339 1.00 68.06 296 PRO A C 1
ATOM 2302 O O . PRO A 1 296 ? -0.828 -4.968 29.411 1.00 68.06 296 PRO A O 1
ATOM 2305 N N . GLU A 1 297 ? -0.972 -5.520 31.584 1.00 64.69 297 GLU A N 1
ATOM 2306 C CA . GLU A 1 297 ? 0.412 -5.154 31.907 1.00 64.69 297 GLU A CA 1
ATOM 2307 C C . GLU A 1 297 ? 1.352 -6.256 31.402 1.00 64.69 297 GLU A C 1
ATOM 2309 O O . GLU A 1 297 ? 1.794 -7.134 32.140 1.00 64.69 297 GLU A O 1
ATOM 2314 N N . VAL A 1 298 ? 1.633 -6.240 30.103 1.00 62.97 298 VAL A N 1
ATOM 2315 C CA . VAL A 1 298 ? 2.669 -7.077 29.497 1.00 62.97 298 VAL A CA 1
ATOM 2316 C C . VAL A 1 298 ? 3.787 -6.160 29.037 1.00 62.97 298 VAL A C 1
ATOM 2318 O O . VAL A 1 298 ? 3.545 -5.097 28.460 1.00 62.97 298 VAL A O 1
ATOM 2321 N N . ALA A 1 299 ? 5.026 -6.579 29.287 1.00 59.78 299 ALA A N 1
ATOM 2322 C CA . ALA A 1 299 ? 6.190 -5.892 28.757 1.00 59.78 299 ALA A CA 1
ATOM 2323 C C . ALA A 1 299 ? 6.057 -5.753 27.233 1.00 59.78 299 ALA A C 1
ATOM 2325 O O . ALA A 1 299 ? 5.717 -6.717 26.542 1.00 59.78 299 ALA A O 1
ATOM 2326 N N . ALA A 1 300 ? 6.322 -4.553 26.712 1.00 62.25 300 ALA A N 1
ATOM 2327 C CA . ALA A 1 300 ? 6.395 -4.347 25.274 1.00 62.25 300 ALA A CA 1
ATOM 2328 C C . ALA A 1 300 ? 7.407 -5.335 24.676 1.00 62.25 300 ALA A C 1
ATOM 2330 O O . ALA A 1 300 ? 8.495 -5.532 25.226 1.00 62.25 300 ALA A O 1
ATOM 2331 N N . VAL A 1 301 ? 7.044 -5.970 23.561 1.00 63.53 301 VAL A N 1
ATOM 2332 C CA . VAL A 1 301 ? 7.991 -6.800 22.816 1.00 63.53 301 VAL A CA 1
ATOM 2333 C C . VAL A 1 301 ? 9.098 -5.872 22.325 1.00 63.53 301 VAL A C 1
ATOM 2335 O O . VAL A 1 301 ? 8.817 -4.865 21.677 1.00 63.53 301 VAL A O 1
ATOM 2338 N N . ALA A 1 302 ? 10.346 -6.176 22.684 1.00 67.50 302 ALA A N 1
ATOM 2339 C CA . ALA A 1 302 ? 11.479 -5.399 22.206 1.00 67.50 302 ALA A CA 1
ATOM 2340 C C . ALA A 1 302 ? 11.519 -5.462 20.668 1.00 67.50 302 ALA A C 1
ATOM 2342 O O . ALA A 1 302 ? 11.341 -6.554 20.114 1.00 67.50 302 ALA A O 1
ATOM 2343 N N . PRO A 1 303 ? 11.742 -4.328 19.982 1.00 70.94 303 PRO A N 1
ATOM 2344 C CA . PRO A 1 303 ? 11.874 -4.328 18.534 1.00 70.94 303 PRO A CA 1
ATOM 2345 C C . PRO A 1 303 ? 13.055 -5.212 18.107 1.00 70.94 303 PRO A C 1
ATOM 2347 O O . PRO A 1 303 ? 13.987 -5.430 18.896 1.00 70.94 303 PRO A O 1
ATOM 2350 N N . PRO A 1 304 ? 13.037 -5.741 16.872 1.00 72.12 304 PRO A N 1
ATOM 2351 C CA . PRO A 1 304 ? 14.194 -6.442 16.340 1.00 72.12 304 PRO A CA 1
ATOM 2352 C C . PRO A 1 304 ? 15.417 -5.506 16.342 1.00 72.12 304 PRO A C 1
ATOM 2354 O O . PRO A 1 304 ? 15.266 -4.293 16.177 1.00 72.12 304 PRO A O 1
ATOM 2357 N N . PRO A 1 305 ? 16.634 -6.038 16.540 1.00 75.12 305 PRO A N 1
ATOM 2358 C CA . PRO A 1 305 ? 17.834 -5.216 16.512 1.00 75.12 305 PRO A CA 1
ATOM 2359 C C . PRO A 1 305 ? 18.009 -4.564 15.136 1.00 75.12 305 PRO A C 1
ATOM 2361 O O . PRO A 1 305 ? 17.846 -5.222 14.106 1.00 75.12 305 PRO A O 1
ATOM 2364 N N . SER A 1 306 ? 18.390 -3.285 15.123 1.00 81.25 306 SER A N 1
ATOM 2365 C CA . SER A 1 306 ? 18.767 -2.595 13.890 1.00 81.25 306 SER A CA 1
ATOM 2366 C C . SER A 1 306 ? 19.950 -3.304 13.221 1.00 81.25 306 SER A C 1
ATOM 2368 O O . SER A 1 306 ? 20.926 -3.641 13.901 1.00 81.25 306 SER A O 1
ATOM 2370 N N . PRO A 1 307 ? 19.916 -3.501 11.897 1.00 84.56 307 PRO A N 1
ATOM 2371 C CA . PRO A 1 307 ? 21.049 -4.041 11.158 1.00 84.56 307 PRO A CA 1
ATOM 2372 C C . PRO A 1 307 ? 22.197 -3.024 11.092 1.00 84.56 307 PRO A C 1
ATOM 2374 O O . PRO A 1 307 ? 21.969 -1.813 11.063 1.00 84.56 307 PRO A O 1
ATOM 2377 N N . ASP A 1 308 ? 23.437 -3.506 10.986 1.00 86.56 308 ASP A N 1
ATOM 2378 C CA . ASP A 1 308 ? 24.573 -2.643 10.649 1.00 86.56 308 ASP A CA 1
ATOM 2379 C C . ASP A 1 308 ? 24.519 -2.259 9.161 1.00 86.56 308 ASP A C 1
ATOM 2381 O O . ASP A 1 308 ? 24.762 -3.083 8.278 1.00 86.56 308 ASP A O 1
ATOM 2385 N N . LEU A 1 309 ? 24.193 -0.993 8.888 1.00 88.69 309 LEU A N 1
ATOM 2386 C CA . LEU A 1 309 ? 24.129 -0.429 7.535 1.00 88.69 309 LEU A CA 1
ATOM 2387 C C . LEU A 1 309 ? 25.481 0.105 7.035 1.00 88.69 309 LEU A C 1
ATOM 2389 O O . LEU A 1 309 ? 25.560 0.575 5.898 1.00 88.69 309 LEU A O 1
ATOM 2393 N N . SER A 1 310 ? 26.542 0.060 7.846 1.00 89.06 310 SER A N 1
ATOM 2394 C CA . SER A 1 310 ? 27.868 0.571 7.468 1.00 89.06 310 SER A CA 1
ATOM 2395 C C . SER A 1 310 ? 28.403 -0.046 6.169 1.00 89.06 310 SER A C 1
ATOM 2397 O O . SER A 1 310 ? 28.885 0.719 5.331 1.00 89.06 310 SER A O 1
ATOM 2399 N N . PRO A 1 311 ? 28.266 -1.371 5.923 1.00 89.25 311 PRO A N 1
ATOM 2400 C CA . PRO A 1 311 ? 28.677 -1.967 4.655 1.00 89.25 311 PRO A CA 1
ATOM 2401 C C . PRO A 1 311 ? 27.924 -1.374 3.463 1.00 89.25 311 PRO A C 1
ATOM 2403 O O . PRO A 1 311 ? 28.550 -0.992 2.481 1.00 89.25 311 PRO A O 1
ATOM 2406 N N . ALA A 1 312 ? 26.599 -1.228 3.565 1.00 88.88 312 ALA A N 1
ATOM 2407 C CA . ALA A 1 312 ? 25.774 -0.692 2.484 1.00 88.88 312 ALA A CA 1
ATOM 2408 C C . ALA A 1 312 ? 26.067 0.787 2.191 1.00 88.88 312 ALA A C 1
ATOM 2410 O O . ALA A 1 312 ? 26.115 1.198 1.035 1.00 88.88 312 ALA A O 1
ATOM 2411 N N . ARG A 1 313 ? 26.319 1.589 3.234 1.00 90.50 313 ARG A N 1
ATOM 2412 C CA . ARG A 1 313 ? 26.658 3.019 3.108 1.00 90.50 313 ARG A CA 1
ATOM 2413 C C . ARG A 1 313 ? 28.003 3.269 2.430 1.00 90.50 313 ARG A C 1
ATOM 2415 O O . ARG A 1 313 ? 28.218 4.360 1.911 1.00 90.50 313 ARG A O 1
ATOM 2422 N N . ALA A 1 314 ? 28.903 2.289 2.451 1.00 90.62 314 ALA A N 1
ATOM 2423 C CA . ALA A 1 314 ? 30.184 2.362 1.757 1.00 90.62 314 ALA A CA 1
ATOM 2424 C C . ALA A 1 314 ? 30.079 2.000 0.263 1.00 90.62 314 ALA A C 1
ATOM 2426 O O . ALA A 1 314 ? 31.030 2.235 -0.485 1.00 90.62 314 ALA A O 1
ATOM 2427 N N . LEU A 1 315 ? 28.951 1.430 -0.180 1.00 91.19 315 LEU A N 1
ATOM 2428 C CA . LEU A 1 315 ? 28.734 1.066 -1.576 1.00 91.19 315 LEU A CA 1
ATOM 2429 C C . LEU A 1 315 ? 28.316 2.282 -2.400 1.00 91.19 315 LEU A C 1
ATOM 2431 O O . LEU A 1 315 ? 27.471 3.081 -1.993 1.00 91.19 315 LEU A O 1
ATOM 2435 N N . LEU A 1 316 ? 28.857 2.371 -3.613 1.00 93.25 316 LEU A N 1
ATOM 2436 C CA . LEU A 1 316 ? 28.240 3.187 -4.651 1.00 93.25 316 LEU A CA 1
ATOM 2437 C C . LEU A 1 316 ? 26.897 2.559 -5.054 1.00 93.25 316 LEU A C 1
ATOM 2439 O O . LEU A 1 316 ? 26.767 1.332 -4.991 1.00 93.25 316 LEU A O 1
ATOM 2443 N N . PRO A 1 317 ? 25.910 3.361 -5.496 1.00 95.19 317 PRO A N 1
ATOM 2444 C CA . PRO A 1 317 ? 24.684 2.808 -6.046 1.00 95.19 317 PRO A CA 1
ATOM 2445 C C . PRO A 1 317 ? 24.997 1.845 -7.197 1.00 95.19 317 PRO A C 1
ATOM 2447 O O . PRO A 1 317 ? 25.675 2.224 -8.152 1.00 95.19 317 PRO A O 1
ATOM 2450 N N . ALA A 1 318 ? 24.502 0.612 -7.098 1.00 93.50 318 ALA A N 1
ATOM 2451 C CA . ALA A 1 318 ? 24.595 -0.403 -8.142 1.00 93.50 318 ALA A CA 1
ATOM 2452 C C . ALA A 1 318 ? 23.872 0.049 -9.418 1.00 93.50 318 ALA A C 1
ATOM 2454 O O . ALA A 1 318 ? 24.299 -0.275 -10.522 1.00 93.50 318 ALA A O 1
ATOM 2455 N N . GLU A 1 319 ? 22.807 0.836 -9.260 1.00 95.38 319 GLU A N 1
ATOM 2456 C CA . GLU A 1 319 ? 22.095 1.476 -10.357 1.00 95.38 319 GLU A CA 1
ATOM 2457 C C . GLU A 1 319 ? 21.516 2.828 -9.916 1.00 95.38 319 GLU A C 1
ATOM 2459 O O . GLU A 1 319 ? 21.250 3.062 -8.730 1.00 95.38 319 GLU A O 1
ATOM 2464 N N . THR A 1 320 ? 21.328 3.726 -10.886 1.00 97.44 320 THR A N 1
ATOM 2465 C CA . THR A 1 320 ? 20.602 4.986 -10.709 1.00 97.44 320 THR A CA 1
ATOM 2466 C C . THR A 1 320 ? 19.366 5.001 -11.603 1.00 97.44 320 THR A C 1
ATOM 2468 O O . THR A 1 320 ? 19.469 4.917 -12.822 1.00 97.44 320 THR A O 1
ATOM 2471 N N . PHE A 1 321 ? 18.195 5.163 -10.998 1.00 98.19 321 PHE A N 1
ATOM 2472 C CA . PHE A 1 321 ? 16.894 5.253 -11.648 1.00 98.19 321 PHE A CA 1
ATOM 2473 C C . PHE A 1 321 ? 16.451 6.715 -11.732 1.00 98.19 321 PHE A C 1
ATOM 2475 O O . PHE A 1 321 ? 16.036 7.312 -10.735 1.00 98.19 321 PHE A O 1
ATOM 2482 N N . ARG A 1 322 ? 16.547 7.308 -12.924 1.00 98.50 322 ARG A N 1
ATOM 2483 C CA . ARG A 1 322 ? 16.046 8.659 -13.210 1.00 98.50 322 ARG A CA 1
ATOM 2484 C C . ARG A 1 322 ? 14.553 8.603 -13.514 1.00 98.50 322 ARG A C 1
ATOM 2486 O O . ARG A 1 322 ? 14.148 7.938 -14.463 1.00 98.50 322 ARG A O 1
ATOM 2493 N N . LEU A 1 323 ? 13.745 9.282 -12.710 1.00 98.62 323 LEU A N 1
ATOM 2494 C CA . LEU A 1 323 ? 12.288 9.306 -12.819 1.00 98.62 323 LEU A CA 1
ATOM 2495 C C . LEU A 1 323 ? 11.868 10.576 -13.557 1.00 98.62 323 LEU A C 1
ATOM 2497 O O . LEU A 1 323 ? 12.118 11.686 -13.077 1.00 98.62 323 LEU A O 1
ATOM 2501 N N . ASN A 1 324 ? 11.239 10.425 -14.719 1.00 98.00 324 ASN A N 1
ATOM 2502 C CA . ASN A 1 324 ? 10.856 11.556 -15.564 1.00 98.00 324 ASN A CA 1
ATOM 2503 C C . ASN A 1 324 ? 9.610 11.238 -16.404 1.00 98.00 324 ASN A C 1
ATOM 2505 O O . ASN A 1 324 ? 9.059 10.144 -16.311 1.00 98.00 324 ASN A O 1
ATOM 2509 N N . ALA A 1 325 ? 9.157 12.197 -17.208 1.00 97.25 325 ALA A N 1
ATOM 2510 C CA . ALA A 1 325 ? 8.081 12.019 -18.173 1.00 97.25 325 ALA A CA 1
ATOM 2511 C C . ALA A 1 325 ? 8.476 12.554 -19.548 1.00 97.25 325 ALA A C 1
ATOM 2513 O O . ALA A 1 325 ? 9.245 13.510 -19.675 1.00 97.25 325 ALA A O 1
ATOM 2514 N N . ARG A 1 326 ? 7.849 12.001 -20.584 1.00 95.94 326 ARG A N 1
ATOM 2515 C CA . ARG A 1 326 ? 7.930 12.505 -21.956 1.00 95.94 326 ARG A CA 1
ATOM 2516 C C . ARG A 1 326 ? 6.560 12.500 -22.619 1.00 95.94 326 ARG A C 1
ATOM 2518 O O . ARG A 1 326 ? 5.613 11.861 -22.167 1.00 95.94 326 ARG A O 1
ATOM 2525 N N . ARG A 1 327 ? 6.446 13.225 -23.730 1.00 95.62 327 ARG A N 1
ATOM 2526 C CA . ARG A 1 327 ? 5.267 13.127 -24.594 1.00 95.62 327 ARG A CA 1
ATOM 2527 C C . ARG A 1 327 ? 5.334 11.806 -25.361 1.00 95.62 327 ARG A C 1
ATOM 2529 O O . ARG A 1 327 ? 6.302 11.592 -26.084 1.00 95.62 327 ARG A O 1
ATOM 2536 N N . GLY A 1 328 ? 4.304 10.976 -25.250 1.00 92.00 328 GLY A N 1
ATOM 2537 C CA . GLY A 1 328 ? 4.277 9.657 -25.880 1.00 92.00 328 GLY A CA 1
ATOM 2538 C C . GLY A 1 328 ? 3.094 8.817 -25.413 1.00 92.00 328 GLY A C 1
ATOM 2539 O O . GLY A 1 328 ? 2.244 9.308 -24.669 1.00 92.00 328 GLY A O 1
ATOM 2540 N N . GLY A 1 329 ? 3.057 7.561 -25.850 1.00 88.19 329 GLY A N 1
ATOM 2541 C CA . GLY A 1 329 ? 2.121 6.558 -25.357 1.00 88.19 329 GLY A CA 1
ATOM 2542 C C . GLY A 1 329 ? 0.652 6.766 -25.744 1.00 88.19 329 GLY A C 1
ATOM 2543 O O . GLY A 1 329 ? 0.271 7.791 -26.321 1.00 88.19 329 GLY A O 1
ATOM 2544 N N . PRO A 1 330 ? -0.207 5.791 -25.405 1.00 86.56 330 PRO A N 1
ATOM 2545 C CA . PRO A 1 330 ? -1.629 5.807 -25.754 1.00 86.56 330 PRO A CA 1
ATOM 2546 C C . PRO A 1 330 ? -2.410 6.949 -25.085 1.00 86.56 330 PRO A C 1
ATOM 2548 O O . PRO A 1 330 ? -3.443 7.373 -25.600 1.00 86.56 330 PRO A O 1
ATOM 2551 N N . PHE A 1 331 ? -1.903 7.486 -23.972 1.00 87.94 331 PHE A N 1
ATOM 2552 C CA . PHE A 1 331 ? -2.544 8.560 -23.209 1.00 87.94 331 PHE A CA 1
ATOM 2553 C C . PHE A 1 331 ? -1.912 9.950 -23.442 1.00 87.94 331 PHE A C 1
ATOM 2555 O O . PHE A 1 331 ? -2.357 10.952 -22.878 1.00 87.94 331 PHE A O 1
ATOM 2562 N N . GLY A 1 332 ? -0.875 10.038 -24.286 1.00 92.19 332 GLY A N 1
ATOM 2563 C CA . GLY A 1 332 ? -0.191 11.283 -24.659 1.00 92.19 332 GLY A CA 1
ATOM 2564 C C . GLY A 1 332 ? 0.903 11.763 -23.693 1.00 92.19 332 GLY A C 1
ATOM 2565 O O . GLY A 1 332 ? 1.636 12.698 -24.039 1.00 92.19 332 GLY A O 1
ATOM 2566 N N . ILE A 1 333 ? 1.035 11.136 -22.523 1.00 95.69 333 ILE A N 1
ATOM 2567 C CA . ILE A 1 333 ? 2.156 11.278 -21.586 1.00 95.69 333 ILE A CA 1
ATOM 2568 C C . ILE A 1 333 ? 2.633 9.867 -21.241 1.00 95.69 333 ILE A C 1
ATOM 2570 O O . ILE A 1 333 ? 1.820 9.020 -20.879 1.00 95.69 333 ILE A O 1
ATOM 2574 N N . GLU A 1 334 ? 3.939 9.650 -21.337 1.00 95.44 334 GLU A N 1
ATOM 2575 C CA . GLU A 1 334 ? 4.617 8.468 -20.810 1.00 95.44 334 GLU A CA 1
ATOM 2576 C C . GLU A 1 334 ? 5.431 8.879 -19.597 1.00 95.44 334 GLU A C 1
ATOM 2578 O O . GLU A 1 334 ? 6.163 9.875 -19.638 1.00 95.44 334 GLU A O 1
ATOM 2583 N N . TRP A 1 335 ? 5.328 8.086 -18.542 1.00 97.25 335 TRP A N 1
ATOM 2584 C CA . TRP A 1 335 ? 6.225 8.185 -17.409 1.00 97.25 335 TRP A CA 1
ATOM 2585 C C . TRP A 1 335 ? 7.339 7.155 -17.567 1.00 97.25 335 TRP A C 1
ATOM 2587 O O . TRP A 1 335 ? 7.106 6.045 -18.033 1.00 97.25 335 TRP A O 1
ATOM 2597 N N . THR A 1 336 ? 8.563 7.541 -17.227 1.00 96.69 336 THR A N 1
ATOM 2598 C CA . THR A 1 336 ? 9.763 6.785 -17.585 1.00 96.69 336 THR A CA 1
ATOM 2599 C C . THR A 1 336 ? 10.673 6.565 -16.393 1.00 96.69 336 THR A C 1
ATOM 2601 O O . THR A 1 336 ? 10.837 7.459 -15.555 1.00 96.69 336 THR A O 1
ATOM 2604 N N . ILE A 1 337 ? 11.352 5.424 -16.402 1.00 97.19 337 ILE A N 1
ATOM 2605 C CA . ILE A 1 337 ? 12.531 5.153 -15.588 1.00 97.19 337 ILE A CA 1
ATOM 2606 C C . ILE A 1 337 ? 13.722 5.077 -16.543 1.00 97.19 337 ILE A C 1
ATOM 2608 O O . ILE A 1 337 ? 13.719 4.280 -17.475 1.00 97.19 337 ILE A O 1
ATOM 2612 N N . ASN A 1 338 ? 14.743 5.910 -16.327 1.00 95.94 338 ASN A N 1
ATOM 2613 C CA . ASN A 1 338 ? 15.925 5.985 -17.193 1.00 95.94 338 ASN A CA 1
ATOM 2614 C C . ASN A 1 338 ? 15.584 6.219 -18.676 1.00 95.94 338 ASN A C 1
ATOM 2616 O O . ASN A 1 338 ? 16.186 5.614 -19.557 1.00 95.94 338 ASN A O 1
ATOM 2620 N N . ASP A 1 339 ? 14.628 7.120 -18.933 1.00 93.56 339 ASP A N 1
ATOM 2621 C CA . ASP A 1 339 ? 14.134 7.499 -20.267 1.00 93.56 339 ASP A CA 1
ATOM 2622 C C . ASP A 1 339 ? 13.391 6.381 -21.036 1.00 93.56 339 ASP A C 1
ATOM 2624 O O . ASP A 1 339 ? 12.956 6.588 -22.176 1.00 93.56 339 ASP A O 1
ATOM 2628 N N . GLU A 1 340 ? 13.171 5.229 -20.397 1.00 92.25 340 GLU A N 1
ATOM 2629 C CA . GLU A 1 340 ? 12.392 4.099 -20.905 1.00 92.25 340 GLU A CA 1
ATOM 2630 C C . GLU A 1 340 ? 11.016 4.040 -20.227 1.00 92.25 340 GLU A C 1
ATOM 2632 O O . GLU A 1 340 ? 10.897 4.227 -19.016 1.00 92.25 340 GLU A O 1
ATOM 2637 N N . ALA A 1 341 ? 9.972 3.787 -21.018 1.00 92.06 341 ALA A N 1
ATOM 2638 C CA . ALA A 1 341 ? 8.621 3.523 -20.534 1.00 92.06 341 ALA A CA 1
ATOM 2639 C C . ALA A 1 341 ? 8.331 2.028 -20.678 1.00 92.06 341 ALA A C 1
ATOM 2641 O O . ALA A 1 341 ? 8.619 1.442 -21.722 1.00 92.06 341 ALA A O 1
ATOM 2642 N N . PHE A 1 342 ? 7.760 1.421 -19.643 1.00 89.19 342 PHE A N 1
ATOM 2643 C CA . PHE A 1 342 ? 7.303 0.042 -19.683 1.00 89.19 342 PHE A CA 1
ATOM 2644 C C . PHE A 1 342 ? 6.030 -0.071 -20.518 1.00 89.19 342 PHE A C 1
ATOM 2646 O O . PHE A 1 342 ? 5.049 0.630 -20.267 1.00 89.19 342 PHE A O 1
ATOM 2653 N N . HIS A 1 343 ? 6.029 -0.957 -21.509 1.00 80.25 343 HIS A N 1
ATOM 2654 C CA . HIS A 1 343 ? 4.863 -1.198 -22.349 1.00 80.25 343 HIS A CA 1
ATOM 2655 C C . HIS A 1 343 ? 4.367 -2.625 -22.145 1.00 80.25 343 HIS A C 1
ATOM 2657 O O . HIS A 1 343 ? 5.097 -3.596 -22.348 1.00 80.25 343 HIS A O 1
ATOM 2663 N N . HIS A 1 344 ? 3.098 -2.756 -21.766 1.00 67.31 344 HIS A N 1
ATOM 2664 C CA . HIS A 1 344 ? 2.411 -4.040 -21.796 1.00 67.31 344 HIS A CA 1
ATOM 2665 C C . HIS A 1 344 ? 2.062 -4.373 -23.257 1.00 67.31 344 HIS A C 1
ATOM 2667 O O . HIS A 1 344 ? 1.040 -3.929 -23.782 1.00 67.31 344 HIS A O 1
ATOM 2673 N N . GLU A 1 345 ? 2.926 -5.119 -23.947 1.00 54.31 345 GLU A N 1
ATOM 2674 C CA . GLU A 1 345 ? 2.650 -5.620 -25.298 1.00 54.31 345 GLU A CA 1
ATOM 2675 C C . GLU A 1 345 ? 1.789 -6.894 -25.218 1.00 54.31 345 GLU A C 1
ATOM 2677 O O . GLU A 1 345 ? 2.267 -8.025 -25.296 1.00 54.31 345 GLU A O 1
ATOM 2682 N N . GLY A 1 346 ? 0.477 -6.723 -25.034 1.00 54.22 346 GLY A N 1
ATOM 2683 C CA . GLY A 1 346 ? -0.453 -7.855 -24.933 1.00 54.22 346 GLY A CA 1
ATOM 2684 C C . GLY A 1 346 ? -0.250 -8.683 -23.656 1.00 54.22 346 GLY A C 1
ATOM 2685 O O . GLY A 1 346 ? -0.196 -8.125 -22.564 1.00 54.22 346 GLY A O 1
ATOM 2686 N N . GLU A 1 347 ? -0.178 -10.015 -23.777 1.00 41.38 347 GLU A N 1
ATOM 2687 C CA . GLU A 1 347 ? 0.040 -10.947 -22.646 1.00 41.38 347 GLU A CA 1
ATOM 2688 C C . GLU A 1 347 ? 1.516 -11.063 -22.215 1.00 41.38 347 GLU A C 1
ATOM 2690 O O . GLU A 1 347 ? 1.833 -11.784 -21.266 1.00 41.38 347 GLU A O 1
ATOM 2695 N N . HIS A 1 348 ? 2.426 -10.350 -22.884 1.00 44.88 348 HIS A N 1
ATOM 2696 C CA . HIS A 1 348 ? 3.851 -10.359 -22.585 1.00 44.88 348 HIS A CA 1
ATOM 2697 C C . HIS A 1 348 ? 4.289 -8.957 -22.146 1.00 44.88 348 HIS A C 1
ATOM 2699 O O . HIS A 1 348 ? 4.334 -8.014 -22.934 1.00 44.88 348 HIS A O 1
ATOM 2705 N N . ALA A 1 349 ? 4.622 -8.814 -20.862 1.00 48.31 349 ALA A N 1
ATOM 2706 C CA . ALA A 1 349 ? 5.486 -7.734 -20.403 1.00 48.31 349 ALA A CA 1
ATOM 2707 C C . ALA A 1 349 ? 6.744 -7.736 -21.281 1.00 48.31 349 ALA A C 1
ATOM 2709 O O . ALA A 1 349 ? 7.348 -8.792 -21.475 1.00 48.31 349 ALA A O 1
ATOM 2710 N N . SER A 1 350 ? 7.053 -6.593 -21.899 1.00 48.03 350 SER A N 1
ATOM 2711 C CA . SER A 1 350 ? 7.849 -6.568 -23.125 1.00 48.03 350 SER A CA 1
ATOM 2712 C C . SER A 1 350 ? 9.184 -7.316 -22.997 1.00 48.03 350 SER A C 1
ATOM 2714 O O . SER A 1 350 ? 9.958 -7.127 -22.055 1.00 48.03 350 SER A O 1
ATOM 2716 N N . ALA A 1 351 ? 9.490 -8.136 -24.004 1.00 45.12 351 ALA A N 1
ATOM 2717 C CA . ALA A 1 351 ? 10.748 -8.871 -24.140 1.00 45.12 351 ALA A CA 1
ATOM 2718 C C . ALA A 1 351 ? 11.973 -7.955 -24.398 1.00 45.12 351 ALA A C 1
ATOM 2720 O O . ALA A 1 351 ? 13.031 -8.428 -24.819 1.00 45.12 351 ALA A O 1
ATOM 2721 N N . HIS A 1 352 ? 11.834 -6.640 -24.185 1.00 56.16 352 HIS A N 1
ATOM 2722 C CA . HIS A 1 352 ? 12.782 -5.615 -24.613 1.00 56.16 352 HIS A CA 1
ATOM 2723 C C . HIS A 1 352 ? 13.175 -4.610 -23.517 1.00 56.16 352 HIS A C 1
ATOM 2725 O O . HIS A 1 352 ? 13.981 -3.724 -23.795 1.00 56.16 352 HIS A O 1
ATOM 2731 N N . HIS A 1 353 ? 12.672 -4.733 -22.283 1.00 67.50 353 HIS A N 1
ATOM 2732 C CA . HIS A 1 353 ? 13.079 -3.838 -21.192 1.00 67.50 353 HIS A CA 1
ATOM 2733 C C . HIS A 1 353 ? 14.416 -4.235 -20.566 1.00 67.50 353 HIS A C 1
ATOM 2735 O O . HIS A 1 353 ? 14.711 -5.418 -20.370 1.00 67.50 353 HIS A O 1
ATOM 2741 N N . LYS A 1 354 ? 15.224 -3.228 -20.206 1.00 77.75 354 LYS A N 1
ATOM 2742 C CA . LYS A 1 354 ? 16.445 -3.444 -19.430 1.00 77.75 354 LYS A CA 1
ATOM 2743 C C . LYS A 1 354 ? 16.085 -4.078 -18.084 1.00 77.75 354 LYS A C 1
ATOM 2745 O O . LYS A 1 354 ? 15.284 -3.539 -17.326 1.00 77.75 354 LYS A O 1
ATOM 2750 N N . VAL A 1 355 ? 16.723 -5.205 -17.784 1.00 82.69 355 VAL A N 1
ATOM 2751 C CA . VAL A 1 355 ? 16.625 -5.877 -16.486 1.00 82.69 355 VAL A CA 1
ATOM 2752 C C . VAL A 1 355 ? 17.852 -5.519 -15.657 1.00 82.69 355 VAL A C 1
ATOM 2754 O O . VAL A 1 355 ? 18.991 -5.745 -16.077 1.00 82.69 355 VAL A O 1
ATOM 2757 N N . TYR A 1 356 ? 17.627 -4.951 -14.478 1.00 88.88 356 TYR A N 1
ATOM 2758 C CA . TYR A 1 356 ? 18.687 -4.519 -13.574 1.00 88.88 356 TYR A CA 1
ATOM 2759 C C . TYR A 1 356 ? 19.062 -5.653 -12.625 1.00 88.88 356 TYR A C 1
ATOM 2761 O O . TYR A 1 356 ? 18.238 -6.115 -11.846 1.00 88.88 356 TYR A O 1
ATOM 2769 N N . ARG A 1 357 ? 20.306 -6.125 -12.691 1.00 92.25 357 ARG A N 1
ATOM 2770 C CA . ARG A 1 357 ? 20.743 -7.313 -11.949 1.00 92.25 357 ARG A CA 1
ATOM 2771 C C . ARG A 1 357 ? 21.296 -6.954 -10.572 1.00 92.25 357 ARG A C 1
ATOM 2773 O O . ARG A 1 357 ? 22.221 -6.151 -10.478 1.00 92.25 357 ARG A O 1
ATOM 2780 N N . LEU A 1 358 ? 20.796 -7.615 -9.531 1.00 92.81 358 LEU A N 1
ATOM 2781 C CA . LEU A 1 358 ? 21.298 -7.524 -8.159 1.00 92.81 358 LEU A CA 1
ATOM 2782 C C . LEU A 1 358 ? 21.742 -8.903 -7.653 1.00 92.81 358 LEU A C 1
ATOM 2784 O O . LEU A 1 358 ? 20.988 -9.866 -7.798 1.00 92.81 358 LEU A O 1
ATOM 2788 N N . PRO A 1 359 ? 22.940 -9.029 -7.059 1.00 91.56 359 PRO A N 1
ATOM 2789 C CA . PRO A 1 359 ? 23.368 -10.291 -6.472 1.00 91.56 359 PRO A CA 1
ATOM 2790 C C . PRO A 1 359 ? 22.562 -10.583 -5.202 1.00 91.56 359 PRO A C 1
ATOM 2792 O O . PRO A 1 359 ? 22.429 -9.723 -4.329 1.00 91.56 359 PRO A O 1
ATOM 2795 N N . ALA A 1 360 ? 22.045 -11.804 -5.082 1.00 92.88 360 ALA A N 1
ATOM 2796 C CA . ALA A 1 360 ? 21.426 -12.276 -3.852 1.00 92.88 360 ALA A CA 1
ATOM 2797 C C . ALA A 1 360 ? 22.452 -12.341 -2.706 1.00 92.88 360 ALA A C 1
ATOM 2799 O O . ALA A 1 360 ? 23.636 -12.604 -2.919 1.00 92.88 360 ALA A O 1
ATOM 2800 N N . HIS A 1 361 ? 21.975 -12.138 -1.477 1.00 91.62 361 HIS A N 1
ATOM 2801 C CA . HIS A 1 361 ? 22.740 -12.268 -0.229 1.00 91.62 361 HIS A CA 1
ATOM 2802 C C . HIS A 1 361 ? 23.941 -11.319 -0.094 1.00 91.62 361 HIS A C 1
ATOM 2804 O O . HIS A 1 361 ? 24.880 -11.594 0.657 1.00 91.62 361 HIS A O 1
ATOM 2810 N N . GLN A 1 362 ? 23.898 -10.177 -0.776 1.00 91.31 362 GLN A N 1
ATOM 2811 C CA . GLN A 1 362 ? 24.870 -9.098 -0.629 1.00 91.31 362 GLN A CA 1
ATOM 2812 C C . GLN A 1 362 ? 24.153 -7.768 -0.421 1.00 91.31 362 GLN A C 1
ATOM 2814 O O . GLN A 1 362 ? 23.039 -7.569 -0.891 1.00 91.31 362 GLN A O 1
ATOM 2819 N N . TRP A 1 363 ? 24.797 -6.823 0.261 1.00 92.75 363 TRP A N 1
ATOM 2820 C CA . TRP A 1 363 ? 24.279 -5.460 0.281 1.00 92.75 363 TRP A CA 1
ATOM 2821 C C . TRP A 1 363 ? 24.319 -4.861 -1.125 1.00 92.75 363 TRP A C 1
ATOM 2823 O O . TRP A 1 363 ? 25.334 -4.943 -1.815 1.00 92.75 363 TRP A O 1
ATOM 2833 N N . ALA A 1 364 ? 23.229 -4.212 -1.514 1.00 93.75 364 ALA A N 1
ATOM 2834 C CA . ALA A 1 364 ? 23.136 -3.402 -2.714 1.00 93.75 364 ALA A CA 1
ATOM 2835 C C . ALA A 1 364 ? 22.518 -2.048 -2.364 1.00 93.75 364 ALA A C 1
ATOM 2837 O O . ALA A 1 364 ? 21.581 -1.967 -1.569 1.00 93.75 364 ALA A O 1
ATOM 2838 N N . THR A 1 365 ? 23.034 -0.987 -2.976 1.00 95.56 365 THR A N 1
ATOM 2839 C CA . THR A 1 365 ? 22.455 0.354 -2.871 1.00 95.56 365 THR A CA 1
ATOM 2840 C C . THR A 1 365 ? 21.842 0.721 -4.216 1.00 95.56 365 THR A C 1
ATOM 2842 O O . THR A 1 365 ? 22.482 0.542 -5.247 1.00 95.56 365 THR A O 1
ATOM 2845 N N . LEU A 1 366 ? 20.619 1.239 -4.226 1.00 97.31 366 LEU A N 1
ATOM 2846 C CA . LEU A 1 366 ? 19.951 1.777 -5.410 1.00 97.31 366 LEU A CA 1
ATOM 2847 C C . LEU A 1 366 ? 19.718 3.272 -5.210 1.00 97.31 366 LEU A C 1
ATOM 2849 O O . LEU A 1 366 ? 19.378 3.702 -4.108 1.00 97.31 366 LEU A O 1
ATOM 2853 N N . ARG A 1 367 ? 19.879 4.063 -6.271 1.00 98.56 367 ARG A N 1
ATOM 2854 C CA . ARG A 1 367 ? 19.601 5.501 -6.247 1.00 98.56 367 ARG A CA 1
ATOM 2855 C C . ARG A 1 367 ? 18.394 5.821 -7.103 1.00 98.56 367 ARG A C 1
ATOM 2857 O O . ARG A 1 367 ? 18.360 5.467 -8.274 1.00 98.56 367 ARG A O 1
ATOM 2864 N N . PHE A 1 368 ? 17.463 6.582 -6.559 1.00 98.81 368 PHE A N 1
ATOM 2865 C CA . PHE A 1 368 ? 16.370 7.187 -7.302 1.00 98.81 368 PHE A CA 1
ATOM 2866 C C . PHE A 1 368 ? 16.610 8.688 -7.434 1.00 98.81 368 PHE A C 1
ATOM 2868 O O . PHE A 1 368 ? 16.895 9.359 -6.443 1.00 98.81 368 PHE A O 1
ATOM 2875 N N . VAL A 1 369 ? 16.473 9.226 -8.643 1.00 98.81 369 VAL A N 1
ATOM 2876 C CA . VAL A 1 369 ? 16.595 10.663 -8.924 1.00 98.81 369 VAL A CA 1
ATOM 2877 C C . VAL A 1 369 ? 15.299 11.131 -9.560 1.00 98.81 369 VAL A C 1
ATOM 2879 O O . VAL A 1 369 ? 15.005 10.778 -10.699 1.00 98.81 369 VAL A O 1
ATOM 2882 N N . ASN A 1 370 ? 14.515 11.932 -8.844 1.00 98.81 370 ASN A N 1
ATOM 2883 C CA . ASN A 1 370 ? 13.291 12.491 -9.395 1.00 98.81 370 ASN A CA 1
ATOM 2884 C C . ASN A 1 370 ? 13.580 13.761 -10.200 1.00 98.81 370 ASN A C 1
ATOM 2886 O O . ASN A 1 370 ? 13.758 14.849 -9.654 1.00 98.81 370 ASN A O 1
ATOM 2890 N N . GLU A 1 371 ? 13.580 13.633 -11.522 1.00 98.56 371 GLU A N 1
ATOM 2891 C CA . GLU A 1 371 ? 13.780 14.735 -12.464 1.00 98.56 371 GLU A CA 1
ATOM 2892 C C . GLU A 1 371 ? 12.464 15.398 -12.886 1.00 98.56 371 GLU A C 1
ATOM 2894 O O . GLU A 1 371 ? 12.447 16.296 -13.732 1.00 98.56 371 GLU A O 1
ATOM 2899 N N . SER A 1 372 ? 11.348 14.993 -12.293 1.00 97.94 372 SER A N 1
ATOM 2900 C CA . SER A 1 372 ? 10.040 15.580 -12.541 1.00 97.94 372 SER A CA 1
ATOM 2901 C C . SER A 1 372 ? 9.656 16.593 -11.456 1.00 97.94 372 SER A C 1
ATOM 2903 O O . SER A 1 372 ? 10.356 16.804 -10.462 1.00 97.94 372 SER A O 1
ATOM 2905 N N . SER A 1 373 ? 8.523 17.266 -11.656 1.00 97.12 373 SER A N 1
ATOM 2906 C CA . SER A 1 373 ? 7.882 18.100 -10.632 1.00 97.12 373 SER A CA 1
ATOM 2907 C C . SER A 1 373 ? 6.781 17.365 -9.857 1.00 97.12 373 SER A C 1
ATOM 2909 O O . SER A 1 373 ? 5.978 18.029 -9.203 1.00 97.12 373 SER A O 1
ATOM 2911 N N . ARG A 1 374 ? 6.702 16.032 -9.972 1.00 97.94 374 ARG A N 1
ATOM 2912 C CA . ARG A 1 374 ? 5.650 15.189 -9.384 1.00 97.94 374 ARG A CA 1
ATOM 2913 C C . ARG A 1 374 ? 6.193 14.258 -8.314 1.00 97.94 374 ARG A C 1
ATOM 2915 O O . ARG A 1 374 ? 7.401 14.045 -8.234 1.00 97.94 374 ARG A O 1
ATOM 2922 N N . LEU A 1 375 ? 5.303 13.772 -7.465 1.00 98.44 375 LEU A N 1
ATOM 2923 C CA . LEU A 1 375 ? 5.581 12.756 -6.456 1.00 98.44 375 LEU A CA 1
ATOM 2924 C C . LEU A 1 375 ? 5.723 11.386 -7.118 1.00 98.44 375 LEU A C 1
ATOM 2926 O O . LEU A 1 375 ? 5.017 11.105 -8.081 1.00 98.44 375 LEU A O 1
ATOM 2930 N N . HIS A 1 376 ? 6.590 10.534 -6.569 1.00 98.75 376 HIS A N 1
ATOM 2931 C CA . HIS A 1 376 ? 6.696 9.130 -6.974 1.00 98.75 376 HIS A CA 1
ATOM 2932 C C . HIS A 1 376 ? 6.910 8.229 -5.753 1.00 98.75 376 HIS A C 1
ATOM 2934 O O . HIS A 1 376 ? 8.014 8.218 -5.206 1.00 98.75 376 HIS A O 1
ATOM 2940 N N . PRO A 1 377 ? 5.890 7.496 -5.275 1.00 98.69 377 PRO A N 1
ATOM 2941 C CA . PRO A 1 377 ? 6.089 6.387 -4.345 1.00 98.69 377 PRO A CA 1
ATOM 2942 C C . PRO A 1 377 ? 6.735 5.212 -5.077 1.00 98.69 377 PRO A C 1
ATOM 2944 O O . PRO A 1 377 ? 6.061 4.480 -5.788 1.00 98.69 377 PRO A O 1
ATOM 2947 N N . MET A 1 378 ? 8.045 5.036 -4.943 1.00 98.75 378 MET A N 1
ATOM 2948 C CA . MET A 1 378 ? 8.753 3.943 -5.608 1.00 98.75 378 MET A CA 1
ATOM 2949 C C . MET A 1 378 ? 8.654 2.669 -4.779 1.00 98.75 378 MET A C 1
ATOM 2951 O O . MET A 1 378 ? 9.138 2.635 -3.645 1.00 98.75 378 MET A O 1
ATOM 2955 N N . HIS A 1 379 ? 8.036 1.645 -5.362 1.00 98.75 379 HIS A N 1
ATOM 2956 C CA . HIS A 1 379 ? 7.836 0.323 -4.788 1.00 98.75 379 HIS A CA 1
ATOM 2957 C C . HIS A 1 379 ? 8.775 -0.704 -5.434 1.00 98.75 379 HIS A C 1
ATOM 2959 O O . HIS A 1 379 ? 8.974 -0.684 -6.652 1.00 98.75 379 HIS A O 1
ATOM 2965 N N . VAL A 1 380 ? 9.341 -1.601 -4.621 1.00 97.94 380 VAL A N 1
ATOM 2966 C CA . VAL A 1 380 ? 10.119 -2.762 -5.075 1.00 97.94 380 VAL A CA 1
ATOM 2967 C C . VAL A 1 380 ? 9.457 -4.036 -4.561 1.00 97.94 380 VAL A C 1
ATOM 2969 O O . VAL A 1 380 ? 9.306 -4.214 -3.354 1.00 97.94 380 VAL A O 1
ATOM 2972 N N . HIS A 1 381 ? 9.086 -4.930 -5.473 1.00 97.94 381 HIS A N 1
ATOM 2973 C CA . HIS A 1 381 ? 8.462 -6.204 -5.124 1.00 97.94 381 HIS A CA 1
ATOM 2974 C C . HIS A 1 381 ? 9.453 -7.156 -4.448 1.00 97.94 381 HIS A C 1
ATOM 2976 O O . HIS A 1 381 ? 10.654 -7.111 -4.718 1.00 97.94 381 HIS A O 1
ATOM 2982 N N . GLY A 1 382 ? 8.940 -8.056 -3.603 1.00 93.81 382 GLY A N 1
ATOM 2983 C CA . GLY A 1 382 ? 9.676 -9.199 -3.045 1.00 93.81 382 GLY A CA 1
ATOM 2984 C C . GLY A 1 382 ? 10.867 -8.864 -2.140 1.00 93.81 382 GLY A C 1
ATOM 2985 O O . GLY A 1 382 ? 11.499 -9.778 -1.618 1.00 93.81 382 GLY A O 1
ATOM 2986 N N . GLN A 1 383 ? 11.193 -7.586 -1.941 1.00 93.38 383 GLN A N 1
ATOM 2987 C CA . GLN A 1 383 ? 12.365 -7.134 -1.199 1.00 93.38 383 GLN A CA 1
ATOM 2988 C C . GLN A 1 383 ? 11.993 -5.980 -0.267 1.00 93.38 383 GLN A C 1
ATOM 2990 O O . GLN A 1 383 ? 11.099 -5.189 -0.556 1.00 93.38 383 GLN A O 1
ATOM 2995 N N . PHE A 1 384 ? 12.758 -5.828 0.812 1.00 95.44 384 PHE A N 1
ATOM 2996 C CA . PHE A 1 384 ? 12.708 -4.643 1.663 1.00 95.44 384 PHE A CA 1
ATOM 2997 C C . PHE A 1 384 ? 14.016 -3.865 1.588 1.00 95.44 384 PHE A C 1
ATOM 2999 O O . PHE A 1 384 ? 15.101 -4.434 1.418 1.00 95.44 384 PHE A O 1
ATOM 3006 N N . PHE A 1 385 ? 13.920 -2.557 1.791 1.00 96.50 385 PHE A N 1
ATOM 3007 C CA . PHE A 1 385 ? 15.048 -1.640 1.808 1.00 96.50 385 PHE A CA 1
ATOM 3008 C C . PHE A 1 385 ? 14.963 -0.621 2.953 1.00 96.50 385 PHE A C 1
ATOM 3010 O O . PHE A 1 385 ? 13.928 -0.424 3.592 1.00 96.50 385 PHE A O 1
ATOM 3017 N N . ARG A 1 386 ? 16.093 0.031 3.223 1.00 96.19 386 ARG A N 1
ATOM 3018 C CA . ARG A 1 386 ? 16.250 1.151 4.159 1.00 96.19 386 ARG A CA 1
ATOM 3019 C C . ARG A 1 386 ? 16.645 2.389 3.379 1.00 96.19 386 ARG A C 1
ATOM 3021 O O . ARG A 1 386 ? 17.516 2.309 2.520 1.00 96.19 386 ARG A O 1
ATOM 3028 N N . VAL A 1 387 ? 16.073 3.542 3.702 1.00 97.44 387 VAL A N 1
ATOM 3029 C CA . VAL A 1 387 ? 16.561 4.814 3.155 1.00 97.44 387 VAL A CA 1
ATOM 3030 C C . VAL A 1 387 ? 17.858 5.183 3.874 1.00 97.44 387 VAL A C 1
ATOM 3032 O O . VAL A 1 387 ? 17.877 5.273 5.102 1.00 97.44 387 VAL A O 1
ATOM 3035 N N . VAL A 1 388 ? 18.942 5.380 3.119 1.00 97.38 388 VAL A N 1
ATOM 3036 C CA . VAL A 1 388 ? 20.286 5.647 3.669 1.00 97.38 388 VAL A CA 1
ATOM 3037 C C . VAL A 1 388 ? 20.820 7.033 3.335 1.00 97.38 388 VAL A C 1
ATOM 3039 O O . VAL A 1 388 ? 21.691 7.537 4.052 1.00 97.38 388 VAL A O 1
ATOM 3042 N N . ALA A 1 389 ? 20.288 7.675 2.294 1.00 97.94 389 ALA A N 1
ATOM 3043 C CA . ALA A 1 389 ? 20.541 9.081 2.016 1.00 97.94 389 ALA A CA 1
ATOM 3044 C C . ALA A 1 389 ? 19.348 9.755 1.327 1.00 97.94 389 ALA A C 1
ATOM 3046 O O . ALA A 1 389 ? 18.631 9.134 0.543 1.00 97.94 389 ALA A O 1
ATOM 3047 N N . ARG A 1 390 ? 19.176 11.052 1.591 1.00 98.25 390 ARG A N 1
ATOM 3048 C CA . ARG A 1 390 ? 18.276 11.950 0.856 1.00 98.25 390 ARG A CA 1
ATOM 3049 C C . ARG A 1 390 ? 19.058 13.189 0.439 1.00 98.25 390 ARG A C 1
ATOM 3051 O O . ARG A 1 390 ? 19.708 13.817 1.270 1.00 98.25 390 ARG A O 1
ATOM 3058 N N . ASN A 1 391 ? 19.029 13.531 -0.846 1.00 98.31 391 ASN A N 1
ATOM 3059 C CA . ASN A 1 391 ? 19.768 14.650 -1.445 1.00 98.31 391 ASN A CA 1
ATOM 3060 C C . ASN A 1 391 ? 21.265 14.658 -1.075 1.00 98.31 391 ASN A C 1
ATOM 3062 O O . ASN A 1 391 ? 21.845 15.702 -0.787 1.00 98.31 391 ASN A O 1
ATOM 3066 N N . GLY A 1 392 ? 21.879 13.471 -1.033 1.00 95.62 392 GLY A N 1
ATOM 3067 C CA . GLY A 1 392 ? 23.286 13.283 -0.666 1.00 95.62 392 GLY A CA 1
ATOM 3068 C C . GLY A 1 392 ? 23.589 13.368 0.835 1.00 95.62 392 GLY A C 1
ATOM 3069 O O . GLY A 1 392 ? 24.700 13.037 1.241 1.00 95.62 392 GLY A O 1
ATOM 3070 N N . ALA A 1 393 ? 22.626 13.753 1.677 1.00 97.12 393 ALA A N 1
ATOM 3071 C CA . ALA A 1 393 ? 22.776 13.719 3.126 1.00 97.12 393 ALA A CA 1
ATOM 3072 C C . ALA A 1 393 ? 22.421 12.327 3.658 1.00 97.12 393 ALA A C 1
ATOM 3074 O O . ALA A 1 393 ? 21.338 11.812 3.377 1.00 97.12 393 ALA A O 1
ATOM 3075 N N . SER A 1 394 ? 23.322 11.720 4.436 1.00 95.62 394 SER A N 1
ATOM 3076 C CA . SER A 1 394 ? 23.054 10.419 5.051 1.00 95.62 394 SER A CA 1
ATOM 3077 C C . SER A 1 394 ? 21.929 10.524 6.081 1.00 95.62 394 SER A C 1
ATOM 3079 O O . SER A 1 394 ? 21.899 11.453 6.890 1.00 95.62 394 SER A O 1
ATOM 3081 N N . VAL A 1 395 ? 21.022 9.549 6.061 1.00 95.19 395 VAL A N 1
ATOM 3082 C CA . VAL A 1 395 ? 19.900 9.440 6.996 1.00 95.19 395 VAL A CA 1
ATOM 3083 C C . VAL A 1 395 ? 19.808 8.023 7.554 1.00 95.19 395 VAL A C 1
ATOM 3085 O O . VAL A 1 395 ? 20.269 7.058 6.945 1.00 95.19 395 VAL A O 1
ATOM 3088 N N . ASP A 1 396 ? 19.215 7.904 8.736 1.00 92.38 396 ASP A N 1
ATOM 3089 C CA . ASP A 1 396 ? 18.727 6.640 9.275 1.00 92.38 396 ASP A CA 1
ATOM 3090 C C . ASP A 1 396 ? 17.302 6.859 9.774 1.00 92.38 396 ASP A C 1
ATOM 3092 O O . ASP A 1 396 ? 17.070 7.541 10.776 1.00 92.38 396 ASP A O 1
ATOM 3096 N N . GLU A 1 397 ? 16.340 6.327 9.029 1.00 93.50 397 GLU A N 1
ATOM 3097 C CA . GLU A 1 397 ? 14.925 6.462 9.359 1.00 93.50 397 GLU A CA 1
ATOM 3098 C C . GLU A 1 397 ? 14.462 5.400 10.378 1.00 93.50 397 GLU A C 1
ATOM 3100 O O . GLU A 1 397 ? 13.350 5.497 10.899 1.00 93.50 397 GLU A O 1
ATOM 3105 N N . GLY A 1 398 ? 15.311 4.419 10.719 1.00 92.50 398 GLY A N 1
ATOM 3106 C CA . GLY A 1 398 ? 15.051 3.447 11.783 1.00 92.50 398 GLY A CA 1
ATOM 3107 C C . GLY A 1 398 ? 13.956 2.423 11.474 1.00 92.50 398 GLY A C 1
ATOM 3108 O O . GLY A 1 398 ? 13.344 1.906 12.404 1.00 92.50 398 GLY A O 1
ATOM 3109 N N . HIS A 1 399 ? 13.663 2.149 10.199 1.00 93.88 399 HIS A N 1
ATOM 3110 C CA . HIS A 1 399 ? 12.752 1.072 9.796 1.00 93.88 399 HIS A CA 1
ATOM 3111 C C . HIS A 1 399 ? 12.988 0.595 8.353 1.00 93.88 399 HIS A C 1
ATOM 3113 O O . HIS A 1 399 ? 13.532 1.325 7.520 1.00 93.88 399 HIS A O 1
ATOM 3119 N N . TRP A 1 400 ? 12.588 -0.648 8.078 1.00 95.12 400 TRP A N 1
ATOM 3120 C CA . TRP A 1 400 ? 12.541 -1.227 6.733 1.00 95.12 400 TRP A CA 1
ATOM 3121 C C . TRP A 1 400 ? 11.245 -0.833 6.025 1.00 95.12 400 TRP A C 1
ATOM 3123 O O . TRP A 1 400 ? 10.260 -0.507 6.682 1.00 95.12 400 TRP A O 1
ATOM 3133 N N . ARG A 1 401 ? 11.263 -0.850 4.694 1.00 96.38 401 ARG A N 1
ATOM 3134 C CA . ARG A 1 401 ? 10.104 -0.536 3.858 1.00 96.38 401 ARG A CA 1
ATOM 3135 C C . ARG A 1 401 ? 10.211 -1.179 2.482 1.00 96.38 401 ARG A C 1
ATOM 3137 O O . ARG A 1 401 ? 11.305 -1.566 2.078 1.00 96.38 401 ARG A O 1
ATOM 3144 N N . ASP A 1 402 ? 9.093 -1.270 1.777 1.00 98.06 402 ASP A N 1
ATOM 3145 C CA . ASP A 1 402 ? 9.053 -1.696 0.372 1.00 98.06 402 ASP A CA 1
ATOM 3146 C C . ASP A 1 402 ? 8.634 -0.564 -0.568 1.00 98.06 402 ASP A C 1
ATOM 3148 O O . ASP A 1 402 ? 8.775 -0.701 -1.782 1.00 98.06 402 ASP A O 1
ATOM 3152 N N . THR A 1 403 ? 8.140 0.556 -0.025 1.00 98.69 403 THR A N 1
ATOM 3153 C CA . THR A 1 403 ? 7.676 1.703 -0.805 1.00 98.69 403 THR A CA 1
ATOM 3154 C C . THR A 1 403 ? 8.183 3.012 -0.196 1.00 98.69 403 THR A C 1
ATOM 3156 O O . THR A 1 403 ? 8.000 3.294 0.992 1.00 98.69 403 THR A O 1
ATOM 3159 N N . VAL A 1 404 ? 8.842 3.855 -0.997 1.00 98.56 404 VAL A N 1
ATOM 3160 C CA . VAL A 1 404 ? 9.359 5.161 -0.552 1.00 98.56 404 VAL A CA 1
ATOM 3161 C C . VAL A 1 404 ? 8.827 6.300 -1.400 1.00 98.56 404 VAL A C 1
ATOM 3163 O O . VAL A 1 404 ? 8.996 6.321 -2.613 1.00 98.56 404 VAL A O 1
ATOM 3166 N N . LEU A 1 405 ? 8.230 7.295 -0.743 1.00 98.62 405 LEU A N 1
ATOM 3167 C CA . LEU A 1 405 ? 7.854 8.543 -1.390 1.00 98.62 405 LEU A CA 1
ATOM 3168 C C . LEU A 1 405 ? 9.096 9.357 -1.764 1.00 98.62 405 LEU A C 1
ATOM 3170 O O . LEU A 1 405 ? 9.905 9.717 -0.900 1.00 98.62 405 LEU A O 1
ATOM 3174 N N . ILE A 1 406 ? 9.198 9.680 -3.050 1.00 98.69 406 ILE A N 1
ATOM 3175 C CA . ILE A 1 406 ? 10.234 10.535 -3.621 1.00 98.69 406 ILE A CA 1
ATOM 3176 C C . ILE A 1 406 ? 9.590 11.840 -4.071 1.00 98.69 406 ILE A C 1
ATOM 3178 O O . ILE A 1 406 ? 8.738 11.872 -4.964 1.00 98.69 406 ILE A O 1
ATOM 3182 N N . ARG A 1 407 ? 9.988 12.937 -3.430 1.00 98.56 407 ARG A N 1
ATOM 3183 C CA . ARG A 1 407 ? 9.455 14.276 -3.688 1.00 98.56 407 ARG A CA 1
ATOM 3184 C C . ARG A 1 407 ? 9.999 14.875 -4.984 1.00 98.56 407 ARG A C 1
ATOM 3186 O O . ARG A 1 407 ? 11.030 14.419 -5.486 1.00 98.56 407 ARG A O 1
ATOM 3193 N N . PRO A 1 408 ? 9.336 15.913 -5.532 1.00 98.56 408 PRO A N 1
ATOM 3194 C CA . PRO A 1 408 ? 9.843 16.649 -6.683 1.00 98.56 408 PRO A CA 1
ATOM 3195 C C . PRO A 1 408 ? 11.297 17.070 -6.480 1.00 98.56 408 PRO A C 1
ATOM 3197 O O . PRO A 1 408 ? 11.620 17.689 -5.464 1.00 98.56 408 PRO A O 1
ATOM 3200 N N . ARG A 1 409 ? 12.158 16.780 -7.462 1.00 98.00 409 ARG A N 1
ATOM 3201 C CA . ARG A 1 409 ? 13.588 17.145 -7.434 1.00 98.00 409 ARG A CA 1
ATOM 3202 C C . ARG A 1 409 ? 14.395 16.510 -6.297 1.00 98.00 409 ARG A C 1
ATOM 3204 O O . ARG A 1 409 ? 15.500 16.966 -6.018 1.00 98.00 409 ARG A O 1
ATOM 3211 N N . GLU A 1 410 ? 13.869 15.471 -5.653 1.00 98.62 410 GLU A N 1
ATOM 3212 C CA . GLU A 1 410 ? 14.572 14.727 -4.611 1.00 98.62 410 GLU A CA 1
ATOM 3213 C C . GLU A 1 410 ? 15.431 13.603 -5.210 1.00 98.62 410 GLU A C 1
ATOM 3215 O O . GLU A 1 410 ? 15.055 12.952 -6.186 1.00 98.62 410 GLU A O 1
ATOM 3220 N N . THR A 1 411 ? 16.587 13.356 -4.598 1.00 98.81 411 THR A N 1
ATOM 3221 C CA . THR A 1 411 ? 17.371 12.129 -4.781 1.00 98.81 411 THR A CA 1
ATOM 3222 C C . THR A 1 411 ? 17.294 11.287 -3.515 1.00 98.81 411 THR A C 1
ATOM 3224 O O . THR A 1 411 ? 17.539 11.807 -2.427 1.00 98.81 411 THR A O 1
ATOM 3227 N N . VAL A 1 412 ? 16.988 9.999 -3.640 1.00 98.81 412 VAL A N 1
ATOM 3228 C CA . VAL A 1 412 ? 16.873 9.065 -2.512 1.00 98.81 412 VAL A CA 1
ATOM 3229 C C . VAL A 1 412 ? 17.732 7.839 -2.789 1.00 98.81 412 VAL A C 1
ATOM 3231 O O . VAL A 1 412 ? 17.549 7.181 -3.810 1.00 98.81 412 VAL A O 1
ATOM 3234 N N . ASP A 1 413 ? 18.631 7.515 -1.863 1.00 98.56 413 ASP A N 1
ATOM 3235 C CA . ASP A 1 413 ? 19.411 6.279 -1.906 1.00 98.56 413 ASP A CA 1
ATOM 3236 C C . ASP A 1 413 ? 18.815 5.278 -0.919 1.00 98.56 413 ASP A C 1
ATOM 3238 O O . ASP A 1 413 ? 18.599 5.596 0.259 1.00 98.56 413 ASP A O 1
ATOM 3242 N N . VAL A 1 414 ? 18.576 4.059 -1.394 1.00 97.94 414 VAL A N 1
ATOM 3243 C CA . VAL A 1 414 ? 18.065 2.951 -0.589 1.00 97.94 414 VAL A CA 1
ATOM 3244 C C . VAL A 1 414 ? 19.076 1.813 -0.544 1.00 97.94 414 VAL A C 1
ATOM 3246 O O . VAL A 1 414 ? 19.680 1.471 -1.556 1.00 97.94 414 VAL A O 1
ATOM 3249 N N . ALA A 1 415 ? 19.260 1.222 0.631 1.00 96.00 415 ALA A N 1
ATOM 3250 C CA . ALA A 1 415 ? 20.067 0.031 0.843 1.00 96.00 415 ALA A CA 1
ATOM 3251 C C . ALA A 1 415 ? 19.161 -1.185 1.010 1.00 96.00 415 ALA A C 1
ATOM 3253 O O . ALA A 1 415 ? 18.232 -1.167 1.820 1.00 96.00 415 ALA A O 1
ATOM 3254 N N . MET A 1 416 ? 19.464 -2.255 0.291 1.00 93.81 416 MET A N 1
ATOM 3255 C CA . MET A 1 416 ? 18.736 -3.513 0.345 1.00 93.81 416 MET A CA 1
ATOM 3256 C C . MET A 1 416 ? 19.692 -4.691 0.478 1.00 93.81 416 MET A C 1
ATOM 3258 O O . MET A 1 416 ? 20.862 -4.613 0.103 1.00 93.81 416 MET A O 1
ATOM 3262 N N . PHE A 1 417 ? 19.175 -5.784 1.021 1.00 93.44 417 PHE A N 1
ATOM 3263 C CA . PHE A 1 417 ? 19.876 -7.056 1.111 1.00 93.44 417 PHE A CA 1
ATOM 3264 C C . PHE A 1 417 ? 18.975 -8.107 0.460 1.00 93.44 417 PHE A C 1
ATOM 3266 O O . PHE A 1 417 ? 18.185 -8.736 1.161 1.00 93.44 417 PHE A O 1
ATOM 3273 N N . PRO A 1 418 ? 18.985 -8.220 -0.878 1.00 92.81 418 PRO A N 1
ATOM 3274 C CA . PRO A 1 418 ? 18.007 -9.028 -1.570 1.00 92.81 418 PRO A CA 1
ATOM 3275 C C . PRO A 1 418 ? 18.263 -10.514 -1.310 1.00 92.81 418 PRO A C 1
ATOM 3277 O O . PRO A 1 418 ? 19.410 -10.972 -1.316 1.00 92.81 418 PRO A O 1
ATOM 3280 N N . GLN A 1 419 ? 17.198 -11.270 -1.051 1.00 90.56 419 GLN A N 1
ATOM 3281 C CA . GLN A 1 419 ? 17.291 -12.697 -0.711 1.00 90.56 419 GLN A CA 1
ATOM 3282 C C . GLN A 1 419 ? 16.439 -13.566 -1.630 1.00 90.56 419 GLN A C 1
ATOM 3284 O O . GLN A 1 419 ? 16.894 -14.619 -2.070 1.00 90.56 419 GLN A O 1
ATOM 3289 N N . ASP A 1 420 ? 15.216 -13.133 -1.928 1.00 92.56 420 ASP A N 1
ATOM 3290 C CA . ASP A 1 420 ? 14.290 -13.902 -2.749 1.00 92.56 420 ASP A CA 1
ATOM 3291 C C . ASP A 1 420 ? 14.653 -13.726 -4.237 1.00 92.56 420 ASP A C 1
ATOM 3293 O O . ASP A 1 420 ? 14.546 -12.633 -4.791 1.00 92.56 420 ASP A O 1
ATOM 3297 N N . VAL A 1 421 ? 15.150 -14.796 -4.870 1.00 94.12 421 VAL A N 1
ATOM 3298 C CA . VAL A 1 421 ? 15.659 -14.769 -6.254 1.00 94.12 421 VAL A CA 1
ATOM 3299 C C . VAL A 1 421 ? 14.529 -14.687 -7.283 1.00 94.12 421 VAL A C 1
ATOM 3301 O O . VAL A 1 421 ? 13.444 -15.234 -7.069 1.00 94.12 421 VAL A O 1
ATOM 3304 N N . GLY A 1 422 ? 14.803 -14.060 -8.424 1.00 94.00 422 GLY A N 1
ATOM 3305 C CA . GLY A 1 422 ? 13.875 -13.931 -9.546 1.00 94.00 422 GLY A CA 1
ATOM 3306 C C . GLY A 1 422 ? 13.743 -12.501 -10.063 1.00 94.00 422 GLY A C 1
ATOM 3307 O O . GLY A 1 422 ? 14.366 -11.570 -9.548 1.00 94.00 422 GLY A O 1
ATOM 3308 N N . ALA A 1 423 ? 12.899 -12.344 -11.083 1.00 93.81 423 ALA A N 1
ATOM 3309 C CA . ALA A 1 423 ? 12.589 -11.056 -11.686 1.00 93.81 423 ALA A CA 1
ATOM 3310 C C . ALA A 1 423 ? 11.446 -10.370 -10.927 1.00 93.81 423 ALA A C 1
ATOM 3312 O O . ALA A 1 423 ? 10.313 -10.850 -10.917 1.00 93.81 423 ALA A O 1
ATOM 3313 N N . TRP A 1 424 ? 11.747 -9.237 -10.310 1.00 95.81 424 TRP A N 1
ATOM 3314 C CA . TRP A 1 424 ? 10.841 -8.453 -9.481 1.00 95.81 424 TRP A CA 1
ATOM 3315 C C . TRP A 1 424 ? 10.527 -7.118 -10.141 1.00 95.81 424 TRP A C 1
ATOM 3317 O O . TRP A 1 424 ? 11.403 -6.482 -10.731 1.00 95.81 424 TRP A O 1
ATOM 3327 N N . MET A 1 425 ? 9.283 -6.665 -10.019 1.00 96.00 425 MET A N 1
ATOM 3328 C CA . MET A 1 425 ? 8.912 -5.337 -10.492 1.00 96.00 425 MET A CA 1
ATOM 3329 C C . MET A 1 425 ? 9.447 -4.251 -9.558 1.00 96.00 425 MET A C 1
ATOM 3331 O O . MET A 1 425 ? 9.432 -4.375 -8.332 1.00 96.00 425 MET A O 1
ATOM 3335 N N . LEU A 1 426 ? 9.873 -3.152 -10.168 1.00 97.56 426 LEU A N 1
ATOM 3336 C CA . LEU A 1 426 ? 10.141 -1.878 -9.518 1.00 97.56 426 LEU A CA 1
ATOM 3337 C C . LEU A 1 426 ? 9.318 -0.823 -10.247 1.00 97.56 426 LEU A C 1
ATOM 3339 O O . LEU A 1 426 ? 9.462 -0.667 -11.459 1.00 97.56 426 LEU A O 1
ATOM 3343 N N . HIS A 1 427 ? 8.462 -0.086 -9.548 1.00 98.31 427 HIS A N 1
ATOM 3344 C CA . HIS A 1 427 ? 7.609 0.903 -10.206 1.00 98.31 427 HIS A CA 1
ATOM 3345 C C . HIS A 1 427 ? 7.148 2.024 -9.279 1.00 98.31 427 HIS A C 1
ATOM 3347 O O . HIS A 1 427 ? 7.246 1.934 -8.057 1.00 98.31 427 HIS A O 1
ATOM 3353 N N . CYS A 1 428 ? 6.632 3.096 -9.876 1.00 98.69 428 CYS A N 1
ATOM 3354 C CA . CYS A 1 428 ? 5.871 4.099 -9.143 1.00 98.69 428 CYS A CA 1
ATOM 3355 C C . CYS A 1 428 ? 4.504 3.525 -8.758 1.00 98.69 428 CYS A C 1
ATOM 3357 O O . CYS A 1 428 ? 3.833 2.925 -9.592 1.00 98.69 428 CYS A O 1
ATOM 3359 N N . HIS A 1 429 ? 4.078 3.697 -7.512 1.00 98.50 429 HIS A N 1
ATOM 3360 C CA . HIS A 1 429 ? 2.788 3.220 -7.005 1.00 98.50 429 HIS A CA 1
ATOM 3361 C C . HIS A 1 429 ? 1.657 4.244 -7.177 1.00 98.50 429 HIS A C 1
ATOM 3363 O O . HIS A 1 429 ? 0.525 3.998 -6.784 1.00 98.50 429 HIS A O 1
ATOM 3369 N N . ILE A 1 430 ? 1.928 5.379 -7.834 1.00 98.75 430 ILE A N 1
ATOM 3370 C CA . ILE A 1 430 ? 0.845 6.144 -8.453 1.00 98.75 430 ILE A CA 1
ATOM 3371 C C . ILE A 1 430 ? 0.374 5.347 -9.669 1.00 98.75 430 ILE A C 1
ATOM 3373 O O . ILE A 1 430 ? 1.116 5.209 -10.646 1.00 98.75 430 ILE A O 1
ATOM 3377 N N . GLN A 1 431 ? -0.846 4.817 -9.610 1.00 97.94 431 GLN A N 1
ATOM 3378 C CA . GLN A 1 431 ? -1.338 3.829 -10.573 1.00 97.94 431 GLN A CA 1
ATOM 3379 C C . GLN A 1 431 ? -1.359 4.370 -12.006 1.00 97.94 431 GLN A C 1
ATOM 3381 O O . GLN A 1 431 ? -1.003 3.657 -12.941 1.00 97.94 431 GLN A O 1
ATOM 3386 N N . GLU A 1 432 ? -1.689 5.650 -12.198 1.00 97.69 432 GLU A N 1
ATOM 3387 C CA . GLU A 1 432 ? -1.632 6.272 -13.525 1.00 97.69 432 GLU A CA 1
ATOM 3388 C C . GLU A 1 432 ? -0.194 6.432 -14.042 1.00 97.69 432 GLU A C 1
ATOM 3390 O O . GLU A 1 432 ? 0.035 6.352 -15.247 1.00 97.69 432 GLU A O 1
ATOM 3395 N N . HIS A 1 433 ? 0.794 6.636 -13.162 1.00 98.19 433 HIS A N 1
ATOM 3396 C CA . HIS A 1 433 ? 2.201 6.702 -13.571 1.00 98.19 433 HIS A CA 1
ATOM 3397 C C . HIS A 1 433 ? 2.717 5.319 -13.976 1.00 98.19 433 HIS A C 1
ATOM 3399 O O . HIS A 1 433 ? 3.416 5.212 -14.984 1.00 98.19 433 HIS A O 1
ATOM 3405 N N . ALA A 1 434 ? 2.358 4.273 -13.223 1.00 96.31 434 ALA A N 1
ATOM 3406 C CA . ALA A 1 434 ? 2.676 2.889 -13.566 1.00 96.31 434 ALA A CA 1
ATOM 3407 C C . ALA A 1 434 ? 2.076 2.501 -14.924 1.00 96.31 434 ALA A C 1
ATOM 3409 O O . ALA A 1 434 ? 2.813 2.103 -15.821 1.00 96.31 434 ALA A O 1
ATOM 3410 N N . GLU A 1 435 ? 0.770 2.716 -15.112 1.00 93.19 435 GLU A N 1
ATOM 3411 C CA . GLU A 1 435 ? 0.048 2.357 -16.343 1.00 93.19 435 GLU A CA 1
ATOM 3412 C C . GLU A 1 435 ? 0.571 3.117 -17.578 1.00 93.19 435 GLU A C 1
ATOM 3414 O O . GLU A 1 435 ? 0.529 2.613 -18.700 1.00 93.19 435 GLU A O 1
ATOM 3419 N N . ALA A 1 436 ? 1.096 4.332 -17.385 1.00 94.38 436 ALA A N 1
ATOM 3420 C CA . ALA A 1 436 ? 1.753 5.115 -18.432 1.00 94.38 436 ALA A CA 1
ATOM 3421 C C . ALA A 1 436 ? 3.258 4.820 -18.593 1.00 94.38 436 ALA A C 1
ATOM 3423 O O . ALA A 1 436 ? 3.927 5.501 -19.375 1.00 94.38 436 ALA A O 1
ATOM 3424 N N . GLY A 1 437 ? 3.784 3.822 -17.879 1.00 94.12 437 GLY A N 1
ATOM 3425 C CA . GLY A 1 437 ? 5.080 3.208 -18.144 1.00 94.12 437 GLY A CA 1
ATOM 3426 C C . GLY A 1 437 ? 6.159 3.380 -17.075 1.00 94.12 437 GLY A C 1
ATOM 3427 O O . GLY A 1 437 ? 7.277 2.928 -17.317 1.00 94.12 437 GLY A O 1
ATOM 3428 N N . MET A 1 438 ? 5.898 3.983 -15.904 1.00 96.94 438 MET A N 1
ATOM 3429 C CA . MET A 1 438 ? 6.928 4.133 -14.855 1.00 96.94 438 MET A CA 1
ATOM 3430 C C . MET A 1 438 ? 7.166 2.836 -14.080 1.00 96.94 438 MET A C 1
ATOM 3432 O O . MET A 1 438 ? 6.935 2.748 -12.871 1.00 96.94 438 MET A O 1
ATOM 3436 N N . MET A 1 439 ? 7.631 1.820 -14.791 1.00 95.94 439 MET A N 1
ATOM 3437 C CA . MET A 1 439 ? 7.883 0.488 -14.279 1.00 95.94 439 MET A CA 1
ATOM 3438 C C . MET A 1 439 ? 9.176 -0.051 -14.888 1.00 95.94 439 MET A C 1
ATOM 3440 O O . MET A 1 439 ? 9.604 0.360 -15.966 1.00 95.94 439 MET A O 1
ATOM 3444 N N . THR A 1 440 ? 9.824 -0.969 -14.191 1.00 94.94 440 THR A N 1
ATOM 3445 C CA . THR A 1 440 ? 10.989 -1.696 -14.682 1.00 94.94 440 THR A CA 1
ATOM 3446 C C . THR A 1 440 ? 11.179 -2.996 -13.900 1.00 94.94 440 THR A C 1
ATOM 3448 O O . THR A 1 440 ? 10.398 -3.307 -12.999 1.00 94.94 440 THR A O 1
ATOM 3451 N N . LEU A 1 441 ? 12.210 -3.763 -14.255 1.00 93.56 441 LEU A N 1
ATOM 3452 C CA . LEU A 1 441 ? 12.518 -5.063 -13.675 1.00 93.56 441 LEU A CA 1
ATOM 3453 C C . LEU A 1 441 ? 13.867 -5.061 -12.968 1.00 93.56 441 LEU A C 1
ATOM 3455 O O . LEU A 1 441 ? 14.883 -4.638 -13.520 1.00 93.56 441 LEU A O 1
ATOM 3459 N N . VAL A 1 442 ? 13.878 -5.628 -11.769 1.00 93.81 442 VAL A N 1
ATOM 3460 C CA . VAL A 1 442 ? 15.080 -5.953 -11.010 1.00 93.81 442 VAL A CA 1
ATOM 3461 C C . VAL A 1 442 ? 15.182 -7.470 -10.906 1.00 93.81 442 VAL A C 1
ATOM 3463 O O . VAL A 1 442 ? 14.287 -8.117 -10.380 1.00 93.81 442 VAL A O 1
ATOM 3466 N N . ASP A 1 443 ? 16.272 -8.048 -11.396 1.00 94.69 443 ASP A N 1
ATOM 3467 C CA . ASP A 1 443 ? 16.548 -9.482 -11.305 1.00 94.69 443 ASP A CA 1
ATOM 3468 C C . ASP A 1 443 ? 17.525 -9.768 -10.166 1.00 94.69 443 ASP A C 1
ATOM 3470 O O . ASP A 1 443 ? 18.704 -9.395 -10.214 1.00 94.69 443 ASP A O 1
ATOM 3474 N N . VAL A 1 444 ? 17.019 -10.431 -9.129 1.00 94.88 444 VAL A N 1
ATOM 3475 C CA . VAL A 1 444 ? 17.825 -10.926 -8.016 1.00 94.88 444 VAL A CA 1
ATOM 3476 C C . VAL A 1 444 ? 18.333 -12.313 -8.387 1.00 94.88 444 VAL A C 1
ATOM 3478 O O . VAL A 1 444 ? 17.560 -13.267 -8.446 1.00 94.88 444 VAL A O 1
ATOM 3481 N N . HIS A 1 445 ? 19.638 -12.440 -8.612 1.00 91.94 445 HIS A N 1
ATOM 3482 C CA . HIS A 1 445 ? 20.251 -13.672 -9.109 1.00 91.94 445 HIS A CA 1
ATOM 3483 C C . HIS A 1 445 ? 21.212 -14.282 -8.088 1.00 91.94 445 HIS A C 1
ATOM 3485 O O . HIS A 1 445 ? 21.865 -13.579 -7.313 1.00 91.94 445 HIS A O 1
ATOM 3491 N N . ALA A 1 446 ? 21.316 -15.610 -8.099 1.00 85.50 446 ALA A N 1
ATOM 3492 C CA . ALA A 1 446 ? 22.297 -16.320 -7.290 1.00 85.50 446 ALA A CA 1
ATOM 3493 C C . ALA A 1 446 ? 23.724 -16.044 -7.799 1.00 85.50 446 ALA A C 1
ATOM 3495 O O . ALA A 1 446 ? 23.952 -15.862 -8.997 1.00 85.50 446 ALA A O 1
ATOM 3496 N N . GLU A 1 447 ? 24.712 -16.048 -6.903 1.00 69.31 447 GLU A N 1
ATOM 3497 C CA . GLU A 1 447 ? 26.114 -15.950 -7.317 1.00 69.31 447 GLU A CA 1
ATOM 3498 C C . GLU A 1 447 ? 26.486 -17.090 -8.286 1.00 69.31 447 GLU A C 1
ATOM 3500 O O . GLU A 1 447 ? 26.307 -18.269 -7.981 1.00 69.31 447 GLU A O 1
ATOM 3505 N N . GLY A 1 448 ? 27.050 -16.740 -9.448 1.00 58.94 448 GLY A N 1
ATOM 3506 C CA . GLY A 1 448 ? 27.611 -17.699 -10.409 1.00 58.94 448 GLY A CA 1
ATOM 3507 C C . GLY A 1 448 ? 26.678 -18.165 -11.533 1.00 58.94 448 GLY A C 1
ATOM 3508 O O . GLY A 1 448 ? 27.118 -18.944 -12.378 1.00 58.94 448 GLY A O 1
ATOM 3509 N N . SER A 1 449 ? 25.433 -17.686 -11.601 1.00 47.47 449 SER A N 1
ATOM 3510 C CA . SER A 1 449 ? 24.584 -17.849 -12.789 1.00 47.47 449 SER A CA 1
ATOM 3511 C C . SER A 1 449 ? 24.885 -16.734 -13.799 1.00 47.47 449 SER A C 1
ATOM 3513 O O . SER A 1 449 ? 24.411 -15.608 -13.634 1.00 47.47 449 SER A O 1
ATOM 3515 N N . HIS A 1 450 ? 25.723 -17.030 -14.797 1.00 37.09 450 HIS A N 1
ATOM 3516 C CA . HIS A 1 450 ? 26.011 -16.135 -15.926 1.00 37.09 450 HIS A CA 1
ATOM 3517 C C . HIS A 1 450 ? 24.999 -16.283 -17.056 1.00 37.09 450 HIS A C 1
ATOM 3519 O O . HIS A 1 450 ? 24.695 -17.447 -17.405 1.00 37.09 450 HIS A O 1
#

Sequence (450 aa):
MATLRQPRVAPPYPEDVPSTGRVREFELVAAPTALPLLDGRSLEVWAYNGQVPGPTLRATHGDTVRVRFTNKLPQPTTIHWHGIRLPNGMDGVPGVTQPPIPPGGTFVYEFKVKDAGTYWFHPHLRGSEQVERGLFGVLIVEDPKPGPFSRELVWVLDDWRLDAGGQIDGRFNTRHDLAHDGRWGQVSTVNGAVQPEVPLQPGERVRLRMVNVANGRVFAPSFEGLGASVIAIDGLATDRPLPASRLELAPGNRVDLDFTVPEALSNPRLEVMDHFTRRPFPLATLVVSGEVVRPPEVAAVAPPPSPDLSPARALLPAETFRLNARRGGPFGIEWTINDEAFHHEGEHASAHHKVYRLPAHQWATLRFVNESSRLHPMHVHGQFFRVVARNGASVDEGHWRDTVLIRPRETVDVAMFPQDVGAWMLHCHIQEHAEAGMMTLVDVHAEGSH

Secondary structure (DSSP, 8-state):
----PPP-PPPSS-S-----S-EEEEEEEEEEEEEEETTTEEEEEEEETTBSSEEEEEEETTPEEEEEEEE-SSS-B--EEET----GGGS--BTTTB--B-TT-EEEEEEE--S-EEEEEE-SSSHHHHTTTT--EEEEEE-SS----SEEEEEEEEEE-B-TTSSB-TT-S-HHHHTTTS---SEEEETTBSS-EEEE-TT-EEEEEEEE--SS--B-EE-TTTT-EEEEETTEEEEEEEEGGG--B-TT-EEEEEEE--SS-SSSEEEEEE-SSSS-EEEEEEEE-SSPP-----PPPPPPPPP--HHHHTSPPSEEEEEEEES-STTS-EEEETTB---EETTEE-TTSPEEEEETTS-EEEEEEE-SSS-EEEEETT--EEEEEETTEE---SS-BSEEEE-TT-EEEEEE---S-EEEEEEESSHHHHHTT-EEEEEEE-TT--

Foldseek 3Di:
DDDPDDPQADAQADLADAAPPAEDEEEWEWAWDWDLFAPGDTETFTATVRFFQHDAAEAAQRYKYKYKYFYQYQAWWFKAWFLFQWAQLLRQAFQFNYFTAGHRGIDIRIGTGNAFFKIKMATPPLLQPRLLRRGMYIYGHHDPDDFLAPEEAEWEKEAAAADPVRYGDPPTLAPVQLQAQHDGHPAIATSRYGAEEAEDEAFGKYKYKYAYSYLGDKWLWDPPPFQKWWQAKSTAGFQDTHGSNPDIHGHSIMTIIITTHHNDDPDQKDFTWTDPDPDIDTHYIYGYDDDHDNTDPDPGDRHRHGRPCVQLLPDDALEEWEWDWDQDDPNRIATDTVPDFFDDPDSHRDPDADEAEDEAQDKHKYKYFYQDQHKFFKFKPSWKKFWQDKPNHGDGPRHIHRTDIAHHRMMIMIMTRHHNFGKIKIAGSSSSNVNSGRIHIYGHDYPPPD

Radius of gyration: 21.47 Å; chains: 1; bounding box: 71×50×58 Å

pLDDT: mean 91.95, std 11.86, range [33.34, 98.88]